Protein AF-A0A2K3NTQ1-F1 (afdb_monomer_lite)

Secondary structure (DSSP, 8-state):
---HHHHTTSTTHHHHHHHHHHHHHHHHHTHHHHHHHHHHHHHHHHHHHHHGGG--SS----HHHHHHHHHHHHHHHHHHHHHH---TTS--TTT-HHHHHHHHHTHHHHHTT-S---PPPP----HHHHHHHHHHHHHHHHHHHH-S--TTS-HHHHHHHHHHHHHHHHHHHHHHTSGGGGG-TT-HHHHHHHHHHHHHHHHHIIIIISTTTTTT-HHHHHHHHHHHS--SHHHHHHHHHHHHHHHHHH-TT-HHHHHHHHHHHHHHHHSHHHHHHHTTSHHHHHHHHH----TTHHHHHHHHHHHHHHHHHHHHHHHHHHHS-SS---TTHHHHHHHHHHHHTT-----------HHHHHHHHHHHHHHHHHHHHHHHHHHHHHHHHHHHHH-GGGT-STTHHHHHHHHHHHHHHHHHT--HHHHHHHHHHHHHHHHHHHHS-GGGTTSHHHHHHHHHHHHHHHHHHHH--SHHHHHHHHHHHTTTTHHHHHHHHHHHTT-HHHHHHHHHHHHHHT--GGG-----TT-THHHHHHHHHHHHHHHHHHHHTTSPP-TTHIIIIIHHHHHHHHHHHHHHTTS---THHHHHTT-THHHHHHHHHHHHHHTS-HHHHHH---

pLDDT: mean 74.74, std 19.62, range [31.08, 98.06]

Foldseek 3Di:
DDQLQVLLPDPCSVVVVVVLLVVLLVLLLVCVVCLVVNLVSLVVLLVLLLNVLVHDDPRDSCNLPRLQVSLVSNLVSQLVPLVVDDDPPDDDVLVPPVSLCSNLLSQLSSVVSDDDDDDDDDDDPDPLSVLQSLLNLLLNLLSNLLDLDRRPDDSLVSLLVNLVSVLVLLVVLVVCCDDPNVVCLVPPSSLSSLLSSLSSLVSNCVRAPAPVRQPPRQSNLVNNCVRPVRNHNLVVLLSLLVSLQSQLQRNLPDLPSLLSSLVSLLRQLLGLVSLVSLVVDPSSVVCLQQVDQPLLVVLVVVLCVVVCVVVVVVVVVVVVVVVDDPDDDDPPPVVVVVVVVVVVVVDDDPDDDDDDDPVVVVVVVVVVVVVVVCVVVVVVVVVVVVSNVVSCSRRVSLVRPSNLLSLLSSLLSSLSSQCSVVDLVSVCSSCVVVVVLLVSLVSDDLVCCPDPSNQSSLLNSLSNLLSNLNNQQALSSLVSSLVVCPPPRLVSLLSQCLNCLQPLSNLVSSLSSLLSNLACHNNNLADDPPDCSLVVSLLSLLSNLLSSLVPLLPDDQDPCNCSRQVSSLVSNVSSVVRSVPNPNDDPVVCVVVVNCSVVSNVVSNVSSVVSDDPVVCVVPVD

Structure (mmCIF, N/CA/C/O backbone):
data_AF-A0A2K3NTQ1-F1
#
_entry.id   AF-A0A2K3NTQ1-F1
#
loop_
_atom_site.group_PDB
_atom_site.id
_atom_site.type_symbol
_atom_site.label_atom_id
_atom_site.label_alt_id
_atom_site.label_comp_id
_atom_site.label_asym_id
_atom_site.label_entity_id
_atom_site.label_seq_id
_atom_site.pdbx_PDB_ins_code
_atom_site.Cartn_x
_atom_site.Cartn_y
_atom_site.Cartn_z
_atom_site.occupancy
_atom_site.B_iso_or_equiv
_atom_site.auth_seq_id
_atom_site.auth_comp_id
_atom_site.auth_asym_id
_atom_site.auth_atom_id
_atom_site.pdbx_PDB_model_num
ATOM 1 N N . MET A 1 1 ? -37.497 8.257 8.245 1.00 42.25 1 MET A N 1
ATOM 2 C CA . MET A 1 1 ? -36.817 8.920 9.376 1.00 42.25 1 MET A CA 1
ATOM 3 C C . MET A 1 1 ? -37.679 8.609 10.589 1.00 42.25 1 MET A C 1
ATOM 5 O O . MET A 1 1 ? -38.808 9.067 10.619 1.00 42.25 1 MET A O 1
ATOM 9 N N . LEU A 1 2 ? -37.254 7.681 11.448 1.00 53.09 2 LEU A N 1
ATOM 10 C CA . LEU A 1 2 ? -38.078 7.166 12.549 1.00 53.09 2 LEU A CA 1
ATOM 11 C C . LEU A 1 2 ? -37.955 8.159 13.710 1.00 53.09 2 LEU A C 1
ATOM 13 O O . LEU A 1 2 ? -36.862 8.320 14.248 1.00 53.09 2 LEU A O 1
ATOM 17 N N . GLN A 1 3 ? -39.019 8.896 14.029 1.00 64.38 3 GLN A N 1
ATOM 18 C CA . GLN A 1 3 ? -39.004 9.817 15.163 1.00 64.38 3 GLN A CA 1
ATOM 19 C C . GLN A 1 3 ? -39.345 9.031 16.427 1.00 64.38 3 GLN A C 1
ATOM 21 O O . GLN A 1 3 ? -40.496 8.673 16.657 1.00 64.38 3 GLN A O 1
ATOM 26 N N . LEU A 1 4 ? -38.336 8.752 17.256 1.00 68.38 4 LEU A N 1
ATOM 27 C CA . LEU A 1 4 ? -38.524 8.075 18.545 1.00 68.38 4 LEU A CA 1
ATOM 28 C C . LEU A 1 4 ? -39.547 8.800 19.431 1.00 68.38 4 LEU A C 1
ATOM 30 O O . LEU A 1 4 ? -40.285 8.154 20.162 1.00 68.38 4 LEU A O 1
ATOM 34 N N . SER A 1 5 ? -39.658 10.125 19.300 1.00 67.50 5 SER A N 1
ATOM 35 C CA . SER A 1 5 ? -40.683 10.934 19.967 1.00 67.50 5 SER A CA 1
ATOM 36 C C . SER A 1 5 ? -42.114 10.561 19.580 1.00 67.50 5 SER A C 1
ATOM 38 O O . SER A 1 5 ? -43.009 10.685 20.404 1.00 67.50 5 SER A O 1
ATOM 40 N N . GLU A 1 6 ? -42.361 10.115 18.348 1.00 72.69 6 GLU A N 1
ATOM 41 C CA . GLU A 1 6 ? -43.686 9.631 17.948 1.00 72.69 6 GLU A CA 1
ATOM 42 C C . GLU A 1 6 ? -43.921 8.227 18.503 1.00 72.69 6 GLU A C 1
ATOM 44 O O . GLU A 1 6 ? -44.990 7.950 19.030 1.00 72.69 6 GLU A O 1
ATOM 49 N N . LEU A 1 7 ? -42.893 7.373 18.457 1.00 76.19 7 LEU A N 1
ATOM 50 C CA . LEU A 1 7 ? -42.967 5.971 18.863 1.00 76.19 7 LEU A CA 1
ATOM 51 C C . LEU A 1 7 ? -43.204 5.791 20.370 1.00 76.19 7 LEU A C 1
ATOM 53 O O . LEU A 1 7 ? -44.025 4.967 20.760 1.00 76.19 7 LEU A O 1
ATOM 57 N N . VAL A 1 8 ? -42.518 6.576 21.208 1.00 78.69 8 VAL A N 1
ATOM 58 C CA . VAL A 1 8 ? -42.642 6.514 22.678 1.00 78.69 8 VAL A CA 1
ATOM 59 C C . VAL A 1 8 ? -44.041 6.939 23.149 1.00 78.69 8 VAL A C 1
ATOM 61 O O . VAL A 1 8 ? -44.493 6.505 24.205 1.00 78.69 8 VAL A O 1
ATOM 64 N N . ASN A 1 9 ? -44.751 7.741 22.350 1.00 76.00 9 ASN A N 1
ATOM 65 C CA . ASN A 1 9 ? -46.106 8.207 22.651 1.00 76.00 9 ASN A CA 1
ATOM 66 C C . ASN A 1 9 ? -47.213 7.251 22.160 1.00 76.00 9 ASN A C 1
ATOM 68 O O . ASN A 1 9 ? -48.390 7.524 22.392 1.00 76.00 9 ASN A O 1
ATOM 72 N N . VAL A 1 10 ? -46.871 6.148 21.481 1.00 82.75 10 VAL A N 1
ATOM 73 C CA . VAL A 1 10 ? -47.846 5.147 21.018 1.00 82.75 10 VAL A CA 1
ATOM 74 C C . VAL A 1 10 ? -48.248 4.219 22.166 1.00 82.75 10 VAL A C 1
ATOM 76 O O . VAL A 1 10 ? -47.397 3.679 22.879 1.00 82.75 10 VAL A O 1
ATOM 79 N N . GLU A 1 11 ? -49.552 3.974 22.314 1.00 78.31 11 GLU A N 1
ATOM 80 C CA . GLU A 1 11 ? -50.070 2.974 23.252 1.00 78.31 11 GLU A CA 1
ATOM 81 C C . GLU A 1 11 ? -49.475 1.586 22.951 1.00 78.31 11 GLU A C 1
ATOM 83 O O . GLU A 1 11 ? -49.563 1.078 21.834 1.00 78.31 11 GLU A O 1
ATOM 88 N N . GLY A 1 12 ? -48.845 0.970 23.957 1.00 81.88 12 GLY A N 1
ATOM 89 C CA . GLY A 1 12 ? -48.177 -0.330 23.828 1.00 81.88 12 GLY A CA 1
ATOM 90 C C . GLY A 1 12 ? -46.672 -0.272 23.533 1.00 81.88 12 GLY A C 1
ATOM 91 O O . GLY A 1 12 ? -46.043 -1.328 23.453 1.00 81.88 12 GLY A O 1
ATOM 92 N N . TYR A 1 13 ? -46.059 0.917 23.435 1.00 84.56 13 TYR A N 1
ATOM 93 C CA . TYR A 1 13 ? -44.604 1.059 23.259 1.00 84.56 13 TYR A CA 1
ATOM 94 C C . TYR A 1 13 ? -43.796 0.304 24.325 1.00 84.56 13 TYR A C 1
ATOM 96 O O . TYR A 1 13 ? -42.846 -0.402 23.989 1.00 84.56 13 TYR A O 1
ATOM 104 N N . SER A 1 14 ? -44.191 0.404 25.598 1.00 82.12 14 SER A N 1
ATOM 105 C CA . SER A 1 14 ? -43.502 -0.253 26.717 1.00 82.12 14 SER A CA 1
ATOM 106 C C . SER A 1 14 ? -43.500 -1.779 26.605 1.00 82.12 14 SER A C 1
ATOM 108 O O . SER A 1 14 ? -42.491 -2.422 26.893 1.00 82.12 14 SER A O 1
ATOM 110 N N . ASP A 1 15 ? -44.611 -2.369 26.160 1.00 85.94 15 ASP A N 1
ATOM 111 C CA . ASP A 1 15 ? -44.710 -3.815 25.962 1.00 85.94 15 ASP A CA 1
ATOM 112 C C . ASP A 1 15 ? -43.944 -4.251 24.714 1.00 85.94 15 ASP A C 1
ATOM 114 O O . ASP A 1 15 ? -43.243 -5.263 24.739 1.00 85.94 15 ASP A O 1
ATOM 118 N N . TRP A 1 16 ? -44.024 -3.459 23.642 1.00 89.75 16 TRP A N 1
ATOM 119 C CA . TRP A 1 16 ? -43.288 -3.705 22.409 1.00 89.75 16 TRP A CA 1
ATOM 120 C C . TRP A 1 16 ? -41.773 -3.681 22.637 1.00 89.75 16 TRP A C 1
ATOM 122 O O . TRP A 1 16 ? -41.099 -4.650 22.288 1.00 89.75 16 TRP A O 1
ATOM 132 N N . ILE A 1 17 ? -41.228 -2.632 23.265 1.00 86.62 17 ILE A N 1
ATOM 133 C CA . ILE A 1 17 ? -39.777 -2.501 23.465 1.00 86.62 17 ILE A CA 1
ATOM 134 C C . ILE A 1 17 ? -39.234 -3.604 24.384 1.00 86.62 17 ILE A C 1
ATOM 136 O O . ILE A 1 17 ? -38.158 -4.139 24.117 1.00 86.62 17 ILE A O 1
ATOM 140 N N . ARG A 1 18 ? -40.007 -4.024 25.398 1.00 88.75 18 ARG A N 1
ATOM 141 C CA . ARG A 1 18 ? -39.676 -5.176 26.250 1.00 88.75 18 ARG A CA 1
ATOM 142 C C . ARG A 1 18 ? -39.626 -6.476 25.446 1.00 88.75 18 ARG A C 1
ATOM 144 O O . ARG A 1 18 ? -38.651 -7.213 25.552 1.00 88.75 18 ARG A O 1
ATOM 151 N N . LEU A 1 19 ? -40.642 -6.755 24.626 1.00 88.62 19 LEU A N 1
ATOM 152 C CA . LEU A 1 19 ? -40.685 -7.969 23.800 1.00 88.62 19 LEU A CA 1
ATOM 153 C C . LEU A 1 19 ? -39.549 -8.000 22.772 1.00 88.62 19 LEU A C 1
ATOM 155 O O . LEU A 1 19 ? -38.936 -9.045 22.559 1.00 88.62 19 LEU A O 1
ATOM 159 N N . VAL A 1 20 ? -39.230 -6.854 22.167 1.00 88.56 20 VAL A N 1
ATOM 160 C CA . VAL A 1 20 ? -38.084 -6.720 21.260 1.00 88.56 20 VAL A CA 1
ATOM 161 C C . VAL A 1 20 ? -36.772 -6.957 22.010 1.00 88.56 20 VAL A C 1
ATOM 163 O O . VAL A 1 20 ? -35.895 -7.644 21.482 1.00 88.56 20 VAL A O 1
ATOM 166 N N . ALA A 1 21 ? -36.627 -6.455 23.241 1.00 86.56 21 ALA A N 1
ATOM 167 C CA . ALA A 1 21 ? -35.448 -6.704 24.071 1.00 86.56 21 ALA A CA 1
ATOM 168 C C . ALA A 1 21 ? -35.302 -8.190 24.418 1.00 86.56 21 ALA A C 1
ATOM 170 O O . ALA A 1 21 ? -34.243 -8.765 24.179 1.00 86.56 21 ALA A O 1
ATOM 171 N N . GLU A 1 22 ? -36.365 -8.843 24.889 1.00 87.75 22 GLU A N 1
ATOM 172 C CA . GLU A 1 22 ? -36.360 -10.281 25.187 1.00 87.75 22 GLU A CA 1
ATOM 173 C C . GLU A 1 22 ? -36.046 -11.134 23.953 1.00 87.75 22 GLU A C 1
ATOM 175 O O . GLU A 1 22 ? -35.241 -12.065 24.027 1.00 87.75 22 GLU A O 1
ATOM 180 N N . PHE A 1 23 ? -36.646 -10.805 22.805 1.00 88.19 23 PHE A N 1
ATOM 181 C CA . PHE A 1 23 ? -36.355 -11.477 21.541 1.00 88.19 23 PHE A CA 1
ATOM 182 C C . PHE A 1 23 ? -34.890 -11.299 21.135 1.00 88.19 23 PHE A C 1
ATOM 184 O O . PHE A 1 23 ? -34.242 -12.259 20.710 1.00 88.19 23 PHE A O 1
ATOM 191 N N . THR A 1 24 ? -34.352 -10.087 21.302 1.00 87.19 24 THR A N 1
ATOM 192 C CA . THR A 1 24 ? -32.947 -9.789 21.005 1.00 87.19 24 THR A CA 1
ATOM 193 C C . THR A 1 24 ? -32.019 -10.605 21.905 1.00 87.19 24 THR A C 1
ATOM 195 O O . THR A 1 24 ? -31.123 -11.268 21.392 1.00 87.19 24 THR A O 1
ATOM 198 N N . LEU A 1 25 ? -32.263 -10.631 23.219 1.00 86.19 25 LEU A N 1
ATOM 199 C CA . LEU A 1 25 ? -31.452 -11.383 24.185 1.00 86.19 25 LEU A CA 1
ATOM 200 C C . LEU A 1 25 ? -31.444 -12.890 23.879 1.00 86.19 25 LEU A C 1
ATOM 202 O O . LEU A 1 25 ? -30.376 -13.488 23.770 1.00 86.19 25 LEU A O 1
ATOM 206 N N . LYS A 1 26 ? -32.611 -13.492 23.619 1.00 85.31 26 LYS A N 1
ATOM 207 C CA . LYS A 1 26 ? -32.706 -14.916 23.241 1.00 85.31 26 LYS A CA 1
ATOM 208 C C . LYS A 1 26 ? -32.017 -15.227 21.910 1.00 85.31 26 LYS A C 1
ATOM 210 O O . LYS A 1 26 ? -31.418 -16.291 21.745 1.00 85.31 26 LYS A O 1
ATOM 215 N N . SER A 1 27 ? -32.090 -14.299 20.955 1.00 84.19 27 SER A N 1
ATOM 216 C CA . SER A 1 27 ? -31.408 -14.435 19.662 1.00 84.19 27 SER A CA 1
ATOM 217 C C . SER A 1 27 ? -29.886 -14.384 19.815 1.00 84.19 27 SER A C 1
ATOM 219 O O . SER A 1 27 ? -29.181 -15.111 19.118 1.00 84.19 27 SER A O 1
ATOM 221 N N . LEU A 1 28 ? -29.376 -13.567 20.743 1.00 80.81 28 LEU A N 1
ATOM 222 C CA . LEU A 1 28 ? -27.948 -13.487 21.066 1.00 80.81 28 LEU A CA 1
ATOM 223 C C . LEU A 1 28 ? -27.438 -14.749 21.770 1.00 80.81 28 LEU A C 1
ATOM 225 O O . LEU A 1 28 ? -26.326 -15.194 21.488 1.00 80.81 28 LEU A O 1
ATOM 229 N N . GLU A 1 29 ? -28.246 -15.362 22.636 1.00 80.19 29 GLU A N 1
ATOM 230 C CA . GLU A 1 29 ? -27.934 -16.661 23.251 1.00 80.19 29 GLU A CA 1
ATOM 231 C C . GLU A 1 29 ? -27.885 -17.791 22.207 1.00 80.19 29 GLU A C 1
ATOM 233 O O . GLU A 1 29 ? -27.032 -18.673 22.279 1.00 80.19 29 GLU A O 1
ATOM 238 N N . SER A 1 30 ? -28.737 -17.718 21.180 1.00 78.44 30 SER A N 1
ATOM 239 C CA . SER A 1 30 ? -28.831 -18.696 20.083 1.00 78.44 30 SER A CA 1
ATOM 240 C C . SER A 1 30 ? -27.942 -18.338 18.880 1.00 78.44 30 SER A C 1
ATOM 242 O O . SER A 1 30 ? -28.336 -18.488 17.719 1.00 78.44 30 SER A O 1
ATOM 244 N N . TRP A 1 31 ? -26.724 -17.856 19.144 1.00 68.81 31 TRP A N 1
ATOM 245 C CA . TRP A 1 31 ? -25.820 -17.268 18.145 1.00 68.81 31 TRP A CA 1
ATOM 246 C C . TRP A 1 31 ? -25.485 -18.176 16.954 1.00 68.81 31 TRP A C 1
ATOM 248 O O . TRP A 1 31 ? -25.273 -17.673 15.852 1.00 68.81 31 TRP A O 1
ATOM 258 N N . GLN A 1 32 ? -25.484 -19.498 17.149 1.00 66.75 32 GLN A N 1
ATOM 259 C CA . GLN A 1 32 ? -25.196 -20.487 16.100 1.00 66.75 32 GLN A CA 1
ATOM 260 C C . GLN A 1 32 ? -26.243 -20.477 14.968 1.00 66.75 32 GLN A C 1
ATOM 262 O O . GLN A 1 32 ? -25.931 -20.848 13.843 1.00 66.75 32 GLN A O 1
ATOM 267 N N . TRP A 1 33 ? -27.474 -20.036 15.252 1.00 68.75 33 TRP A N 1
ATOM 268 C CA . TRP A 1 33 ? -28.625 -20.127 14.339 1.00 68.75 33 TRP A CA 1
ATOM 269 C C . TRP A 1 33 ? -29.082 -18.751 13.842 1.00 68.75 33 TRP A C 1
ATOM 271 O O . TRP A 1 33 ? -29.812 -18.653 12.858 1.00 68.75 33 TRP A O 1
ATOM 281 N N . ALA A 1 34 ? -28.669 -17.679 14.525 1.00 62.53 34 ALA A N 1
ATOM 282 C CA . ALA A 1 34 ? -29.179 -16.325 14.319 1.00 62.53 34 ALA A CA 1
ATOM 283 C C . ALA A 1 34 ? -28.125 -15.319 13.820 1.00 62.53 34 ALA A C 1
ATOM 285 O O . ALA A 1 34 ? -28.417 -14.125 13.769 1.00 62.53 34 ALA A O 1
ATOM 286 N N . SER A 1 35 ? -26.919 -15.754 13.438 1.00 63.53 35 SER A N 1
ATOM 287 C CA . SER A 1 35 ? -25.778 -14.884 13.088 1.00 63.53 35 SER A CA 1
ATOM 288 C C . SER A 1 35 ? -26.109 -13.763 12.084 1.00 63.53 35 SER A C 1
ATOM 290 O O . SER A 1 35 ? -25.713 -12.617 12.303 1.00 63.53 35 SER A O 1
ATOM 292 N N . ASN A 1 36 ? -26.901 -14.056 11.046 1.00 66.69 36 ASN A N 1
ATOM 293 C CA . ASN A 1 36 ? -27.355 -13.073 10.048 1.00 66.69 36 ASN A CA 1
ATOM 294 C C . ASN A 1 36 ? -28.435 -12.116 10.586 1.00 66.69 36 ASN A C 1
ATOM 296 O O . ASN A 1 36 ? -28.508 -10.954 10.190 1.00 66.69 36 ASN A O 1
ATOM 300 N N . SER A 1 37 ? -29.270 -12.584 11.513 1.00 73.25 37 SER A N 1
ATOM 301 C CA . SER A 1 37 ? -30.364 -11.809 12.113 1.00 73.25 37 SER A CA 1
ATOM 302 C C . SER A 1 37 ? -29.871 -10.841 13.191 1.00 73.25 37 SER A C 1
ATOM 304 O O . SER A 1 37 ? -30.460 -9.776 13.380 1.00 73.25 37 SER A O 1
ATOM 306 N N . VAL A 1 38 ? -28.768 -11.179 13.871 1.00 73.56 38 VAL A N 1
ATOM 307 C CA . VAL A 1 38 ? -28.152 -10.346 14.919 1.00 73.56 38 VAL A CA 1
ATOM 308 C C . VAL A 1 38 ? -27.775 -8.963 14.384 1.00 73.56 38 VAL A C 1
ATOM 310 O O . VAL A 1 38 ? -28.004 -7.973 15.074 1.00 73.56 38 VAL A O 1
ATOM 313 N N . TYR A 1 39 ? -27.285 -8.864 13.143 1.00 72.12 39 TYR A N 1
ATOM 314 C CA . TYR A 1 39 ? -26.977 -7.577 12.508 1.00 72.12 39 TYR A CA 1
ATOM 315 C C . TYR A 1 39 ? -28.196 -6.644 12.462 1.00 72.12 39 TYR A C 1
ATOM 317 O O . TYR A 1 39 ? -28.132 -5.502 12.916 1.00 72.12 39 TYR A O 1
ATOM 325 N N . TYR A 1 40 ? -29.337 -7.137 11.972 1.00 78.50 40 TYR A N 1
ATOM 326 C CA . TYR A 1 40 ? -30.555 -6.332 11.857 1.00 78.50 40 TYR A CA 1
ATOM 327 C C . TYR A 1 40 ? -31.114 -5.922 13.221 1.00 78.50 40 TYR A C 1
ATOM 329 O O . TYR A 1 40 ? -31.598 -4.799 13.374 1.00 78.50 40 TYR A O 1
ATOM 337 N N . LEU A 1 41 ? -31.013 -6.810 14.214 1.00 82.00 41 LEU A N 1
ATOM 338 C CA . LEU A 1 41 ? -31.426 -6.523 15.585 1.00 82.00 41 LEU A CA 1
ATOM 339 C C . LEU A 1 41 ? -30.560 -5.422 16.201 1.00 82.00 41 LEU A C 1
ATOM 341 O O . LEU A 1 41 ? -31.093 -4.431 16.693 1.00 82.00 41 LEU A O 1
ATOM 345 N N . LEU A 1 42 ? -29.233 -5.527 16.112 1.00 78.00 42 LEU A N 1
ATOM 346 C CA . LEU A 1 42 ? -28.330 -4.485 16.611 1.00 78.00 42 LEU A CA 1
ATOM 347 C C . LEU A 1 42 ? -28.501 -3.166 15.845 1.00 78.00 42 LEU A C 1
ATOM 349 O O . LEU A 1 42 ? -28.451 -2.097 16.453 1.00 78.00 42 LEU A O 1
ATOM 353 N N . GLY A 1 43 ? -28.778 -3.224 14.540 1.00 76.44 43 GLY A N 1
ATOM 354 C CA . GLY A 1 43 ? -29.082 -2.051 13.719 1.00 76.44 43 GLY A CA 1
ATOM 355 C C . GLY A 1 43 ? -30.356 -1.324 14.146 1.00 76.44 43 GLY A C 1
ATOM 356 O O . GLY A 1 43 ? -30.401 -0.092 14.111 1.00 76.44 43 GLY A O 1
ATOM 357 N N . LEU A 1 44 ? -31.378 -2.055 14.601 1.00 81.12 44 LEU A N 1
ATOM 358 C CA . LEU A 1 44 ? -32.574 -1.463 15.201 1.00 81.12 44 LEU A CA 1
ATOM 359 C C . LEU A 1 44 ? -32.215 -0.697 16.480 1.00 81.12 44 LEU A C 1
ATOM 361 O O . LEU A 1 44 ? -32.527 0.490 16.582 1.00 81.12 44 LEU A O 1
ATOM 365 N N . TRP A 1 45 ? -31.516 -1.343 17.418 1.00 82.38 45 TRP A N 1
ATOM 366 C CA . TRP A 1 45 ? -31.120 -0.725 18.688 1.00 82.38 45 TRP A CA 1
ATOM 367 C C . TRP A 1 45 ? -30.195 0.481 18.491 1.00 82.38 45 TRP A C 1
ATOM 369 O O . TRP A 1 45 ? -30.393 1.516 19.121 1.00 82.38 45 TRP A O 1
ATOM 379 N N . SER A 1 46 ? -29.247 0.400 17.555 1.00 73.81 46 SER A N 1
ATOM 380 C CA . SER A 1 46 ? -28.373 1.516 17.180 1.00 73.81 46 SER A CA 1
ATOM 381 C C . SER A 1 46 ? -29.167 2.735 16.702 1.00 73.81 46 SER A C 1
ATOM 383 O O . SER A 1 46 ? -28.926 3.853 17.166 1.00 73.81 46 SER A O 1
ATOM 385 N N . ARG A 1 47 ? -30.163 2.533 15.827 1.00 75.81 47 ARG A N 1
ATOM 386 C CA . ARG A 1 47 ? -31.029 3.621 15.349 1.00 75.81 47 ARG A CA 1
ATOM 387 C C . ARG A 1 47 ? -31.872 4.211 16.477 1.00 75.81 47 ARG A C 1
ATOM 389 O O . ARG A 1 47 ? -31.957 5.435 16.561 1.00 75.81 47 ARG A O 1
ATOM 396 N N . LEU A 1 48 ? -32.429 3.375 17.359 1.00 76.19 48 LEU A N 1
ATOM 397 C CA . LEU A 1 48 ? -33.182 3.828 18.535 1.00 76.19 48 LEU A CA 1
ATOM 398 C C . LEU A 1 48 ? -32.308 4.707 19.442 1.00 76.19 48 LEU A C 1
ATOM 400 O O . LEU A 1 48 ? -32.685 5.843 19.726 1.00 76.19 48 LEU A O 1
ATOM 404 N N . VAL A 1 49 ? -31.098 4.265 19.795 1.00 73.00 49 VAL A N 1
ATOM 405 C CA . VAL A 1 49 ? -30.176 5.054 20.634 1.00 73.00 49 VAL A CA 1
ATOM 406 C C . VAL A 1 49 ? -29.751 6.354 19.949 1.00 73.00 49 VAL A C 1
ATOM 408 O O . VAL A 1 49 ? -29.789 7.415 20.567 1.00 73.00 49 VAL A O 1
ATOM 411 N N . SER A 1 50 ? -29.434 6.320 18.649 1.00 68.56 50 SER A N 1
ATOM 412 C CA . SER A 1 50 ? -29.046 7.525 17.895 1.00 68.56 50 SER A CA 1
ATOM 413 C C . SER A 1 50 ? -30.131 8.613 17.867 1.00 68.56 50 SER A C 1
ATOM 415 O O . SER A 1 50 ? -29.831 9.791 17.658 1.00 68.56 50 SER A O 1
ATOM 417 N N . SER A 1 51 ? -31.389 8.218 18.094 1.00 71.19 51 SER A N 1
ATOM 418 C CA . SER A 1 51 ? -32.551 9.104 18.085 1.00 71.19 51 SER A CA 1
ATOM 419 C C . SER A 1 51 ? -32.931 9.682 19.459 1.00 71.19 51 SER A C 1
ATOM 421 O O . SER A 1 51 ? -33.675 10.661 19.504 1.00 71.19 51 SER A O 1
ATOM 423 N N . VAL A 1 52 ? -32.372 9.158 20.560 1.00 71.56 52 VAL A N 1
ATOM 424 C CA . VAL A 1 52 ? -32.587 9.644 21.945 1.00 71.56 52 VAL A CA 1
ATOM 425 C C . VAL A 1 52 ? -32.342 11.149 22.123 1.00 71.56 52 VAL A C 1
ATOM 427 O O . VAL A 1 52 ? -33.169 11.811 22.741 1.00 71.56 52 VAL A O 1
ATOM 430 N N . PRO A 1 53 ? -31.290 11.754 21.546 1.00 63.62 53 PRO A N 1
ATOM 431 C CA . PRO A 1 53 ? -30.993 13.181 21.732 1.00 63.62 53 PRO A CA 1
ATOM 432 C C . PRO A 1 53 ? -32.020 14.116 21.082 1.00 63.62 53 PRO A C 1
ATOM 434 O O . PRO A 1 53 ? -32.036 15.314 21.354 1.00 63.62 53 PRO A O 1
ATOM 437 N N . TYR A 1 54 ? -32.863 13.577 20.198 1.00 69.00 54 TYR A N 1
ATOM 438 C CA . TYR A 1 54 ? -33.956 14.297 19.551 1.00 69.00 54 TYR A CA 1
ATOM 439 C C . TYR A 1 54 ? -35.296 14.089 20.266 1.00 69.00 54 TYR A C 1
ATOM 441 O O . TYR A 1 54 ? -36.301 14.671 19.851 1.00 69.00 54 TYR A O 1
ATOM 449 N N . LEU A 1 55 ? -35.326 13.281 21.331 1.00 68.12 55 LEU A N 1
ATOM 450 C CA . LEU A 1 55 ? -36.505 13.081 22.155 1.00 68.12 55 LEU A CA 1
ATOM 451 C C . LEU A 1 55 ? -36.784 14.371 22.940 1.00 68.12 55 LEU A C 1
ATOM 453 O O . LEU A 1 55 ? -36.011 14.775 23.805 1.00 68.12 55 LEU A O 1
ATOM 457 N N . LYS A 1 56 ? -37.883 15.050 22.610 1.00 58.31 56 LYS A N 1
ATOM 458 C CA . LYS A 1 56 ? -38.369 16.219 23.350 1.00 58.31 56 LYS A CA 1
ATOM 459 C C . LYS A 1 56 ? -39.590 15.795 24.167 1.00 58.31 56 LYS A C 1
ATOM 461 O O . LYS A 1 56 ? -40.656 15.609 23.590 1.00 58.31 56 LYS A O 1
ATOM 466 N N . GLY A 1 57 ? -39.429 15.627 25.479 1.00 60.75 57 GLY A N 1
ATOM 467 C CA . GLY A 1 57 ? -40.506 15.271 26.416 1.00 60.75 57 GLY A CA 1
ATOM 468 C C . GLY A 1 57 ? -40.029 14.386 27.575 1.00 60.75 57 GLY A C 1
ATOM 469 O O . GLY A 1 57 ? -38.963 13.790 27.483 1.00 60.75 57 GLY A O 1
ATOM 470 N N . ASP A 1 58 ? -40.835 14.287 28.639 1.00 58.50 58 ASP A N 1
ATOM 471 C CA . ASP A 1 58 ? -40.552 13.497 29.860 1.00 58.50 58 ASP A CA 1
ATOM 472 C C . ASP A 1 58 ? -40.928 12.004 29.744 1.00 58.50 58 ASP A C 1
ATOM 474 O O . ASP A 1 58 ? -40.884 11.259 30.724 1.00 58.50 58 ASP A O 1
ATOM 478 N N . ALA A 1 59 ? -41.340 11.539 28.561 1.00 62.19 59 ALA A N 1
ATOM 479 C CA . ALA A 1 59 ? -41.762 10.154 28.383 1.00 62.19 59 ALA A CA 1
ATOM 480 C C . ALA A 1 59 ? -40.544 9.199 28.429 1.00 62.19 59 ALA A C 1
ATOM 482 O O . ALA A 1 59 ? -39.579 9.408 27.686 1.00 62.19 59 ALA A O 1
ATOM 483 N N . PRO A 1 60 ? -40.557 8.148 29.275 1.00 69.81 60 PRO A N 1
ATOM 484 C CA . PRO A 1 60 ? -39.401 7.281 29.470 1.00 69.81 60 PRO A CA 1
ATOM 485 C C . PRO A 1 60 ? -39.134 6.445 28.215 1.00 69.81 60 PRO A C 1
ATOM 487 O O . PRO A 1 60 ? -39.967 5.646 27.790 1.00 69.81 60 PRO A O 1
ATOM 490 N N . SER A 1 61 ? -37.938 6.586 27.641 1.00 71.31 61 SER A N 1
ATOM 491 C CA . SER A 1 61 ? -37.530 5.811 26.461 1.00 71.31 61 SER A CA 1
ATOM 492 C C . SER A 1 61 ? -37.374 4.312 26.759 1.00 71.31 61 SER A C 1
ATOM 494 O O . SER A 1 61 ? -37.430 3.502 25.834 1.00 71.31 61 SER A O 1
ATOM 496 N N . LEU A 1 62 ? -37.171 3.951 28.038 1.00 78.00 62 LEU A N 1
ATOM 497 C CA . LEU A 1 62 ? -36.826 2.613 28.548 1.00 78.00 62 LEU A CA 1
ATOM 498 C C . LEU A 1 62 ? -35.525 2.030 27.967 1.00 78.00 62 LEU A C 1
ATOM 500 O O . LEU A 1 62 ? -35.126 0.923 28.324 1.00 78.00 62 LEU A O 1
ATOM 504 N N . LEU A 1 63 ? -34.826 2.777 27.109 1.00 77.31 63 LEU A N 1
ATOM 505 C CA . LEU A 1 63 ? -33.580 2.332 26.497 1.00 77.31 63 LEU A CA 1
ATOM 506 C C . LEU A 1 63 ? -32.487 2.167 27.560 1.00 77.31 63 LEU A C 1
ATOM 508 O O . LEU A 1 63 ? -31.735 1.198 27.460 1.00 77.31 63 LEU A O 1
ATOM 512 N N . ASP A 1 64 ? -32.497 3.021 28.602 1.00 69.94 64 ASP A N 1
ATOM 513 C CA . ASP A 1 64 ? -31.592 3.033 29.778 1.00 69.94 64 ASP A CA 1
ATOM 514 C C . ASP A 1 64 ? -31.525 1.675 30.485 1.00 69.94 64 ASP A C 1
ATOM 516 O O . ASP A 1 64 ? -30.505 1.313 31.065 1.00 69.94 64 ASP A O 1
ATOM 520 N N . GLU A 1 65 ? -32.594 0.884 30.387 1.00 78.50 65 GLU A N 1
ATOM 521 C CA . GLU A 1 65 ? -32.676 -0.431 31.010 1.00 78.50 65 GLU A CA 1
ATOM 522 C C . GLU A 1 65 ? -32.194 -1.572 30.096 1.00 78.50 65 GLU A C 1
ATOM 524 O O . GLU A 1 65 ? -31.557 -2.522 30.562 1.00 78.50 65 GLU A O 1
ATOM 529 N N . TYR A 1 66 ? -32.521 -1.519 28.799 1.00 79.19 66 TYR A N 1
ATOM 530 C CA . TYR A 1 66 ? -32.366 -2.663 27.890 1.00 79.19 66 TYR A CA 1
ATOM 531 C C . TYR A 1 66 ? -31.068 -2.646 27.079 1.00 79.19 66 TYR A C 1
ATOM 533 O O . TYR A 1 66 ? -30.451 -3.697 26.900 1.00 79.19 66 TYR A O 1
ATOM 541 N N . VAL A 1 67 ? -30.617 -1.479 26.611 1.00 75.81 67 VAL A N 1
ATOM 542 C CA . VAL A 1 67 ? -29.381 -1.347 25.813 1.00 75.81 67 VAL A CA 1
ATOM 543 C C . VAL A 1 67 ? -28.144 -1.909 26.536 1.00 75.81 67 VAL A C 1
ATOM 545 O O . VAL A 1 67 ? -27.365 -2.622 25.894 1.00 75.81 67 VAL A O 1
ATOM 548 N N . PRO A 1 68 ? -27.961 -1.697 27.854 1.00 68.88 68 PRO A N 1
ATOM 549 C CA . PRO A 1 68 ? -26.826 -2.261 28.584 1.00 68.88 68 PRO A CA 1
ATOM 550 C C . PRO A 1 68 ? -26.864 -3.790 28.638 1.00 68.88 68 PRO A C 1
ATOM 552 O O . PRO A 1 68 ? -25.865 -4.442 28.339 1.00 68.88 68 PRO A O 1
ATOM 555 N N . LYS A 1 69 ? -28.043 -4.363 28.926 1.00 75.81 69 LYS A N 1
ATOM 556 C CA . LYS A 1 69 ? -28.262 -5.819 28.974 1.00 75.81 69 LYS A CA 1
ATOM 557 C C . LYS A 1 69 ? -27.985 -6.466 27.614 1.00 75.81 69 LYS A C 1
ATOM 559 O O . LYS A 1 69 ? -27.370 -7.525 27.540 1.00 75.81 69 LYS A O 1
ATOM 564 N N . ILE A 1 70 ? -28.403 -5.815 26.527 1.00 80.50 70 ILE A N 1
ATOM 565 C CA . ILE A 1 70 ? -28.175 -6.288 25.153 1.00 80.50 70 ILE A CA 1
ATOM 566 C C . ILE A 1 70 ? -26.689 -6.222 24.791 1.00 80.50 70 ILE A C 1
ATOM 568 O O . ILE A 1 70 ? -26.160 -7.162 24.198 1.00 80.50 70 ILE A O 1
ATOM 572 N N . THR A 1 71 ? -26.005 -5.145 25.178 1.00 70.62 71 THR A N 1
ATOM 573 C CA . THR A 1 71 ? -24.563 -4.980 24.945 1.00 70.62 71 THR A CA 1
ATOM 574 C C . THR A 1 71 ? -23.762 -6.061 25.676 1.00 70.62 71 THR A C 1
ATOM 576 O O . THR A 1 71 ? -22.910 -6.713 25.073 1.00 70.62 71 THR A O 1
ATOM 579 N N . GLU A 1 72 ? -24.069 -6.307 26.952 1.00 71.75 72 GLU A N 1
ATOM 580 C CA . GLU A 1 72 ? -23.436 -7.357 27.759 1.00 71.75 72 GLU A CA 1
ATOM 581 C C . GLU A 1 72 ? -23.719 -8.766 27.212 1.00 71.75 72 GLU A C 1
ATOM 583 O O . GLU A 1 72 ? -22.800 -9.579 27.080 1.00 71.75 72 GLU A O 1
ATOM 588 N N . SER A 1 73 ? -24.972 -9.044 26.836 1.00 75.88 73 SER A N 1
ATOM 589 C CA . SER A 1 73 ? -25.379 -10.321 26.238 1.00 75.88 73 SER A CA 1
ATOM 590 C C . SER A 1 73 ? -24.664 -10.583 24.908 1.00 75.88 73 SER A C 1
ATOM 592 O O . SER A 1 73 ? -24.196 -11.696 24.669 1.00 75.88 73 SER A O 1
ATOM 594 N N . PHE A 1 74 ? -24.478 -9.556 24.071 1.00 76.38 74 PHE A N 1
ATOM 595 C CA . PHE A 1 74 ? -23.727 -9.687 22.821 1.00 76.38 74 PHE A CA 1
ATOM 596 C C . PHE A 1 74 ? -22.247 -10.010 23.066 1.00 76.38 74 PHE A C 1
ATOM 598 O O . PHE A 1 74 ? -21.717 -10.934 22.449 1.00 76.38 74 PHE A O 1
ATOM 605 N N . ILE A 1 75 ? -21.581 -9.288 23.977 1.00 70.56 75 ILE A N 1
ATOM 606 C CA . ILE A 1 75 ? -20.165 -9.537 24.308 1.00 70.56 75 ILE A CA 1
ATOM 607 C C . ILE A 1 75 ? -19.995 -10.962 24.846 1.00 70.56 75 ILE A C 1
ATOM 609 O O . ILE A 1 75 ? -19.133 -11.710 24.382 1.00 70.56 75 ILE A O 1
ATOM 613 N N . THR A 1 76 ? -20.867 -11.361 25.772 1.00 76.44 76 THR A N 1
ATOM 614 C CA . THR A 1 76 ? -20.879 -12.706 26.362 1.00 76.44 76 THR A CA 1
ATOM 615 C C . THR A 1 76 ? -21.105 -13.783 25.299 1.00 76.44 76 THR A C 1
ATOM 617 O O . THR A 1 76 ? -20.380 -14.775 25.259 1.00 76.44 76 THR A O 1
ATOM 620 N N . SER A 1 77 ? -22.043 -13.565 24.374 1.00 76.44 77 SER A N 1
ATOM 621 C CA . SER A 1 77 ? -22.306 -14.459 23.240 1.00 76.44 77 SER A CA 1
ATOM 622 C C . SER A 1 77 ? -21.065 -14.669 22.361 1.00 76.44 77 SER A C 1
ATOM 624 O O . SER A 1 77 ? -20.704 -15.807 22.050 1.00 76.44 77 SER A O 1
ATOM 626 N N . ARG A 1 78 ? -20.325 -13.598 22.040 1.00 72.25 78 ARG A N 1
ATOM 627 C CA . ARG A 1 78 ? -19.073 -13.699 21.270 1.00 72.25 78 ARG A CA 1
ATOM 628 C C . ARG A 1 78 ? -17.981 -14.441 22.028 1.00 72.25 78 ARG A C 1
ATOM 630 O O . ARG A 1 78 ? -17.336 -15.307 21.440 1.00 72.25 78 ARG A O 1
ATOM 637 N N . PHE A 1 79 ? -17.804 -14.194 23.322 1.00 71.25 79 PHE A N 1
ATOM 638 C CA . PHE A 1 79 ? -16.808 -14.922 24.116 1.00 71.25 79 PHE A CA 1
ATOM 639 C C . PHE A 1 79 ? -17.134 -16.409 24.237 1.00 71.25 79 PHE A C 1
ATOM 641 O O . PHE A 1 79 ? -16.227 -17.237 24.147 1.00 71.25 79 PHE A O 1
ATOM 648 N N . ASN A 1 80 ? -18.418 -16.743 24.365 1.00 73.06 80 ASN A N 1
ATOM 649 C CA . ASN A 1 80 ? -18.877 -18.126 24.354 1.00 73.06 80 ASN A CA 1
ATOM 650 C C . ASN A 1 80 ? -18.647 -18.781 22.985 1.00 73.06 80 ASN A C 1
ATOM 652 O O . ASN A 1 80 ? -18.269 -19.948 22.939 1.00 73.06 80 ASN A O 1
ATOM 656 N N . SER A 1 81 ? -18.793 -18.040 21.880 1.00 72.19 81 SER A N 1
ATOM 657 C CA . SER A 1 81 ? -18.517 -18.568 20.535 1.00 72.19 81 SER A CA 1
ATOM 658 C C . SER A 1 81 ? -17.043 -18.929 20.319 1.00 72.19 81 SER A C 1
ATOM 660 O O . SER A 1 81 ? -16.749 -19.964 19.729 1.00 72.19 81 SER A O 1
ATOM 662 N N . VAL A 1 82 ? -16.118 -18.131 20.868 1.00 64.75 82 VAL A N 1
ATOM 663 C CA . VAL A 1 82 ? -14.674 -18.422 20.834 1.00 64.75 82 VAL A CA 1
ATOM 664 C C . VAL A 1 82 ? -14.353 -19.669 21.665 1.00 64.75 82 VAL A C 1
ATOM 666 O O . VAL A 1 82 ? -13.546 -20.497 21.258 1.00 64.75 82 VAL A O 1
ATOM 669 N N . GLN A 1 83 ? -15.006 -19.830 22.818 1.00 63.62 83 GLN A N 1
ATOM 670 C CA . GLN A 1 83 ? -14.757 -20.942 23.740 1.00 63.62 83 GLN A CA 1
ATOM 671 C C . GLN A 1 83 ? -15.394 -22.267 23.295 1.00 63.62 83 GLN A C 1
ATOM 673 O O . GLN A 1 83 ? -14.905 -23.330 23.667 1.00 63.62 83 GLN A O 1
ATOM 678 N N . ALA A 1 84 ? -16.465 -22.217 22.500 1.00 59.38 84 ALA A N 1
ATOM 679 C CA . ALA A 1 84 ? -17.148 -23.403 21.991 1.00 59.38 84 ALA A CA 1
ATOM 680 C C . ALA A 1 84 ? -16.400 -24.098 20.837 1.00 59.38 84 ALA A C 1
ATOM 682 O O . ALA A 1 84 ? -16.687 -25.262 20.569 1.00 59.38 84 ALA A O 1
ATOM 683 N N . GLY A 1 85 ? -15.452 -23.409 20.183 1.00 55.16 85 GLY A N 1
ATOM 684 C CA . GLY A 1 85 ? -14.837 -23.856 18.932 1.00 55.16 85 GLY A CA 1
ATOM 685 C C . GLY A 1 85 ? -15.850 -23.801 17.784 1.00 55.16 85 GLY A C 1
ATOM 686 O O . GLY A 1 85 ? -16.910 -24.422 17.842 1.00 55.16 85 GLY A O 1
ATOM 687 N N . LEU A 1 86 ? -15.569 -23.021 16.740 1.00 54.97 86 LEU A N 1
ATOM 688 C CA . LEU A 1 86 ? -16.449 -22.988 15.569 1.00 54.97 86 LEU A CA 1
ATOM 689 C C . LEU A 1 86 ? -16.401 -24.359 14.863 1.00 54.97 86 LEU A C 1
ATOM 691 O O . LEU A 1 86 ? -15.305 -24.886 14.672 1.00 54.97 86 LEU A O 1
ATOM 695 N N . PRO A 1 87 ? -17.549 -24.952 14.484 1.00 51.88 87 PRO A N 1
ATOM 696 C CA . PRO A 1 87 ? -17.572 -26.083 13.555 1.00 51.88 87 PRO A CA 1
ATOM 697 C C . PRO A 1 87 ? -16.851 -25.713 12.248 1.00 51.88 87 PRO A C 1
ATOM 699 O O . PRO A 1 87 ? -16.982 -24.571 11.815 1.00 51.88 87 PRO A O 1
ATOM 702 N N . ASP A 1 88 ? -16.160 -26.661 11.600 1.00 46.44 88 ASP A N 1
ATOM 703 C CA . ASP A 1 88 ? -15.380 -26.440 10.357 1.00 46.44 88 ASP A CA 1
ATOM 704 C C . ASP A 1 88 ? -16.171 -25.742 9.222 1.00 46.44 88 ASP A C 1
ATOM 706 O O . ASP A 1 88 ? -15.574 -25.098 8.362 1.00 46.44 88 ASP A O 1
ATOM 710 N N . ASP A 1 89 ? -17.507 -25.824 9.234 1.00 45.91 89 ASP A N 1
ATOM 711 C CA . ASP A 1 89 ? -18.402 -25.204 8.242 1.00 45.91 89 ASP A CA 1
ATOM 712 C C . ASP A 1 89 ? -18.784 -23.733 8.546 1.00 45.91 89 ASP A C 1
ATOM 714 O O . ASP A 1 89 ? -19.450 -23.087 7.734 1.00 45.91 89 ASP A O 1
ATOM 718 N N . LEU A 1 90 ? -18.405 -23.179 9.705 1.00 49.62 90 LEU A N 1
ATOM 719 C CA . LEU A 1 90 ? -18.707 -21.797 10.103 1.00 49.62 90 LEU A CA 1
ATOM 720 C C . LEU A 1 90 ? -17.447 -20.922 10.026 1.00 49.62 90 LEU A C 1
ATOM 722 O O . LEU A 1 90 ? -16.554 -21.025 10.866 1.00 49.62 90 LEU A O 1
ATOM 726 N N . GLU A 1 91 ? -17.405 -20.009 9.047 1.00 53.22 91 GLU A N 1
ATOM 727 C CA . GLU A 1 91 ? -16.334 -19.011 8.929 1.00 53.22 91 GLU A CA 1
ATOM 728 C C . GLU A 1 91 ? -16.210 -18.172 10.211 1.00 53.22 91 GLU A C 1
ATOM 730 O O . GLU A 1 91 ? -17.200 -17.663 10.749 1.00 53.22 91 GLU A O 1
ATOM 735 N N . ASN A 1 92 ? -14.978 -17.990 10.696 1.00 59.94 92 ASN A N 1
ATOM 736 C CA . ASN A 1 92 ? -14.725 -17.142 11.852 1.00 59.94 92 ASN A CA 1
ATOM 737 C C . ASN A 1 92 ? -14.957 -15.666 11.482 1.00 59.94 92 ASN A C 1
ATOM 739 O O . ASN A 1 92 ? -14.275 -15.152 10.593 1.00 59.94 92 ASN A O 1
ATOM 743 N N . PRO A 1 93 ? -15.852 -14.936 12.179 1.00 59.50 93 PRO A N 1
ATOM 744 C CA . PRO A 1 93 ? -16.111 -13.530 11.873 1.00 59.50 93 PRO A CA 1
ATOM 745 C C . PRO A 1 93 ? -14.871 -12.632 11.998 1.00 59.50 93 PRO A C 1
ATOM 747 O O . PRO A 1 93 ? -14.829 -11.588 11.364 1.00 59.50 93 PRO A O 1
ATOM 750 N N . LEU A 1 94 ? -13.855 -13.024 12.780 1.00 57.09 94 LEU A N 1
ATOM 751 C CA . LEU A 1 94 ? -12.583 -12.291 12.873 1.00 57.09 94 LEU A CA 1
ATOM 752 C C . LEU A 1 94 ? -11.756 -12.353 11.578 1.00 57.09 94 LEU A C 1
ATOM 754 O O . LEU A 1 94 ? -10.936 -11.469 11.335 1.00 57.09 94 LEU A O 1
ATOM 758 N N . ASP A 1 95 ? -11.981 -13.368 10.744 1.00 57.25 95 ASP A N 1
ATOM 759 C CA . ASP A 1 95 ? -11.265 -13.544 9.481 1.00 57.25 95 ASP A CA 1
ATOM 760 C C . ASP A 1 95 ? -11.969 -12.801 8.329 1.00 57.25 95 ASP A C 1
ATOM 762 O O . ASP A 1 95 ? -11.319 -12.386 7.366 1.00 57.25 95 ASP A O 1
ATOM 766 N N . ASN A 1 96 ? -13.277 -12.537 8.461 1.00 64.06 96 ASN A N 1
ATOM 767 C CA . ASN A 1 96 ? -14.090 -11.830 7.472 1.00 64.06 96 ASN A CA 1
ATOM 768 C C . ASN A 1 96 ? -14.338 -10.363 7.876 1.00 64.06 96 ASN A C 1
ATOM 770 O O . ASN A 1 96 ? -15.252 -10.039 8.635 1.00 64.06 96 ASN A O 1
ATOM 774 N N . ALA A 1 97 ? -13.529 -9.460 7.317 1.00 57.00 97 ALA A N 1
ATOM 775 C CA . ALA A 1 97 ? -13.574 -8.032 7.630 1.00 57.00 97 ALA A CA 1
ATOM 776 C C . ALA A 1 97 ? -14.920 -7.357 7.297 1.00 57.00 97 ALA A C 1
ATOM 778 O O . ALA A 1 97 ? -15.306 -6.427 8.000 1.00 57.00 97 ALA A O 1
ATOM 779 N N . GLU A 1 98 ? -15.638 -7.807 6.262 1.00 59.16 98 GLU A N 1
ATOM 780 C CA . GLU A 1 98 ? -16.936 -7.234 5.873 1.00 59.16 98 GLU A CA 1
ATOM 781 C C . GLU A 1 98 ? -18.025 -7.627 6.880 1.00 59.16 98 GLU A C 1
ATOM 783 O O . GLU A 1 98 ? -18.703 -6.757 7.428 1.00 59.16 98 GLU A O 1
ATOM 788 N N . LEU A 1 99 ? -18.107 -8.918 7.226 1.00 61.09 99 LEU A N 1
ATOM 789 C CA . LEU A 1 99 ? -19.045 -9.427 8.233 1.00 61.09 99 LEU A CA 1
ATOM 790 C C . LEU A 1 99 ? -18.789 -8.812 9.619 1.00 61.09 99 LEU A C 1
ATOM 792 O O . LEU A 1 99 ? -19.728 -8.486 10.351 1.00 61.09 99 LEU A O 1
ATOM 796 N N . LEU A 1 100 ? -17.514 -8.646 9.979 1.00 58.78 100 LEU A N 1
ATOM 797 C CA . LEU A 1 100 ? -17.104 -8.001 11.221 1.00 58.78 100 LEU A CA 1
ATOM 798 C C . LEU A 1 100 ? -17.511 -6.525 11.245 1.00 58.78 100 LEU A C 1
ATOM 800 O O . LEU A 1 100 ? -18.045 -6.051 12.249 1.00 58.78 100 LEU A O 1
ATOM 804 N N . GLN A 1 101 ? -17.284 -5.801 10.146 1.00 59.22 101 GLN A N 1
ATOM 805 C CA . GLN A 1 101 ? -17.631 -4.388 10.040 1.00 59.22 101 GLN A CA 1
ATOM 806 C C . GLN A 1 101 ? -19.143 -4.174 10.138 1.00 59.22 101 GLN A C 1
ATOM 808 O O . GLN A 1 101 ? -19.571 -3.288 10.877 1.00 59.22 101 GLN A O 1
ATOM 813 N N . ASP A 1 102 ? -19.937 -5.012 9.473 1.00 63.56 102 ASP A N 1
ATOM 814 C CA . ASP A 1 102 ? -21.396 -4.961 9.542 1.00 63.56 102 ASP A CA 1
ATOM 815 C C . ASP A 1 102 ? -21.877 -5.169 10.986 1.00 63.56 102 ASP A C 1
ATOM 817 O O . ASP A 1 102 ? -22.615 -4.350 11.541 1.00 63.56 102 ASP A O 1
ATOM 821 N N . GLN A 1 103 ? -21.402 -6.215 11.665 1.00 60.97 103 GLN A N 1
ATOM 822 C CA . GLN A 1 103 ? -21.795 -6.490 13.053 1.00 60.97 103 GLN A CA 1
ATOM 823 C C . GLN A 1 103 ? -21.362 -5.387 14.032 1.00 60.97 103 GLN A C 1
ATOM 825 O O . GLN A 1 103 ? -22.075 -5.112 15.002 1.00 60.97 103 GLN A O 1
ATOM 830 N N . LEU A 1 104 ? -20.218 -4.745 13.783 1.00 60.72 104 LEU A N 1
ATOM 831 C CA . LEU A 1 104 ? -19.659 -3.717 14.658 1.00 60.72 104 LEU A CA 1
ATOM 832 C C . LEU A 1 104 ? -20.136 -2.298 14.343 1.00 60.72 104 LEU A C 1
ATOM 834 O O . LEU A 1 104 ? -20.030 -1.447 15.218 1.00 60.72 104 LEU A O 1
ATOM 838 N N . ASP A 1 105 ? -20.702 -2.012 13.170 1.00 60.72 105 ASP A N 1
ATOM 839 C CA . ASP A 1 105 ? -21.160 -0.659 12.812 1.00 60.72 105 ASP A CA 1
ATOM 840 C C . ASP A 1 105 ? -22.298 -0.148 13.715 1.00 60.72 105 ASP A C 1
ATOM 842 O O . ASP A 1 105 ? -22.455 1.058 13.917 1.00 60.72 105 ASP A O 1
ATOM 846 N N . CYS A 1 106 ? -23.055 -1.062 14.323 1.00 54.62 106 CYS A N 1
ATOM 847 C CA . CYS A 1 106 ? -24.159 -0.745 15.231 1.00 54.62 106 CYS A CA 1
ATOM 848 C C . CYS A 1 106 ? -23.695 -0.503 16.681 1.00 54.62 106 CYS A C 1
ATOM 850 O O . CYS A 1 106 ? -24.380 0.151 17.469 1.00 54.62 106 CYS A O 1
ATOM 852 N N . PHE A 1 107 ? -22.525 -1.033 17.038 1.00 62.31 107 PHE A N 1
ATOM 853 C CA . PHE A 1 107 ? -22.040 -1.168 18.410 1.00 62.31 107 PHE A CA 1
ATOM 854 C C . PHE A 1 107 ? -21.597 0.131 19.108 1.00 62.31 107 PHE A C 1
ATOM 856 O O . PHE A 1 107 ? -21.835 0.265 20.310 1.00 62.31 107 PHE A O 1
ATOM 863 N N . PRO A 1 108 ? -21.017 1.130 18.415 1.00 54.97 108 PRO A N 1
ATOM 864 C CA . PRO A 1 108 ? -20.567 2.364 19.054 1.00 54.97 108 PRO A CA 1
ATO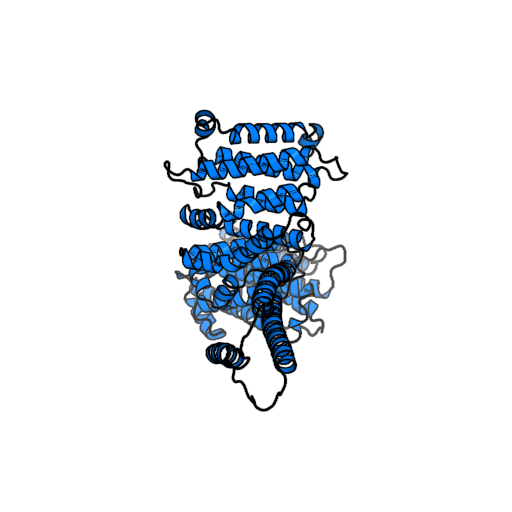M 865 C C . PRO A 1 108 ? -21.701 3.118 19.745 1.00 54.97 108 PRO A C 1
ATOM 867 O O . PRO A 1 108 ? -21.487 3.722 20.789 1.00 54.97 108 PRO A O 1
ATOM 870 N N . TYR A 1 109 ? -22.913 3.048 19.192 1.00 52.84 109 TYR A N 1
ATOM 871 C CA . TYR A 1 109 ? -24.098 3.662 19.781 1.00 52.84 109 TYR A CA 1
ATOM 872 C C . TYR A 1 109 ? -24.578 2.903 21.026 1.00 52.84 109 TYR A C 1
ATOM 874 O O . TYR A 1 109 ? -25.031 3.529 21.975 1.00 52.84 109 TYR A O 1
ATOM 882 N N . LEU A 1 110 ? -24.432 1.574 21.052 1.00 53.25 110 LEU A N 1
ATOM 883 C CA . LEU A 1 110 ? -24.867 0.716 22.161 1.00 53.25 110 LEU A CA 1
ATOM 884 C C . LEU A 1 110 ? -23.909 0.788 23.359 1.00 53.25 110 LEU A C 1
ATOM 886 O O . LEU A 1 110 ? -24.349 0.970 24.489 1.00 53.25 110 LEU A O 1
ATOM 890 N N . CYS A 1 111 ? -22.594 0.733 23.120 1.00 53.66 111 CYS A N 1
ATOM 891 C CA . CYS A 1 111 ? -21.590 0.811 24.187 1.00 53.66 111 CYS A CA 1
ATOM 892 C C . CYS A 1 111 ? -21.508 2.181 24.861 1.00 53.66 111 CYS A C 1
ATOM 894 O O . CYS A 1 111 ? -21.212 2.259 26.047 1.00 53.66 111 CYS A O 1
ATOM 896 N N . ARG A 1 112 ? -21.753 3.267 24.122 1.00 51.22 112 ARG A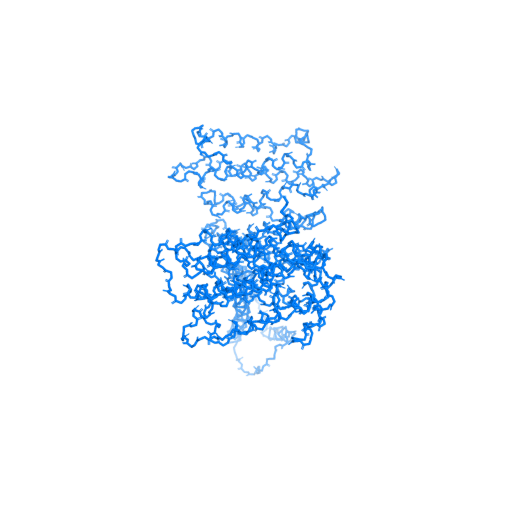 N 1
ATOM 897 C CA . ARG A 1 112 ? -21.651 4.639 24.653 1.00 51.22 112 ARG A CA 1
ATOM 898 C C . ARG A 1 112 ? -22.823 5.046 25.539 1.00 51.22 112 ARG A C 1
ATOM 900 O O . ARG A 1 112 ? -22.797 6.117 26.134 1.00 51.22 112 ARG A O 1
ATOM 907 N N . PHE A 1 113 ? -23.830 4.189 25.624 1.00 40.06 113 PHE A N 1
ATOM 908 C CA . PHE A 1 113 ? -25.023 4.398 26.417 1.00 40.06 113 PHE A CA 1
ATOM 909 C C . PHE A 1 113 ? -24.850 3.968 27.894 1.00 40.06 113 PHE A C 1
ATOM 911 O O . PHE A 1 113 ? -25.698 4.296 28.714 1.00 40.06 113 PHE A O 1
ATOM 918 N N . GLN A 1 114 ? -23.736 3.316 28.287 1.00 45.97 114 GLN A N 1
ATOM 919 C CA . GLN A 1 114 ? -23.417 3.082 29.708 1.00 45.97 114 GLN A CA 1
ATOM 920 C C . GLN A 1 114 ? -21.908 3.051 30.044 1.00 45.97 114 GLN A C 1
ATOM 922 O O . GLN A 1 114 ? -21.086 2.533 29.296 1.00 45.97 114 GLN A O 1
ATOM 927 N N . GLU A 1 115 ? -21.570 3.565 31.237 1.00 39.88 115 GLU A N 1
ATOM 928 C CA . GLU A 1 115 ? -20.221 3.902 31.736 1.00 39.88 115 GLU A CA 1
ATOM 929 C C . GLU A 1 115 ? -19.580 2.872 32.705 1.00 39.88 115 GLU A C 1
ATOM 931 O O . GLU A 1 115 ? -18.648 3.193 33.436 1.00 39.88 115 GLU A O 1
ATOM 936 N N . ARG A 1 116 ? -20.034 1.615 32.802 1.00 31.22 116 ARG A N 1
ATOM 937 C CA . ARG A 1 116 ? -19.419 0.663 33.761 1.00 31.22 116 ARG A CA 1
ATOM 938 C C . ARG A 1 116 ? -19.708 -0.794 33.413 1.00 31.22 116 ARG A C 1
ATOM 940 O O . ARG A 1 116 ? -20.724 -1.334 33.826 1.00 31.22 116 ARG A O 1
ATOM 947 N N . ALA A 1 117 ? -18.770 -1.454 32.739 1.00 31.08 117 ALA A N 1
ATOM 948 C CA . ALA A 1 117 ? -18.716 -2.912 32.680 1.00 31.08 117 ALA A CA 1
ATOM 949 C C . ALA A 1 117 ? -17.320 -3.373 33.119 1.00 31.08 117 ALA A C 1
ATOM 951 O O . ALA A 1 117 ? -16.324 -3.147 32.435 1.00 31.08 117 ALA A O 1
ATOM 952 N N . ARG A 1 118 ? -17.235 -3.980 34.308 1.00 31.92 118 ARG A N 1
ATOM 953 C CA . ARG A 1 118 ? -16.047 -4.715 34.759 1.00 31.92 118 ARG A CA 1
ATOM 954 C C . ARG A 1 118 ? -16.251 -6.172 34.364 1.00 31.92 118 ARG A C 1
ATOM 956 O O . ARG A 1 118 ? -17.081 -6.843 34.965 1.00 31.92 118 ARG A O 1
ATOM 963 N N . LEU A 1 119 ? -15.516 -6.642 33.362 1.00 39.28 119 LEU A N 1
ATOM 964 C CA . LEU A 1 119 ? -15.572 -8.036 32.925 1.00 39.28 119 LEU A CA 1
ATOM 965 C C . LEU A 1 119 ? -14.646 -8.895 33.796 1.00 39.28 119 LEU A C 1
ATOM 967 O O . LEU A 1 119 ? -13.466 -8.577 33.951 1.00 39.28 119 LEU A O 1
ATOM 971 N N . GLN A 1 120 ? -15.188 -9.975 34.362 1.00 32.78 120 GLN A N 1
ATOM 972 C CA . GLN A 1 120 ? -14.392 -11.046 34.960 1.00 32.78 120 GLN A CA 1
ATOM 973 C C . GLN A 1 120 ? -13.956 -12.021 33.865 1.00 32.78 120 GLN A C 1
ATOM 975 O O . GLN A 1 120 ? -14.778 -12.520 33.099 1.00 32.78 120 GLN A O 1
ATOM 980 N N . VAL A 1 121 ? -12.652 -12.276 33.788 1.00 37.75 121 VAL A N 1
ATOM 981 C CA . VAL A 1 121 ? -12.073 -13.286 32.899 1.00 37.75 121 VAL A CA 1
ATOM 982 C C . VAL A 1 121 ? -12.133 -14.623 33.635 1.00 37.75 121 VAL A C 1
ATOM 984 O O . VAL A 1 121 ? -11.565 -14.750 34.715 1.00 37.75 121 VAL A O 1
ATOM 987 N N . SER A 1 122 ? -12.860 -15.594 33.082 1.00 35.00 122 SER A N 1
ATOM 988 C CA . SER A 1 122 ? -12.912 -16.960 33.606 1.00 35.00 122 SER A CA 1
ATOM 989 C C . SER A 1 122 ? -11.609 -17.708 33.321 1.00 35.00 122 SER A C 1
ATOM 991 O O . SER A 1 122 ? -11.092 -17.631 32.203 1.00 35.00 122 SER A O 1
ATOM 993 N N . ASP A 1 123 ? -11.148 -18.486 34.298 1.00 34.84 123 ASP A N 1
ATOM 994 C CA . ASP A 1 123 ? -9.992 -19.380 34.204 1.00 34.84 123 ASP A CA 1
ATOM 995 C C . ASP A 1 123 ? -10.201 -20.471 33.136 1.00 34.84 123 ASP A C 1
ATOM 997 O O . ASP A 1 123 ? -10.888 -21.468 33.355 1.00 34.84 123 ASP A O 1
ATOM 1001 N N . SER A 1 124 ? -9.591 -20.300 31.962 1.00 39.81 124 SER A N 1
ATOM 1002 C CA . SER A 1 124 ? -9.364 -21.379 30.992 1.00 39.81 124 SER A CA 1
ATOM 1003 C C . SER A 1 124 ? -8.028 -21.140 30.286 1.00 39.81 124 SER A C 1
ATOM 1005 O O . SER A 1 124 ? -7.845 -20.117 29.629 1.00 39.81 124 SER A O 1
ATOM 1007 N N . ASN A 1 125 ? -7.100 -22.078 30.460 1.00 49.44 125 ASN A N 1
ATOM 1008 C CA . ASN A 1 125 ? -5.647 -21.943 30.311 1.00 49.44 125 ASN A CA 1
ATOM 1009 C C . ASN A 1 125 ? -5.088 -21.889 28.868 1.00 49.44 125 ASN A C 1
ATOM 1011 O O . ASN A 1 125 ? -3.891 -22.105 28.684 1.00 49.44 125 ASN A O 1
ATOM 1015 N N . ASP A 1 126 ? -5.893 -21.570 27.852 1.00 67.94 126 ASP A N 1
ATOM 1016 C CA . ASP A 1 126 ? -5.424 -21.537 26.461 1.00 67.94 126 ASP A CA 1
ATOM 1017 C C . ASP A 1 126 ? -5.178 -20.097 25.994 1.00 67.94 126 ASP A C 1
ATOM 1019 O O . ASP A 1 126 ? -6.107 -19.317 25.769 1.00 67.94 126 ASP A O 1
ATOM 1023 N N . LEU A 1 127 ? -3.899 -19.735 25.828 1.00 71.25 127 LEU A N 1
ATOM 1024 C CA . LEU A 1 127 ? -3.475 -18.405 25.366 1.00 71.25 127 LEU A CA 1
ATOM 1025 C C . LEU A 1 127 ? -4.154 -17.984 24.048 1.00 71.25 127 LEU A C 1
ATOM 1027 O O . LEU A 1 127 ? -4.419 -16.799 23.870 1.00 71.25 127 LEU A O 1
ATOM 1031 N N . SER A 1 128 ? -4.465 -18.926 23.152 1.00 74.25 128 SER A N 1
ATOM 1032 C CA . SER A 1 128 ? -5.160 -18.658 21.883 1.00 74.25 128 SER A CA 1
ATOM 1033 C C . SER A 1 128 ? -6.586 -18.137 22.089 1.00 74.25 128 SER A C 1
ATOM 1035 O O . SER A 1 128 ? -6.983 -17.165 21.453 1.00 74.25 128 SER A O 1
ATOM 1037 N N . VAL A 1 129 ? -7.336 -18.720 23.029 1.00 73.00 129 VAL A N 1
ATOM 1038 C CA . VAL A 1 129 ? -8.701 -18.286 23.372 1.00 73.00 129 VAL A CA 1
ATOM 1039 C C . VAL A 1 129 ? -8.676 -16.884 23.978 1.00 73.00 129 VAL A C 1
ATOM 1041 O O . VAL A 1 129 ? -9.552 -16.065 23.700 1.00 73.00 129 VAL A O 1
ATOM 1044 N N . ILE A 1 130 ? -7.666 -16.586 24.799 1.00 70.12 130 ILE A N 1
ATOM 1045 C CA . ILE A 1 130 ? -7.483 -15.252 25.383 1.00 70.12 130 ILE A CA 1
ATOM 1046 C C . ILE A 1 130 ? -7.135 -14.232 24.290 1.00 70.12 130 ILE A C 1
ATOM 1048 O O . ILE A 1 130 ? -7.722 -13.153 24.269 1.00 70.12 130 ILE A O 1
ATOM 1052 N N . GLU A 1 131 ? -6.230 -14.572 23.368 1.00 76.19 131 GLU A N 1
ATOM 1053 C CA . GLU A 1 131 ? -5.861 -13.733 22.218 1.00 76.19 131 GLU A CA 1
ATOM 1054 C C . GLU A 1 131 ? -7.086 -13.405 21.341 1.00 76.19 131 GLU A C 1
ATOM 1056 O O . GLU A 1 131 ? -7.307 -12.236 21.023 1.00 76.19 131 GLU A O 1
ATOM 1061 N N . ASP A 1 132 ? -7.940 -14.389 21.041 1.00 73.19 132 ASP A N 1
ATOM 1062 C CA . ASP A 1 132 ? -9.167 -14.185 20.258 1.00 73.19 132 ASP A CA 1
ATOM 1063 C C . ASP A 1 132 ? -10.220 -13.348 21.018 1.00 73.19 132 ASP A C 1
ATOM 1065 O O . ASP A 1 132 ? -10.852 -12.457 20.440 1.00 73.19 132 ASP A O 1
ATOM 1069 N N . LYS A 1 133 ? -10.394 -13.566 22.333 1.00 69.94 133 LYS A N 1
ATOM 1070 C CA . LYS A 1 133 ? -11.266 -12.721 23.179 1.00 69.94 133 LYS A CA 1
ATOM 1071 C C . LYS A 1 133 ? -10.769 -11.270 23.204 1.00 69.94 133 LYS A C 1
ATOM 1073 O O . LYS A 1 133 ? -11.570 -10.340 23.092 1.00 69.94 133 LYS A O 1
ATOM 1078 N N . LEU A 1 134 ? -9.455 -11.065 23.304 1.00 76.38 134 LEU A N 1
ATOM 1079 C CA . LEU A 1 134 ? -8.839 -9.740 23.234 1.00 76.38 134 LEU A CA 1
ATOM 1080 C C . LEU A 1 134 ? -9.013 -9.105 21.850 1.00 76.38 134 LEU A C 1
ATOM 1082 O O . LEU A 1 134 ? -9.301 -7.913 21.783 1.00 76.38 134 LEU A O 1
ATOM 1086 N N . ALA A 1 135 ? -8.912 -9.874 20.761 1.00 77.06 135 ALA A N 1
ATOM 1087 C CA . ALA A 1 135 ? -9.119 -9.367 19.404 1.00 77.06 135 ALA A CA 1
ATOM 1088 C C . ALA A 1 135 ? -10.529 -8.773 19.242 1.00 77.06 135 ALA A C 1
ATOM 1090 O O . ALA A 1 135 ? -10.676 -7.650 18.756 1.00 77.06 135 ALA A O 1
ATOM 1091 N N . TRP A 1 136 ? -11.556 -9.468 19.745 1.00 77.25 136 TRP A N 1
ATOM 1092 C CA . TRP A 1 136 ? -12.928 -8.952 19.789 1.00 77.25 136 TRP A CA 1
ATOM 1093 C C . TRP A 1 136 ? -13.047 -7.651 20.583 1.00 77.25 136 TRP A C 1
ATOM 1095 O O . TRP A 1 136 ? -13.657 -6.695 20.102 1.00 77.25 136 TRP A O 1
ATOM 1105 N N . ILE A 1 137 ? -12.445 -7.585 21.775 1.00 76.44 137 ILE A N 1
ATOM 1106 C CA . ILE A 1 137 ? -12.457 -6.368 22.600 1.00 76.44 137 ILE A CA 1
ATOM 1107 C C . ILE A 1 137 ? -11.802 -5.205 21.847 1.00 76.44 137 ILE A C 1
ATOM 1109 O O . ILE A 1 137 ? -12.361 -4.111 21.800 1.00 76.44 137 ILE A O 1
ATOM 1113 N N . VAL A 1 138 ? -10.640 -5.426 21.232 1.00 80.50 138 VAL A N 1
ATOM 1114 C CA . VAL A 1 138 ? -9.918 -4.377 20.502 1.00 80.50 138 VAL A CA 1
ATOM 1115 C C . VAL A 1 138 ? -10.718 -3.904 19.285 1.00 80.50 138 VAL A C 1
ATOM 1117 O O . VAL A 1 138 ? -10.803 -2.698 19.057 1.00 80.50 138 VAL A O 1
ATOM 1120 N N . HIS A 1 139 ? -11.372 -4.805 18.549 1.00 78.62 139 HIS A N 1
ATOM 1121 C CA . HIS A 1 139 ? -12.258 -4.433 17.442 1.00 78.62 139 HIS A CA 1
ATOM 1122 C C . HIS A 1 139 ? -13.487 -3.636 17.898 1.00 78.62 139 HIS A C 1
ATOM 1124 O O . HIS A 1 139 ? -13.858 -2.657 17.249 1.00 78.62 139 HIS A O 1
ATOM 1130 N N . ILE A 1 140 ? -14.080 -3.997 19.037 1.00 73.81 140 ILE A N 1
ATOM 1131 C CA . ILE A 1 140 ? -15.163 -3.230 19.664 1.00 73.81 140 ILE A CA 1
ATOM 1132 C C . ILE A 1 140 ? -14.681 -1.816 20.012 1.00 73.81 140 ILE A C 1
ATOM 1134 O O . ILE A 1 140 ? -15.335 -0.840 19.648 1.00 73.81 140 ILE A O 1
ATOM 1138 N N . VAL A 1 141 ? -13.515 -1.683 20.655 1.00 77.19 141 VAL A N 1
ATOM 1139 C CA . VAL A 1 141 ? -12.927 -0.373 20.981 1.00 77.19 141 VAL A CA 1
ATOM 1140 C C . VAL A 1 141 ? -12.642 0.432 19.709 1.00 77.19 141 VAL A C 1
ATOM 1142 O O . VAL A 1 141 ? -12.968 1.616 19.642 1.00 77.19 141 VAL A O 1
ATOM 1145 N N . ALA A 1 142 ? -12.096 -0.202 18.669 1.00 80.69 142 ALA A N 1
ATOM 1146 C CA . ALA A 1 142 ? -11.848 0.434 17.378 1.00 80.69 142 ALA A CA 1
ATOM 1147 C C . ALA A 1 142 ? -13.142 0.982 16.754 1.00 80.69 142 ALA A C 1
ATOM 1149 O O . ALA A 1 142 ? -13.173 2.127 16.295 1.00 80.69 142 ALA A O 1
ATOM 1150 N N . ALA A 1 143 ? -14.220 0.193 16.773 1.00 76.88 143 ALA A N 1
ATOM 1151 C CA . ALA A 1 143 ? -15.527 0.616 16.287 1.00 76.88 143 ALA A CA 1
ATOM 1152 C C . ALA A 1 143 ? -16.060 1.803 17.099 1.00 76.88 143 ALA A C 1
ATOM 1154 O O . ALA A 1 143 ? -16.521 2.781 16.509 1.00 76.88 143 ALA A O 1
ATOM 1155 N N . ILE A 1 144 ? -15.945 1.768 18.434 1.00 75.00 144 ILE A N 1
ATOM 1156 C CA . ILE A 1 144 ? -16.340 2.888 19.302 1.00 75.00 144 ILE A CA 1
ATOM 1157 C C . ILE A 1 144 ? -15.618 4.167 18.863 1.00 75.00 144 ILE A C 1
ATOM 1159 O O . ILE A 1 144 ? -16.273 5.184 18.659 1.00 75.00 144 ILE A O 1
ATOM 1163 N N . LEU A 1 145 ? -14.305 4.120 18.624 1.00 77.50 145 LEU A N 1
ATOM 1164 C CA . LEU A 1 145 ? -13.513 5.292 18.219 1.00 77.50 145 LEU A CA 1
ATOM 1165 C C . LEU A 1 145 ? -13.801 5.797 16.800 1.00 77.50 145 LEU A C 1
ATOM 1167 O O . LEU A 1 145 ? -13.513 6.957 16.492 1.00 77.50 145 LEU A O 1
ATOM 1171 N N . LYS A 1 146 ? -14.369 4.958 15.924 1.00 76.25 146 LYS A N 1
ATOM 1172 C CA . LYS A 1 146 ? -14.773 5.347 14.562 1.00 76.25 146 LYS A CA 1
ATOM 1173 C C . LYS A 1 146 ? -15.815 6.473 14.584 1.00 76.25 146 LYS A C 1
ATOM 1175 O O . LYS A 1 146 ? -15.867 7.272 13.646 1.00 76.25 146 LYS A O 1
ATOM 1180 N N . ILE A 1 147 ? -16.633 6.562 15.637 1.00 66.69 147 ILE A N 1
ATOM 1181 C CA . ILE A 1 147 ? -17.696 7.566 15.758 1.00 66.69 147 ILE A CA 1
ATOM 1182 C C . ILE A 1 147 ? -17.177 8.790 16.510 1.00 66.69 147 ILE A C 1
ATOM 1184 O O . ILE A 1 147 ? -17.022 8.786 17.727 1.00 66.69 147 ILE A O 1
ATOM 1188 N N . LYS A 1 148 ? -16.926 9.880 15.780 1.00 56.69 148 LYS A N 1
ATOM 1189 C CA . LYS A 1 148 ? -16.337 11.095 16.362 1.00 56.69 148 LYS A CA 1
ATOM 1190 C C . LYS A 1 148 ? -17.271 11.819 17.337 1.00 56.69 148 LYS A C 1
ATOM 1192 O O . LYS A 1 148 ? -16.789 12.435 18.278 1.00 56.69 148 LYS A O 1
ATOM 1197 N N . GLN A 1 149 ? -18.585 11.742 17.132 1.00 57.12 149 GLN A N 1
ATOM 1198 C CA . GLN A 1 149 ? -19.584 12.400 17.976 1.00 57.12 149 GLN A CA 1
ATOM 1199 C C . GLN A 1 149 ? -20.821 11.514 18.103 1.00 57.12 149 GLN A C 1
ATOM 1201 O O . GLN A 1 149 ? -21.434 11.156 17.097 1.00 57.12 149 GLN A O 1
ATOM 1206 N N . CYS A 1 150 ? -21.190 11.173 19.335 1.00 50.00 150 CYS A N 1
ATOM 1207 C CA . CYS A 1 150 ? -22.552 10.741 19.630 1.00 50.00 150 CYS A CA 1
ATOM 1208 C C . CYS A 1 150 ? -23.395 11.968 19.963 1.00 50.00 150 CYS A C 1
ATOM 1210 O O . CYS A 1 150 ? -22.987 12.832 20.739 1.00 50.00 150 CYS A O 1
ATOM 1212 N N . THR A 1 151 ? -24.573 12.056 19.360 1.00 48.09 151 THR A N 1
ATOM 1213 C CA . THR A 1 151 ? -25.562 13.072 19.700 1.00 48.09 151 THR A CA 1
ATOM 1214 C C . THR A 1 151 ? -25.917 12.921 21.191 1.00 48.09 151 THR A C 1
ATOM 1216 O O . THR A 1 151 ? -26.128 11.810 21.667 1.00 48.09 151 THR A O 1
ATOM 1219 N N . GLY A 1 152 ? -25.914 14.019 21.955 1.00 50.31 152 GLY A N 1
ATOM 1220 C CA . GLY A 1 152 ? -26.310 14.035 23.375 1.00 50.31 152 GLY A CA 1
ATOM 1221 C C . GLY A 1 152 ? -25.193 14.031 24.436 1.00 50.31 152 GLY A C 1
ATOM 1222 O O . GLY A 1 152 ? -25.508 14.282 25.594 1.00 50.31 152 GLY A O 1
ATOM 1223 N N . CYS A 1 153 ? -23.912 13.826 24.089 1.00 55.19 153 CYS A N 1
ATOM 1224 C CA . CYS A 1 153 ? -22.783 13.926 25.037 1.00 55.19 153 CYS A CA 1
ATOM 1225 C C . CYS A 1 153 ? -21.868 15.122 24.708 1.00 55.19 153 CYS A C 1
ATOM 1227 O O . CYS A 1 153 ? -21.742 15.507 23.542 1.00 55.19 153 CYS A O 1
ATOM 1229 N N . SER A 1 154 ? -21.229 15.725 25.719 1.00 64.00 154 SER A N 1
ATOM 1230 C CA . SER A 1 154 ? -20.241 16.787 25.481 1.00 64.00 154 SER A CA 1
ATOM 1231 C C . SER A 1 154 ? -18.998 16.205 24.793 1.00 64.00 154 SER A C 1
ATOM 1233 O O . SER A 1 154 ? -18.559 15.100 25.120 1.00 64.00 154 SER A O 1
ATOM 1235 N N . ALA A 1 155 ? -18.415 16.941 23.841 1.00 67.50 155 ALA A N 1
ATOM 1236 C CA . ALA A 1 155 ? -17.225 16.484 23.118 1.00 67.50 155 ALA A CA 1
ATOM 1237 C C . ALA A 1 155 ? -16.039 16.203 24.064 1.00 67.50 155 ALA A C 1
ATOM 1239 O O . ALA A 1 155 ? -15.283 15.262 23.845 1.00 67.50 155 ALA A O 1
ATOM 1240 N N . GLU A 1 156 ? -15.923 16.974 25.148 1.00 71.81 156 GLU A N 1
ATOM 1241 C CA . GLU A 1 156 ? -14.862 16.834 26.150 1.00 71.81 156 GLU A CA 1
ATOM 1242 C C . GLU A 1 156 ? -15.009 15.557 26.986 1.00 71.81 156 GLU A C 1
ATOM 1244 O O . GLU A 1 156 ? -14.036 14.833 27.178 1.00 71.81 156 GLU A O 1
ATOM 1249 N N . SER A 1 157 ? -16.225 15.231 27.437 1.00 74.25 157 SER A N 1
ATOM 1250 C CA . SER A 1 157 ? -16.491 13.988 28.177 1.00 74.25 157 SER A CA 1
ATOM 1251 C C . SER A 1 157 ? -16.223 12.752 27.316 1.00 74.25 157 SER A C 1
ATOM 1253 O O . SER A 1 157 ? -15.705 11.750 27.804 1.00 74.25 157 SER A O 1
ATOM 1255 N N . GLN A 1 158 ? -16.532 12.835 26.020 1.00 76.00 158 GLN A N 1
ATOM 1256 C CA . GLN A 1 158 ? -16.282 11.745 25.084 1.00 76.00 158 GLN A CA 1
ATOM 1257 C C . GLN A 1 158 ? -14.780 11.500 24.878 1.00 76.00 158 GLN A C 1
ATOM 1259 O O . GLN A 1 158 ? -14.338 10.356 24.908 1.00 76.00 158 GLN A O 1
ATOM 1264 N N . GLU A 1 159 ? -13.985 12.564 24.741 1.00 83.06 159 GLU A N 1
ATOM 1265 C CA . GLU A 1 159 ? -12.527 12.466 24.617 1.00 83.06 159 GLU A CA 1
ATOM 1266 C C . GLU A 1 159 ? -11.864 11.786 25.821 1.00 83.06 159 GLU A C 1
ATOM 1268 O O . GLU A 1 159 ? -10.920 11.016 25.648 1.00 83.06 159 GLU A O 1
ATOM 1273 N N . VAL A 1 160 ? -12.361 12.040 27.035 1.00 83.81 160 VAL A N 1
ATOM 1274 C CA . VAL A 1 160 ? -11.843 11.403 28.255 1.00 83.81 160 VAL A CA 1
ATOM 1275 C C . VAL A 1 160 ? -12.138 9.901 28.253 1.00 83.81 160 VAL A C 1
ATOM 1277 O O . VAL A 1 160 ? -11.238 9.106 28.521 1.00 83.81 160 VAL A O 1
ATOM 1280 N N . LEU A 1 161 ? -13.359 9.494 27.893 1.00 79.31 161 LEU A N 1
ATOM 1281 C CA . LEU A 1 161 ? -13.725 8.076 27.792 1.00 79.31 161 LEU A CA 1
ATOM 1282 C C . LEU A 1 161 ? -12.928 7.358 26.699 1.00 79.31 161 LEU A C 1
ATOM 1284 O O . LEU A 1 161 ? -12.384 6.276 26.933 1.00 79.31 161 LEU A O 1
ATOM 1288 N N . ASP A 1 162 ? -12.809 7.984 25.527 1.00 84.00 162 ASP A N 1
ATOM 1289 C CA . ASP A 1 162 ? -12.033 7.464 24.403 1.00 84.00 162 ASP A CA 1
ATOM 1290 C C . ASP A 1 162 ? -10.555 7.287 24.792 1.00 84.00 162 ASP A C 1
ATOM 1292 O O . ASP A 1 162 ? -9.931 6.291 24.416 1.00 84.00 162 ASP A O 1
ATOM 1296 N N . ALA A 1 163 ? -10.000 8.192 25.605 1.00 85.19 163 ALA A N 1
ATOM 1297 C CA . ALA A 1 163 ? -8.655 8.063 26.156 1.00 85.19 163 ALA A CA 1
ATOM 1298 C C . ALA A 1 163 ? -8.516 6.876 27.125 1.00 85.19 163 ALA A C 1
ATOM 1300 O O . ALA A 1 163 ? -7.529 6.145 27.044 1.00 85.19 163 ALA A O 1
ATOM 1301 N N . GLU A 1 164 ? -9.488 6.640 28.011 1.00 78.81 164 GLU A N 1
ATOM 1302 C CA . GLU A 1 164 ? -9.435 5.538 28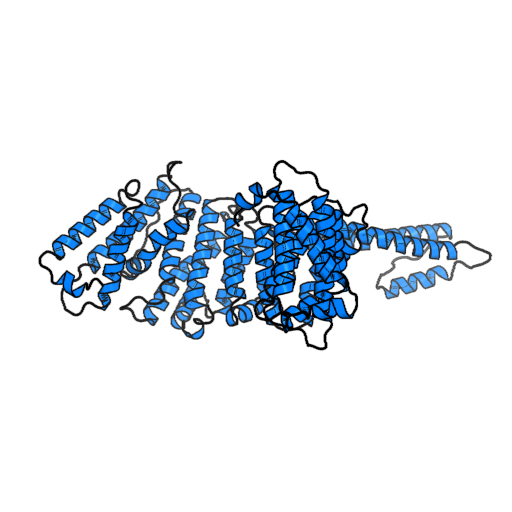.981 1.00 78.81 164 GLU A CA 1
ATOM 1303 C C . GLU A 1 164 ? -9.470 4.161 28.317 1.00 78.81 164 GLU A C 1
ATOM 1305 O O . GLU A 1 164 ? -8.646 3.297 28.636 1.00 78.81 164 GLU A O 1
ATOM 1310 N N . ILE A 1 165 ? -10.383 3.957 27.363 1.00 79.69 165 ILE A N 1
ATOM 1311 C CA . ILE A 1 165 ? -10.472 2.688 26.627 1.00 79.69 165 ILE A CA 1
ATOM 1312 C C . ILE A 1 165 ? -9.250 2.488 25.723 1.00 79.69 165 ILE A C 1
ATOM 1314 O O . ILE A 1 165 ? -8.696 1.388 25.664 1.00 79.69 165 ILE A O 1
ATOM 1318 N N . SER A 1 166 ? -8.758 3.559 25.094 1.00 86.50 166 SER A N 1
ATOM 1319 C CA . SER A 1 166 ? -7.552 3.513 24.262 1.00 86.50 166 SER A CA 1
ATOM 1320 C C . SER A 1 166 ? -6.309 3.192 25.082 1.00 86.50 166 SER A C 1
ATOM 1322 O O . SER A 1 166 ? -5.459 2.428 24.628 1.00 86.50 166 SER A O 1
ATOM 1324 N N . ALA A 1 167 ? -6.211 3.702 26.314 1.00 79.50 167 ALA A N 1
ATOM 1325 C CA . ALA A 1 167 ? -5.080 3.422 27.188 1.00 79.50 167 ALA A CA 1
ATOM 1326 C C . ALA A 1 167 ? -4.934 1.922 27.491 1.00 79.50 167 ALA A C 1
ATOM 1328 O O . ALA A 1 167 ? -3.815 1.418 27.569 1.00 79.50 167 ALA A O 1
ATOM 1329 N N . ARG A 1 168 ? -6.047 1.184 27.598 1.00 80.44 168 ARG A N 1
ATOM 1330 C CA . ARG A 1 168 ? -6.026 -0.275 27.799 1.00 80.44 168 ARG A CA 1
ATOM 1331 C C . ARG A 1 168 ? -5.491 -1.020 26.581 1.00 80.44 168 ARG A C 1
ATOM 1333 O O . ARG A 1 168 ? -4.677 -1.924 26.744 1.00 80.44 168 ARG A O 1
ATOM 1340 N N . VAL A 1 169 ? -5.887 -0.609 25.375 1.00 83.06 169 VAL A N 1
ATOM 1341 C CA . VAL A 1 169 ? -5.360 -1.186 24.126 1.00 83.06 169 VAL A CA 1
ATOM 1342 C C . VAL A 1 169 ? -3.866 -0.879 23.970 1.00 83.06 169 VAL A C 1
ATOM 1344 O O . VAL A 1 169 ? -3.085 -1.759 23.622 1.00 83.06 169 VAL A O 1
ATOM 1347 N N . LEU A 1 170 ? -3.435 0.340 24.307 1.00 82.50 170 LEU A N 1
ATOM 1348 C CA . LEU A 1 170 ? -2.019 0.728 24.274 1.00 82.50 170 LEU A CA 1
ATOM 1349 C C . LEU A 1 170 ? -1.170 -0.047 25.296 1.00 82.50 170 LEU A C 1
ATOM 1351 O O . LEU A 1 170 ? -0.051 -0.447 24.983 1.00 82.50 170 LEU A O 1
ATOM 1355 N N . GLN A 1 171 ? -1.696 -0.311 26.496 1.00 79.31 171 GLN A N 1
ATOM 1356 C CA . GLN A 1 171 ? -1.037 -1.178 27.481 1.00 79.31 171 GLN A CA 1
ATOM 1357 C C . GLN A 1 171 ? -0.931 -2.622 26.988 1.00 79.31 171 GLN A C 1
ATOM 1359 O O . GLN A 1 171 ? 0.103 -3.259 27.187 1.00 79.31 171 GLN A O 1
ATOM 1364 N N . LEU A 1 172 ? -1.979 -3.122 26.327 1.00 78.38 172 LEU A N 1
ATOM 1365 C CA . LEU A 1 172 ? -2.012 -4.475 25.786 1.00 78.38 172 LEU A CA 1
ATOM 1366 C C . LEU A 1 172 ? -0.891 -4.711 24.766 1.00 78.38 172 LEU A C 1
ATOM 1368 O O . LEU A 1 172 ? -0.270 -5.767 24.811 1.00 78.38 172 LEU A O 1
ATOM 1372 N N . ILE A 1 173 ? -0.569 -3.727 23.922 1.00 80.50 173 ILE A N 1
ATOM 1373 C CA . ILE A 1 173 ? 0.511 -3.837 22.923 1.00 80.50 173 ILE A CA 1
ATOM 1374 C C . ILE A 1 173 ? 1.843 -4.247 23.569 1.00 80.50 173 ILE A C 1
ATOM 1376 O O . ILE A 1 173 ? 2.503 -5.181 23.109 1.00 80.50 173 ILE A O 1
ATOM 1380 N N . ASN A 1 174 ? 2.199 -3.617 24.692 1.00 73.31 174 ASN A N 1
ATOM 1381 C CA . ASN A 1 174 ? 3.434 -3.930 25.416 1.00 73.31 174 ASN A CA 1
ATOM 1382 C C . ASN A 1 174 ? 3.449 -5.373 25.944 1.00 73.31 174 ASN A C 1
ATOM 1384 O O . ASN A 1 174 ? 4.506 -5.997 26.019 1.00 73.31 174 ASN A O 1
ATOM 1388 N N . VAL A 1 175 ? 2.285 -5.918 26.302 1.00 73.00 175 VAL A N 1
ATOM 1389 C CA . VAL A 1 175 ? 2.147 -7.309 26.756 1.00 73.00 175 VAL A CA 1
ATOM 1390 C C . VAL A 1 175 ? 2.215 -8.271 25.570 1.00 73.00 175 VAL A C 1
ATOM 1392 O O . VAL A 1 175 ? 2.903 -9.285 25.646 1.00 73.00 175 VAL A O 1
ATOM 1395 N N . THR A 1 176 ? 1.564 -7.939 24.450 1.00 73.69 176 THR A N 1
ATOM 1396 C CA . THR A 1 176 ? 1.502 -8.821 23.275 1.00 73.69 176 THR A CA 1
ATOM 1397 C C . THR A 1 176 ? 2.856 -9.055 22.619 1.00 73.69 176 THR A C 1
ATOM 1399 O O . THR A 1 176 ? 3.041 -10.098 21.995 1.00 73.69 176 THR A O 1
ATOM 1402 N N . ASP A 1 177 ? 3.795 -8.122 22.767 1.00 70.19 177 ASP A N 1
ATOM 1403 C CA . ASP A 1 177 ? 5.115 -8.195 22.136 1.00 70.19 177 ASP A CA 1
ATOM 1404 C C . ASP A 1 177 ? 6.240 -8.543 23.133 1.00 70.19 177 ASP A C 1
ATOM 1406 O O . ASP A 1 177 ? 7.411 -8.583 22.754 1.00 70.19 177 ASP A O 1
ATOM 1410 N N . SER A 1 178 ? 5.908 -8.844 24.398 1.00 70.00 178 SER A N 1
ATOM 1411 C CA . SER A 1 178 ? 6.880 -9.190 25.445 1.00 70.00 178 SER A CA 1
ATOM 1412 C C . SER A 1 178 ? 6.742 -10.627 25.963 1.00 70.00 178 SER A C 1
ATOM 1414 O O . SER A 1 178 ? 5.739 -11.317 25.768 1.00 70.00 178 SER A O 1
ATOM 1416 N N . GLY A 1 179 ? 7.804 -11.112 26.616 1.00 69.12 179 GLY A N 1
ATOM 1417 C CA . GLY A 1 179 ? 7.829 -12.426 27.259 1.00 69.12 179 GLY A CA 1
ATOM 1418 C C . GLY A 1 179 ? 7.536 -13.579 26.295 1.00 69.12 179 GLY A C 1
ATOM 1419 O O . GLY A 1 179 ? 8.066 -13.632 25.184 1.00 69.12 179 GLY A O 1
ATOM 1420 N N . VAL A 1 180 ? 6.678 -14.505 26.727 1.00 63.19 180 VAL A N 1
ATOM 1421 C CA . VAL A 1 180 ? 6.314 -15.729 25.987 1.00 63.19 180 VAL A CA 1
ATOM 1422 C C . VAL A 1 180 ? 5.550 -15.421 24.687 1.00 63.19 180 VAL A C 1
ATOM 1424 O O . VAL A 1 180 ? 5.634 -16.183 23.725 1.00 63.19 180 VAL A O 1
ATOM 1427 N N . HIS A 1 181 ? 4.863 -14.276 24.597 1.00 68.75 181 HIS A N 1
ATOM 1428 C CA . HIS A 1 181 ? 4.094 -13.896 23.405 1.00 68.75 181 HIS A CA 1
ATOM 1429 C C . HIS A 1 181 ? 4.981 -13.536 22.203 1.00 68.75 181 HIS A C 1
ATOM 1431 O O . HIS A 1 181 ? 4.555 -13.688 21.057 1.00 68.75 181 HIS A O 1
ATOM 1437 N N . SER A 1 182 ? 6.242 -13.157 22.446 1.00 69.81 182 SER A N 1
ATOM 1438 C CA . SER A 1 182 ? 7.233 -12.874 21.395 1.00 69.81 182 SER A CA 1
ATOM 1439 C C . SER A 1 182 ? 7.623 -14.101 20.555 1.00 69.81 182 SER A C 1
ATOM 1441 O O . SER A 1 182 ? 8.242 -13.963 19.505 1.00 69.81 182 SER A O 1
ATOM 1443 N N . GLN A 1 183 ? 7.253 -15.310 20.980 1.00 72.00 183 GLN A N 1
ATOM 1444 C CA . GLN A 1 183 ? 7.521 -16.547 20.238 1.00 72.00 183 GLN A CA 1
ATOM 1445 C C . GLN A 1 183 ? 6.305 -17.028 19.431 1.00 72.00 183 GLN A C 1
ATOM 1447 O O . GLN A 1 183 ? 6.409 -17.987 18.673 1.00 72.00 183 GLN A O 1
ATOM 1452 N N . ARG A 1 184 ? 5.153 -16.356 19.562 1.00 77.50 184 ARG A N 1
ATOM 1453 C CA . ARG A 1 184 ? 3.860 -16.797 19.014 1.00 77.50 184 ARG A CA 1
ATOM 1454 C C . ARG A 1 184 ? 3.452 -16.072 17.728 1.00 77.50 184 ARG A C 1
ATOM 1456 O O . ARG A 1 184 ? 2.303 -16.162 17.323 1.00 77.50 184 ARG A O 1
ATOM 1463 N N . TYR A 1 185 ? 4.360 -15.357 17.060 1.00 80.88 185 TYR A N 1
ATOM 1464 C CA . TYR A 1 185 ? 4.048 -14.614 15.823 1.00 80.88 185 TYR A CA 1
ATOM 1465 C C . TYR A 1 185 ? 3.530 -15.505 14.673 1.00 80.88 185 TYR A C 1
ATOM 1467 O O . TYR A 1 185 ? 2.843 -15.025 13.773 1.00 80.88 185 TYR A O 1
ATOM 1475 N N . GLY A 1 186 ? 3.822 -16.810 14.709 1.00 78.12 186 GLY A N 1
ATOM 1476 C CA . GLY A 1 186 ? 3.275 -17.787 13.764 1.00 78.12 186 GLY A CA 1
ATOM 1477 C C . GLY A 1 186 ? 1.822 -18.200 14.035 1.00 78.12 186 GLY A C 1
ATOM 1478 O O . GLY A 1 186 ? 1.188 -18.749 13.141 1.00 78.12 186 GLY A O 1
ATOM 1479 N N . GLU A 1 187 ? 1.284 -17.925 15.226 1.00 81.69 187 GLU A N 1
ATOM 1480 C CA . GLU A 1 187 ? -0.056 -18.355 15.634 1.00 81.69 187 GLU A CA 1
ATOM 1481 C C . GLU A 1 187 ? -1.148 -17.456 15.042 1.00 81.69 187 GLU A C 1
ATOM 1483 O O . GLU A 1 187 ? -1.068 -16.226 15.103 1.00 81.69 187 GLU A O 1
ATOM 1488 N N . ILE A 1 188 ? -2.211 -18.072 14.517 1.00 84.38 188 ILE A N 1
ATOM 1489 C CA . ILE A 1 188 ? -3.332 -17.361 13.879 1.00 84.38 188 ILE A CA 1
ATOM 1490 C C . ILE A 1 188 ? -4.070 -16.469 14.890 1.00 84.38 188 ILE A C 1
ATOM 1492 O O . ILE A 1 188 ? -4.412 -15.332 14.569 1.00 84.38 188 ILE A O 1
ATOM 1496 N N . SER A 1 189 ? -4.263 -16.934 16.128 1.00 79.69 189 SER A N 1
ATOM 1497 C CA . SER A 1 189 ? -4.927 -16.164 17.194 1.00 79.69 189 SER A CA 1
ATOM 1498 C C . SER A 1 189 ? -4.191 -14.857 17.510 1.00 79.69 189 SER A C 1
ATOM 1500 O O . SER A 1 189 ? -4.806 -13.796 17.632 1.00 79.69 189 SER A O 1
ATOM 1502 N N . LYS A 1 190 ? -2.852 -14.891 17.549 1.00 84.81 190 LYS A N 1
ATOM 1503 C CA . LYS A 1 190 ? -2.038 -13.683 17.733 1.00 84.81 190 LYS A CA 1
ATOM 1504 C C . LYS A 1 190 ? -2.098 -12.771 16.502 1.00 84.81 190 LYS A C 1
ATOM 1506 O O . LYS A 1 190 ? -2.214 -11.559 16.665 1.00 84.81 190 LYS A O 1
ATOM 1511 N N . GLN A 1 191 ? -2.085 -13.326 15.286 1.00 88.94 191 GLN A N 1
ATOM 1512 C CA . GLN A 1 191 ? -2.243 -12.540 14.053 1.00 88.94 191 GLN A CA 1
ATOM 1513 C C . GLN A 1 191 ? -3.589 -11.798 14.006 1.00 88.94 191 GLN A C 1
ATOM 1515 O O . GLN A 1 191 ? -3.617 -10.621 13.646 1.00 88.94 191 GLN A O 1
ATOM 1520 N N . ARG A 1 192 ? -4.690 -12.435 14.432 1.00 85.00 192 ARG A N 1
ATOM 1521 C CA . ARG A 1 192 ? -6.013 -11.792 14.562 1.00 85.00 192 ARG A CA 1
ATOM 1522 C C . ARG A 1 192 ? -5.994 -10.639 15.561 1.00 85.00 192 ARG A C 1
ATOM 1524 O O . ARG A 1 192 ? -6.476 -9.551 15.248 1.00 85.00 192 ARG A O 1
ATOM 1531 N N . LEU A 1 193 ? -5.391 -10.842 16.735 1.00 85.31 193 LEU A N 1
ATOM 1532 C CA . LEU A 1 193 ? -5.233 -9.783 17.734 1.00 85.31 193 LEU A CA 1
ATOM 1533 C C . LEU A 1 193 ? -4.434 -8.594 17.182 1.00 85.31 193 LEU A C 1
ATOM 1535 O O . LEU A 1 193 ? -4.814 -7.440 17.373 1.00 85.31 193 LEU A O 1
ATOM 1539 N N . ASP A 1 194 ? -3.359 -8.864 16.448 1.00 90.88 194 ASP A N 1
ATOM 1540 C CA . ASP A 1 194 ? -2.548 -7.825 15.821 1.00 90.88 194 ASP A CA 1
ATOM 1541 C C . ASP A 1 194 ? -3.303 -7.062 14.718 1.00 90.88 194 ASP A C 1
ATOM 1543 O O . ASP A 1 194 ? -3.234 -5.832 14.664 1.00 90.88 194 ASP A O 1
ATOM 1547 N N . ARG A 1 195 ? -4.112 -7.745 13.897 1.00 91.44 195 ARG A N 1
ATOM 1548 C CA . ARG A 1 195 ? -5.026 -7.096 12.934 1.00 91.44 195 ARG A CA 1
ATOM 1549 C C . ARG A 1 195 ? -6.061 -6.207 13.634 1.00 91.44 195 ARG A C 1
ATOM 1551 O O . ARG A 1 195 ? -6.350 -5.102 13.156 1.00 91.44 195 ARG A O 1
ATOM 1558 N N . ALA A 1 196 ? -6.569 -6.628 14.792 1.00 85.50 196 ALA A N 1
ATOM 1559 C CA . ALA A 1 196 ? -7.463 -5.810 15.607 1.00 85.50 196 ALA A CA 1
ATOM 1560 C C . ALA A 1 196 ? -6.767 -4.531 16.099 1.00 85.50 196 ALA A C 1
ATOM 1562 O O . ALA A 1 196 ? -7.315 -3.436 15.958 1.00 85.50 196 ALA A O 1
ATOM 1563 N N . ILE A 1 197 ? -5.531 -4.645 16.598 1.00 90.75 197 ILE A N 1
ATOM 1564 C CA . ILE A 1 197 ? -4.712 -3.503 17.041 1.00 90.75 197 ILE A CA 1
ATOM 1565 C C . ILE A 1 197 ? -4.446 -2.526 15.884 1.00 90.75 197 ILE A C 1
ATOM 1567 O O . ILE A 1 197 ? -4.546 -1.309 16.061 1.00 90.75 197 ILE A O 1
ATOM 1571 N N . LEU A 1 198 ? -4.154 -3.029 14.682 1.00 93.62 198 LEU A N 1
ATOM 1572 C CA . LEU A 1 198 ? -3.966 -2.188 13.494 1.00 93.62 198 LEU A CA 1
ATOM 1573 C C . LEU A 1 198 ? -5.253 -1.443 13.110 1.00 93.62 198 LEU A C 1
ATOM 1575 O O . LEU A 1 198 ? -5.208 -0.245 12.820 1.00 93.62 198 LEU A O 1
ATOM 1579 N N . THR A 1 199 ? -6.402 -2.118 13.178 1.00 90.88 199 THR A N 1
ATOM 1580 C CA . THR A 1 199 ? -7.725 -1.511 12.940 1.00 90.88 199 THR A CA 1
ATOM 1581 C C . THR A 1 199 ? -8.030 -0.418 13.968 1.00 90.88 199 THR A C 1
ATOM 1583 O O . THR A 1 199 ? -8.475 0.677 13.613 1.00 90.88 199 THR A O 1
ATOM 1586 N N . PHE A 1 200 ? -7.722 -0.677 15.243 1.00 92.25 200 PHE A N 1
ATOM 1587 C CA . PHE A 1 200 ? -7.790 0.319 16.310 1.00 92.25 200 PHE A CA 1
ATOM 1588 C C . PHE A 1 200 ? -6.961 1.557 15.966 1.00 92.25 200 PHE A C 1
ATOM 1590 O O . PHE A 1 200 ? -7.488 2.669 16.015 1.00 92.25 200 PHE A O 1
ATOM 1597 N N . PHE A 1 201 ? -5.705 1.391 15.543 1.00 92.62 201 PHE A N 1
ATOM 1598 C CA . PHE A 1 201 ? -4.864 2.529 15.182 1.00 92.62 201 PHE A CA 1
ATOM 1599 C C . PHE A 1 201 ? -5.384 3.313 13.978 1.00 92.62 201 PHE A C 1
ATOM 1601 O O . PHE A 1 201 ? -5.305 4.542 13.995 1.00 92.62 201 PHE A O 1
ATOM 1608 N N . GLN A 1 202 ? -5.953 2.658 12.962 1.00 90.56 202 GLN A N 1
ATOM 1609 C CA . GLN A 1 202 ? -6.555 3.352 11.817 1.00 90.56 202 GLN A CA 1
ATOM 1610 C C . GLN A 1 202 ? -7.714 4.260 12.251 1.00 90.56 202 GLN A C 1
ATOM 1612 O O . GLN A 1 202 ? -7.775 5.434 11.867 1.00 90.56 202 GLN A O 1
ATOM 1617 N N . HIS A 1 203 ? -8.622 3.748 13.087 1.00 87.81 203 HIS A N 1
ATOM 1618 C CA . HIS A 1 203 ? -9.755 4.525 13.592 1.00 87.81 203 HIS A CA 1
ATOM 1619 C C . HIS A 1 203 ? -9.324 5.606 14.582 1.00 87.81 203 HIS A C 1
ATOM 1621 O O . HIS A 1 203 ? -9.714 6.764 14.420 1.00 87.81 203 HIS A O 1
ATOM 1627 N N . PHE A 1 204 ? -8.443 5.276 15.529 1.00 88.38 204 PHE A N 1
ATOM 1628 C CA . PHE A 1 204 ? -7.875 6.242 16.465 1.00 88.38 204 PHE A CA 1
ATOM 1629 C C . PHE A 1 204 ? -7.194 7.393 15.716 1.00 88.38 204 PHE A C 1
ATOM 1631 O O . PHE A 1 204 ? -7.436 8.567 15.999 1.00 88.38 204 PHE A O 1
ATOM 1638 N N . ARG A 1 205 ? -6.387 7.077 14.695 1.00 86.25 205 ARG A N 1
ATOM 1639 C CA . ARG A 1 205 ? -5.713 8.080 13.870 1.00 86.25 205 ARG A CA 1
ATOM 1640 C C . ARG A 1 205 ? -6.706 8.978 13.148 1.00 86.25 205 ARG A C 1
ATOM 1642 O O . ARG A 1 205 ? -6.535 10.195 13.173 1.00 86.25 205 ARG A O 1
ATOM 1649 N N . LYS A 1 206 ? -7.737 8.414 12.514 1.00 84.19 206 LYS A N 1
ATOM 1650 C CA . LYS A 1 206 ? -8.767 9.194 11.811 1.00 84.19 206 LYS A CA 1
ATOM 1651 C C . LYS A 1 206 ? -9.491 10.167 12.751 1.00 84.19 206 LYS A C 1
ATOM 1653 O O . LYS A 1 206 ? -9.823 11.278 12.333 1.00 84.19 206 LYS A O 1
ATOM 1658 N N . SER A 1 207 ? -9.696 9.769 14.005 1.00 82.19 207 SER A N 1
ATOM 1659 C CA . SER A 1 207 ? -10.426 10.560 14.994 1.00 82.19 207 SER A CA 1
ATOM 1660 C C . SER A 1 207 ? -9.559 11.603 15.712 1.00 82.19 207 SER A C 1
ATOM 1662 O O . SER A 1 207 ? -10.004 12.744 15.831 1.00 82.19 207 SER A O 1
ATOM 1664 N N . TYR A 1 208 ? -8.324 11.278 16.112 1.00 82.00 208 TYR A N 1
ATOM 1665 C CA . TYR A 1 208 ? -7.539 12.124 17.033 1.00 82.00 208 TYR A CA 1
ATOM 1666 C C . TYR A 1 208 ? -6.177 12.599 16.502 1.00 82.00 208 TYR A C 1
ATOM 1668 O O . TYR A 1 208 ? -5.661 13.598 16.993 1.00 82.00 208 TYR A O 1
ATOM 1676 N N . VAL A 1 209 ? -5.596 11.945 15.486 1.00 79.75 209 VAL A N 1
ATOM 1677 C CA . VAL A 1 209 ? -4.202 12.215 15.047 1.00 79.75 209 VAL A CA 1
ATOM 1678 C C . VAL A 1 209 ? -4.103 12.786 13.628 1.00 79.75 209 VAL A C 1
ATOM 1680 O O . VAL A 1 209 ? -3.132 13.458 13.300 1.00 79.75 209 VAL A O 1
ATOM 1683 N N . GLY A 1 210 ? -5.069 12.509 12.748 1.00 69.88 210 GLY A N 1
ATOM 1684 C CA . GLY A 1 210 ? -5.029 12.940 11.346 1.00 69.88 210 GLY A CA 1
ATOM 1685 C C . GLY A 1 210 ? -4.956 14.462 11.185 1.00 69.88 210 GLY A C 1
ATOM 1686 O O . GLY A 1 210 ? -5.294 15.199 12.106 1.00 69.88 210 GLY A O 1
ATOM 1687 N N . ASP A 1 211 ? -4.574 14.941 9.996 1.00 67.25 211 ASP A N 1
ATOM 1688 C CA . ASP A 1 211 ? -4.308 16.368 9.722 1.00 67.25 211 ASP A CA 1
ATOM 1689 C C . ASP A 1 211 ? -5.442 17.324 10.167 1.00 67.25 211 ASP A C 1
ATOM 1691 O O . ASP A 1 211 ? -5.183 18.464 10.535 1.00 67.25 211 ASP A O 1
ATOM 1695 N N . GLN A 1 212 ? -6.694 16.853 10.192 1.00 65.12 212 GLN A N 1
ATOM 1696 C CA . GLN A 1 212 ? -7.876 17.612 10.635 1.00 65.12 212 GLN A CA 1
ATOM 1697 C C . GLN A 1 212 ? -8.153 17.538 12.153 1.00 65.12 212 GLN A C 1
ATOM 1699 O O . GLN A 1 212 ? -8.967 18.298 12.668 1.00 65.12 212 GLN A O 1
ATOM 1704 N N . ALA A 1 213 ? -7.535 16.599 12.873 1.00 65.06 213 ALA A N 1
ATOM 1705 C CA . ALA A 1 213 ? -7.814 16.275 14.275 1.00 65.06 213 ALA A CA 1
ATOM 1706 C C . ALA A 1 213 ? -6.749 16.783 15.266 1.00 65.06 213 ALA A C 1
ATOM 1708 O O . ALA A 1 213 ? -7.050 16.946 16.448 1.00 65.06 213 ALA A O 1
ATOM 1709 N N . ILE A 1 214 ? -5.537 17.107 14.794 1.00 62.00 214 ILE A N 1
ATOM 1710 C CA . ILE A 1 214 ? -4.404 17.548 15.635 1.00 62.00 214 ILE A CA 1
ATOM 1711 C C . ILE A 1 214 ? -4.763 18.746 16.533 1.00 62.00 214 ILE A C 1
ATOM 1713 O O . ILE A 1 214 ? -4.255 18.865 17.649 1.00 62.00 214 ILE A O 1
ATOM 1717 N N . HIS A 1 215 ? -5.662 19.619 16.072 1.00 60.12 215 HIS A N 1
ATOM 1718 C CA . HIS A 1 215 ? -6.064 20.830 16.791 1.00 60.12 215 HIS A CA 1
ATOM 1719 C C . HIS A 1 215 ? -7.253 20.645 17.748 1.00 60.12 215 HIS A C 1
ATOM 1721 O O . HIS A 1 215 ? -7.543 21.564 18.513 1.00 60.12 215 HIS A O 1
ATOM 1727 N N . SER A 1 216 ? -7.929 19.490 17.730 1.00 65.69 216 SER A N 1
ATOM 1728 C CA . SER A 1 216 ? -9.221 19.306 18.405 1.00 65.69 216 SER A CA 1
ATOM 1729 C C . SER A 1 216 ? -9.199 18.434 19.664 1.00 65.69 216 SER A C 1
ATOM 1731 O O . SER A 1 216 ? -10.191 18.452 20.366 1.00 65.69 216 SER A O 1
ATOM 1733 N N . SER A 1 217 ? -8.111 17.722 19.985 1.00 74.88 217 SER A N 1
ATOM 1734 C CA . SER A 1 217 ? -8.143 16.582 20.932 1.00 74.88 217 SER A CA 1
ATOM 1735 C C . SER A 1 217 ? -7.477 16.833 22.292 1.00 74.88 217 SER A C 1
ATOM 1737 O O . SER A 1 217 ? -6.701 16.011 22.778 1.00 74.88 217 SER A O 1
ATOM 1739 N N . LYS A 1 218 ? -7.699 18.003 22.898 1.00 81.12 218 LYS A N 1
ATOM 1740 C CA . LYS A 1 218 ? -6.952 18.425 24.100 1.00 81.12 218 LYS A CA 1
ATOM 1741 C C . LYS A 1 218 ? -7.243 17.568 25.333 1.00 81.12 218 LYS A C 1
ATOM 1743 O O . LYS A 1 218 ? -6.305 17.245 26.060 1.00 81.12 218 LYS A O 1
ATOM 1748 N N . GLN A 1 219 ? -8.505 17.210 25.573 1.00 84.75 219 GLN A N 1
ATOM 1749 C CA . GLN A 1 219 ? -8.887 16.474 26.784 1.00 84.75 219 GLN A CA 1
ATOM 1750 C C . GLN A 1 219 ? -8.434 15.017 26.708 1.00 84.75 219 GLN A C 1
ATOM 1752 O O . GLN A 1 219 ? -7.993 14.443 27.704 1.00 84.75 219 GLN A O 1
ATOM 1757 N N . LEU A 1 220 ? -8.430 14.454 25.498 1.00 87.06 220 LEU A N 1
ATOM 1758 C CA . LEU A 1 220 ? -7.888 13.126 25.236 1.00 87.06 220 LEU A CA 1
ATOM 1759 C C . LEU A 1 220 ? -6.405 13.031 25.641 1.00 87.06 220 LEU A C 1
ATOM 1761 O O . LEU A 1 220 ? -6.032 12.126 26.387 1.00 87.06 220 LEU A O 1
ATOM 1765 N N . TYR A 1 221 ? -5.555 13.969 25.203 1.00 88.12 221 TYR A N 1
ATOM 1766 C CA . TYR A 1 221 ? -4.129 13.953 25.568 1.00 88.12 221 TYR A CA 1
ATOM 1767 C C . TYR A 1 221 ? -3.880 14.268 27.042 1.00 88.12 221 TYR A C 1
ATOM 1769 O O . TYR A 1 221 ? -2.961 13.696 27.625 1.00 88.12 221 TYR A O 1
ATOM 1777 N N . ALA A 1 222 ? -4.703 15.113 27.672 1.00 89.19 222 ALA A N 1
ATOM 1778 C CA . ALA A 1 222 ? -4.621 15.332 29.114 1.00 89.19 222 ALA A CA 1
ATOM 1779 C C . ALA A 1 222 ? -4.821 14.011 29.876 1.00 89.19 222 ALA A C 1
ATOM 1781 O O . ALA A 1 222 ? -3.987 13.632 30.699 1.00 89.19 222 ALA A O 1
ATOM 1782 N N . ARG A 1 223 ? -5.861 13.245 29.520 1.00 89.00 223 ARG A N 1
ATOM 1783 C CA . ARG A 1 223 ? -6.142 11.959 30.164 1.00 89.00 223 ARG A CA 1
ATOM 1784 C C . ARG A 1 223 ? -5.114 10.876 29.822 1.00 89.00 223 ARG A C 1
ATOM 1786 O O . ARG A 1 223 ? -4.690 10.134 30.705 1.00 89.00 223 ARG A O 1
ATOM 1793 N N . LEU A 1 224 ? -4.660 10.788 28.569 1.00 89.06 224 LEU A N 1
ATOM 1794 C CA . LEU A 1 224 ? -3.599 9.849 28.171 1.00 89.06 224 LEU A CA 1
ATOM 1795 C C . LEU A 1 224 ? -2.255 10.160 28.844 1.00 89.06 224 LEU A C 1
ATOM 1797 O O . LEU A 1 224 ? -1.501 9.235 29.160 1.00 89.06 224 LEU A O 1
ATOM 1801 N N . SER A 1 225 ? -1.969 11.435 29.111 1.00 90.69 225 SER A N 1
ATOM 1802 C CA . SER A 1 225 ? -0.791 11.847 29.871 1.00 90.69 225 SER A CA 1
ATOM 1803 C C . SER A 1 225 ? -0.829 11.311 31.301 1.00 90.69 225 SER A C 1
ATOM 1805 O O . SER A 1 225 ? 0.184 10.822 31.789 1.00 90.69 225 SER A O 1
ATOM 1807 N N . GLU A 1 226 ? -1.983 11.360 31.967 1.00 91.00 226 GLU A N 1
ATOM 1808 C CA . GLU A 1 226 ? -2.140 10.826 33.326 1.00 91.00 226 GLU A CA 1
ATOM 1809 C C . GLU A 1 226 ? -2.002 9.299 33.375 1.00 91.00 226 GLU A C 1
ATOM 1811 O O . GLU A 1 226 ? -1.415 8.759 34.311 1.00 91.00 226 GLU A O 1
ATOM 1816 N N . LEU A 1 227 ? -2.539 8.597 32.373 1.00 84.94 227 LEU A N 1
ATOM 1817 C CA . LEU A 1 227 ? -2.590 7.132 32.369 1.00 84.94 227 LEU A CA 1
ATOM 1818 C C . LEU A 1 227 ? -1.297 6.475 31.873 1.00 84.94 227 LEU A C 1
ATOM 1820 O O . LEU A 1 227 ? -0.916 5.423 32.385 1.00 84.94 227 LEU A O 1
ATOM 1824 N N . LEU A 1 228 ? -0.660 7.051 30.849 1.00 84.44 228 LEU A N 1
ATOM 1825 C CA . LEU A 1 228 ? 0.460 6.442 30.116 1.00 84.44 228 LEU A CA 1
ATOM 1826 C C . LEU A 1 228 ? 1.656 7.382 29.914 1.00 84.44 228 LEU A C 1
ATOM 1828 O O . LEU A 1 228 ? 2.647 6.972 29.313 1.00 84.44 228 LEU A O 1
ATOM 1832 N N . GLY A 1 229 ? 1.576 8.641 30.353 1.00 86.44 229 GLY A N 1
ATOM 1833 C CA . GLY A 1 229 ? 2.604 9.653 30.080 1.00 86.44 229 GLY A CA 1
ATOM 1834 C C . GLY A 1 229 ? 2.603 10.185 28.640 1.00 86.44 229 GLY A C 1
ATOM 1835 O O . GLY A 1 229 ? 3.508 10.930 28.258 1.00 86.44 229 GLY A O 1
ATOM 1836 N N . LEU A 1 230 ? 1.597 9.828 27.831 1.00 87.69 230 LEU A N 1
ATOM 1837 C CA . LEU A 1 230 ? 1.461 10.265 26.440 1.00 87.69 230 LEU A CA 1
ATOM 1838 C C . LEU A 1 230 ? 0.791 11.641 26.375 1.00 87.69 230 LEU A C 1
ATOM 1840 O O . LEU A 1 230 ? -0.428 11.750 26.275 1.00 87.69 230 LEU A O 1
ATOM 1844 N N . HIS A 1 231 ? 1.604 12.691 26.438 1.00 86.19 231 HIS A N 1
ATOM 1845 C CA . HIS A 1 231 ? 1.131 14.076 26.492 1.00 86.19 231 HIS A CA 1
ATOM 1846 C C . HIS A 1 231 ? 1.012 14.756 25.125 1.00 86.19 231 HIS A C 1
ATOM 1848 O O . HIS A 1 231 ? 0.405 15.822 25.028 1.00 86.19 231 HIS A O 1
ATOM 1854 N N . ASP A 1 232 ? 1.575 14.168 24.067 1.00 84.81 232 ASP A N 1
ATOM 1855 C CA . ASP A 1 232 ? 1.518 14.745 22.731 1.00 84.81 232 ASP A CA 1
ATOM 1856 C C . ASP A 1 232 ? 1.337 13.706 21.612 1.00 84.81 232 ASP A C 1
ATOM 1858 O O . ASP A 1 232 ? 1.436 12.486 21.786 1.00 84.81 232 ASP A O 1
ATOM 1862 N N . HIS A 1 233 ? 1.060 14.235 20.420 1.00 86.44 233 HIS A N 1
ATOM 1863 C CA . HIS A 1 233 ? 0.907 13.462 19.190 1.00 86.44 233 HIS A CA 1
ATOM 1864 C C . HIS A 1 233 ? 2.185 12.715 18.793 1.00 86.44 233 HIS A C 1
ATOM 1866 O O . HIS A 1 233 ? 2.101 11.651 18.184 1.00 86.44 233 HIS A O 1
ATOM 1872 N N . LEU A 1 234 ? 3.366 13.258 19.103 1.00 87.31 234 LEU A N 1
ATOM 1873 C CA . LEU A 1 234 ? 4.644 12.692 18.672 1.00 87.31 234 LEU A CA 1
ATOM 1874 C C . LEU A 1 234 ? 4.948 11.392 19.421 1.00 87.31 234 LEU A C 1
ATOM 1876 O O . LEU A 1 234 ? 5.340 10.407 18.798 1.00 87.31 234 LEU A O 1
ATOM 1880 N N . LEU A 1 235 ? 4.715 11.368 20.732 1.00 87.44 235 LEU A N 1
ATOM 1881 C CA . LEU A 1 235 ? 4.859 10.179 21.565 1.00 87.44 235 LEU A CA 1
ATOM 1882 C C . LEU A 1 235 ? 3.888 9.078 21.148 1.00 87.44 235 LEU A C 1
ATOM 1884 O O . LEU A 1 235 ? 4.275 7.914 21.068 1.00 87.44 235 LEU A O 1
ATOM 1888 N N . LEU A 1 236 ? 2.649 9.438 20.812 1.00 89.19 236 LEU A N 1
ATOM 1889 C CA . LEU A 1 236 ? 1.693 8.466 20.296 1.00 89.19 236 LEU A CA 1
ATOM 1890 C C . LEU A 1 236 ? 2.130 7.906 18.933 1.00 89.19 236 LEU A C 1
ATOM 1892 O O . LEU A 1 236 ? 2.086 6.694 18.726 1.00 89.19 236 LEU A O 1
ATOM 1896 N N . LEU A 1 237 ? 2.589 8.762 18.013 1.00 89.38 237 LEU A N 1
ATOM 1897 C CA . LEU A 1 237 ? 3.150 8.310 16.738 1.00 89.38 237 LEU A CA 1
ATOM 1898 C C . LEU A 1 237 ? 4.355 7.386 16.954 1.00 89.38 237 LEU A C 1
ATOM 1900 O O . LEU A 1 237 ? 4.499 6.418 16.215 1.00 89.38 237 LEU A O 1
ATOM 1904 N N . ASN A 1 238 ? 5.175 7.625 17.981 1.00 88.06 238 ASN A N 1
ATOM 1905 C CA . ASN A 1 238 ? 6.280 6.739 18.338 1.00 88.06 238 ASN A CA 1
ATOM 1906 C C . ASN A 1 238 ? 5.795 5.336 18.742 1.00 88.06 238 ASN A C 1
ATOM 1908 O O . ASN A 1 238 ? 6.376 4.347 18.305 1.00 88.06 238 ASN A O 1
ATOM 1912 N N . VAL A 1 239 ? 4.700 5.234 19.506 1.00 88.31 239 VAL A N 1
ATOM 1913 C CA . VAL A 1 239 ? 4.082 3.938 19.847 1.00 88.31 239 VAL A CA 1
ATOM 1914 C C . VAL A 1 239 ? 3.570 3.227 18.590 1.00 88.31 239 VAL A C 1
ATOM 1916 O O . VAL A 1 239 ? 3.866 2.049 18.386 1.00 88.31 239 VAL A O 1
ATOM 1919 N N . ILE A 1 240 ? 2.860 3.943 17.710 1.00 90.50 240 ILE A N 1
ATOM 1920 C CA . ILE A 1 240 ? 2.323 3.373 16.462 1.00 90.50 240 ILE A CA 1
ATOM 1921 C C . ILE A 1 240 ? 3.457 2.883 15.554 1.00 90.50 240 ILE A C 1
ATOM 1923 O O . ILE A 1 240 ? 3.412 1.764 15.046 1.00 90.50 240 ILE A O 1
ATOM 1927 N N . VAL A 1 241 ? 4.498 3.697 15.366 1.00 88.81 241 VAL A N 1
ATOM 1928 C CA . VAL A 1 241 ? 5.659 3.341 14.540 1.00 88.81 241 VAL A CA 1
ATOM 1929 C C . VAL A 1 241 ? 6.459 2.198 15.162 1.00 88.81 241 VAL A C 1
ATOM 1931 O O . VAL A 1 241 ? 6.907 1.320 14.430 1.00 88.81 241 VAL A O 1
ATOM 1934 N N . GLY A 1 242 ? 6.603 2.157 16.489 1.00 86.06 242 GLY A N 1
ATOM 1935 C CA . GLY A 1 242 ? 7.220 1.030 17.191 1.00 86.06 242 GLY A CA 1
ATOM 1936 C C . GLY A 1 242 ? 6.481 -0.282 16.925 1.00 86.06 242 GLY A C 1
ATOM 1937 O O . GLY A 1 242 ? 7.109 -1.305 16.635 1.00 86.06 242 GLY A O 1
ATOM 1938 N N . LYS A 1 243 ? 5.143 -0.240 16.912 1.00 87.19 243 LYS A N 1
ATOM 1939 C CA . LYS A 1 243 ? 4.322 -1.400 16.558 1.00 87.19 243 LYS A CA 1
ATOM 1940 C C . LYS A 1 243 ? 4.447 -1.780 15.081 1.00 87.19 243 LYS A C 1
ATOM 1942 O O . LYS A 1 243 ? 4.636 -2.954 14.777 1.00 87.19 243 LYS A O 1
ATOM 1947 N N . ILE A 1 244 ? 4.437 -0.805 14.167 1.00 88.75 244 ILE A N 1
ATOM 1948 C CA . ILE A 1 244 ? 4.689 -1.033 12.732 1.00 88.75 244 ILE A CA 1
ATOM 1949 C C . ILE A 1 244 ? 6.042 -1.727 12.528 1.00 88.75 244 ILE A C 1
ATOM 1951 O O . ILE A 1 244 ? 6.114 -2.734 11.831 1.00 88.75 244 ILE A O 1
ATOM 1955 N N . ALA A 1 245 ? 7.105 -1.227 13.162 1.00 84.69 245 ALA A N 1
ATOM 1956 C CA . ALA A 1 245 ? 8.442 -1.803 13.051 1.00 84.69 245 ALA A CA 1
ATOM 1957 C C . ALA A 1 245 ? 8.490 -3.247 13.577 1.00 84.69 245 ALA A C 1
ATOM 1959 O O . ALA A 1 245 ? 9.046 -4.121 12.914 1.00 84.69 245 ALA A O 1
ATOM 1960 N N . THR A 1 246 ? 7.857 -3.510 14.723 1.00 84.56 246 THR A N 1
ATOM 1961 C CA . THR A 1 246 ? 7.754 -4.861 15.298 1.00 84.56 246 THR A CA 1
ATOM 1962 C C . THR A 1 246 ? 7.014 -5.804 14.353 1.00 84.56 246 THR A C 1
ATOM 1964 O O . THR A 1 246 ? 7.501 -6.895 14.066 1.00 84.56 246 THR A O 1
ATOM 1967 N N . ASN A 1 247 ? 5.891 -5.366 13.780 1.00 88.81 247 ASN A N 1
ATOM 1968 C CA . ASN A 1 247 ? 5.104 -6.203 12.882 1.00 88.81 247 ASN A CA 1
ATOM 1969 C C . ASN A 1 247 ? 5.851 -6.522 11.578 1.00 88.81 247 ASN A C 1
ATOM 1971 O O . ASN A 1 247 ? 5.883 -7.681 11.165 1.00 88.81 247 ASN A O 1
ATOM 1975 N N . LEU A 1 248 ? 6.512 -5.529 10.969 1.00 84.12 248 LEU A N 1
ATOM 1976 C CA . LEU A 1 248 ? 7.343 -5.733 9.773 1.00 84.12 248 LEU A CA 1
ATOM 1977 C C . LEU A 1 248 ? 8.538 -6.665 10.035 1.00 84.12 248 LEU A C 1
ATOM 1979 O O . LEU A 1 248 ? 8.979 -7.370 9.125 1.00 84.12 248 LEU A O 1
ATOM 1983 N N . LYS A 1 249 ? 9.053 -6.680 11.269 1.00 82.75 249 LYS A N 1
ATOM 1984 C CA . LYS A 1 249 ? 10.151 -7.555 11.686 1.00 82.75 249 LYS A CA 1
ATOM 1985 C C . LYS A 1 249 ? 9.694 -8.989 11.970 1.00 82.75 249 LYS A C 1
ATOM 1987 O O . LYS A 1 249 ? 10.402 -9.924 11.611 1.00 82.75 249 LYS A O 1
ATOM 1992 N N . CYS A 1 250 ? 8.542 -9.170 12.613 1.00 82.69 250 CYS A N 1
ATOM 1993 C CA . CYS A 1 250 ? 8.155 -10.454 13.201 1.00 82.69 250 CYS A CA 1
ATOM 1994 C C . CYS A 1 250 ? 7.127 -11.263 12.386 1.00 82.69 250 CYS A C 1
ATOM 1996 O O . CYS A 1 250 ? 7.138 -12.488 12.470 1.00 82.69 250 CYS A O 1
ATOM 1998 N N . TYR A 1 251 ? 6.272 -10.629 11.573 1.00 84.31 251 TYR A N 1
ATOM 1999 C CA . TYR A 1 251 ? 5.188 -11.304 10.831 1.00 84.31 251 TYR A CA 1
ATOM 2000 C C . TYR A 1 251 ? 5.544 -11.649 9.377 1.00 84.31 251 TYR A C 1
ATOM 2002 O O . TYR A 1 251 ? 4.721 -11.544 8.472 1.00 84.31 251 TYR A O 1
ATOM 2010 N N . THR A 1 252 ? 6.777 -12.085 9.123 1.00 78.62 252 THR A N 1
ATOM 2011 C CA . THR A 1 252 ? 7.313 -12.285 7.760 1.00 78.62 252 THR A CA 1
ATOM 2012 C C . THR A 1 252 ? 6.539 -13.285 6.909 1.00 78.62 252 THR A C 1
ATOM 2014 O O . THR A 1 252 ? 6.574 -13.198 5.684 1.00 78.62 252 THR A O 1
ATOM 2017 N N . GLU A 1 253 ? 5.860 -14.234 7.551 1.00 78.56 253 GLU A N 1
ATOM 2018 C CA . GLU A 1 253 ? 5.084 -15.289 6.896 1.00 78.56 253 GLU A CA 1
ATOM 2019 C C . GLU A 1 253 ? 3.603 -14.932 6.687 1.00 78.56 253 GLU A C 1
ATOM 2021 O O . GLU A 1 253 ? 2.928 -15.632 5.930 1.00 78.56 253 GLU A O 1
ATOM 2026 N N . SER A 1 254 ? 3.101 -13.862 7.320 1.00 84.88 254 SER A N 1
ATOM 2027 C CA . SER A 1 254 ? 1.690 -13.451 7.264 1.00 84.88 254 SER A CA 1
ATOM 2028 C C . SER A 1 254 ? 1.507 -12.236 6.350 1.00 84.88 254 SER A C 1
ATOM 2030 O O . SER A 1 254 ? 1.720 -11.093 6.760 1.00 84.88 254 SER A O 1
ATOM 2032 N N . GLU A 1 255 ? 1.104 -12.478 5.096 1.00 86.19 255 GLU A N 1
ATOM 2033 C CA . GLU A 1 255 ? 0.854 -11.413 4.104 1.00 86.19 255 GLU A CA 1
ATOM 2034 C C . GLU A 1 255 ? -0.228 -10.439 4.595 1.00 86.19 255 GLU A C 1
ATOM 2036 O O . GLU A 1 255 ? -0.072 -9.230 4.452 1.00 86.19 255 GLU A O 1
ATOM 2041 N N . GLU A 1 256 ? -1.270 -10.943 5.260 1.00 87.38 256 GLU A N 1
ATOM 2042 C CA . GLU A 1 256 ? -2.387 -10.130 5.750 1.00 87.38 256 GLU A CA 1
ATOM 2043 C C . GLU A 1 256 ? -1.959 -9.099 6.802 1.00 87.38 256 GLU A C 1
ATOM 2045 O O . GLU A 1 256 ? -2.309 -7.921 6.698 1.00 87.38 256 GLU A O 1
ATOM 2050 N N . VAL A 1 257 ? -1.175 -9.516 7.805 1.00 90.88 257 VAL A N 1
ATOM 2051 C CA . VAL A 1 257 ? -0.701 -8.607 8.862 1.00 90.88 257 VAL A CA 1
ATOM 2052 C C . VAL A 1 257 ? 0.261 -7.572 8.284 1.00 90.88 257 VAL A C 1
ATOM 2054 O O . VAL A 1 257 ? 0.192 -6.396 8.652 1.00 90.88 257 VAL A O 1
ATOM 2057 N N . ILE A 1 258 ? 1.140 -7.979 7.363 1.00 90.75 258 ILE A N 1
ATOM 2058 C CA . ILE A 1 258 ? 2.083 -7.073 6.700 1.00 90.75 258 ILE A CA 1
ATOM 2059 C C . ILE A 1 258 ? 1.339 -6.053 5.830 1.00 90.75 258 ILE A C 1
ATOM 2061 O O . ILE A 1 258 ? 1.619 -4.859 5.931 1.00 90.75 258 ILE A O 1
ATOM 2065 N N . ASP A 1 259 ? 0.369 -6.479 5.022 1.00 90.88 259 ASP A N 1
ATOM 2066 C CA . ASP A 1 259 ? -0.405 -5.580 4.164 1.00 90.88 259 ASP A CA 1
ATOM 2067 C C . ASP A 1 259 ? -1.225 -4.575 4.986 1.00 90.88 259 ASP A C 1
ATOM 2069 O O . ASP A 1 259 ? -1.208 -3.377 4.686 1.00 90.88 259 ASP A O 1
ATOM 2073 N N . HIS A 1 260 ? -1.862 -5.014 6.077 1.00 93.31 260 HIS A N 1
ATOM 2074 C CA . HIS A 1 260 ? -2.583 -4.121 6.995 1.00 93.31 260 HIS A CA 1
ATOM 2075 C C . HIS A 1 260 ? -1.623 -3.144 7.695 1.00 93.31 260 HIS A C 1
ATOM 2077 O O . HIS A 1 260 ? -1.888 -1.940 7.761 1.00 93.31 260 HIS A O 1
ATOM 2083 N N . THR A 1 261 ? -0.456 -3.625 8.139 1.00 94.19 261 THR A N 1
ATOM 2084 C CA . THR A 1 261 ? 0.595 -2.797 8.759 1.00 94.19 261 THR A CA 1
ATOM 2085 C C . THR A 1 261 ? 1.086 -1.713 7.797 1.00 94.19 261 THR A C 1
ATOM 2087 O O . THR A 1 261 ? 1.208 -0.543 8.169 1.00 94.19 261 THR A O 1
ATOM 2090 N N . LEU A 1 262 ? 1.339 -2.075 6.538 1.00 93.31 262 LEU A N 1
ATOM 2091 C CA . LEU A 1 262 ? 1.784 -1.138 5.511 1.00 93.31 262 LEU A CA 1
ATOM 2092 C C . LEU A 1 262 ? 0.685 -0.167 5.082 1.00 93.31 262 LEU A C 1
ATOM 2094 O O . LEU A 1 262 ? 1.008 0.984 4.791 1.00 93.31 262 LEU A O 1
ATOM 2098 N N . SER A 1 263 ? -0.585 -0.587 5.080 1.00 94.00 263 SER A N 1
ATOM 2099 C CA . SER A 1 263 ? -1.721 0.316 4.855 1.00 94.00 263 SER A CA 1
ATOM 2100 C C . SER A 1 263 ? -1.755 1.415 5.913 1.00 94.00 263 SER A C 1
ATOM 2102 O O . SER A 1 263 ? -1.766 2.595 5.564 1.00 94.00 263 SER A O 1
ATOM 2104 N N . LEU A 1 264 ? -1.664 1.051 7.199 1.00 93.62 264 LEU A N 1
ATOM 2105 C CA . LEU A 1 264 ? -1.597 2.021 8.296 1.00 93.62 264 LEU A CA 1
ATOM 2106 C C . LEU A 1 264 ? -0.380 2.948 8.155 1.00 93.62 264 LEU A C 1
ATOM 2108 O O . LEU A 1 264 ? -0.496 4.163 8.324 1.00 93.62 264 LEU A O 1
ATOM 2112 N N . PHE A 1 265 ? 0.790 2.402 7.815 1.00 94.56 265 PHE A N 1
ATOM 2113 C CA . PHE A 1 265 ? 1.993 3.217 7.663 1.00 94.56 265 PHE A CA 1
ATOM 2114 C C . PHE A 1 265 ? 1.882 4.205 6.488 1.00 94.56 265 PHE A C 1
ATOM 2116 O O . PHE A 1 265 ? 2.223 5.381 6.631 1.00 94.56 265 PHE A O 1
ATOM 2123 N N . LEU A 1 266 ? 1.348 3.758 5.348 1.00 93.94 266 LEU A N 1
ATOM 2124 C CA . LEU A 1 266 ? 1.087 4.595 4.175 1.00 93.94 266 LEU A CA 1
ATOM 2125 C C . LEU A 1 266 ? 0.095 5.717 4.488 1.00 93.94 266 LEU A C 1
ATOM 2127 O O . LEU A 1 266 ? 0.296 6.873 4.111 1.00 93.94 266 LEU A O 1
ATOM 2131 N N . GLU A 1 267 ? -0.978 5.380 5.193 1.00 91.31 267 GLU A N 1
ATOM 2132 C CA . GLU A 1 267 ? -1.984 6.326 5.653 1.00 91.31 267 GLU A CA 1
ATOM 2133 C C . GLU A 1 267 ? -1.369 7.434 6.523 1.00 91.31 267 GLU A C 1
ATOM 2135 O O . GLU A 1 267 ? -1.716 8.607 6.353 1.00 91.31 267 GLU A O 1
ATOM 2140 N N . LEU A 1 268 ? -0.445 7.093 7.428 1.00 91.25 268 LEU A N 1
ATOM 2141 C CA . LEU A 1 268 ? 0.262 8.061 8.273 1.00 91.25 268 LEU A CA 1
ATOM 2142 C C . LEU A 1 268 ? 1.231 8.940 7.467 1.00 91.25 268 LEU A C 1
ATOM 2144 O O . LEU A 1 268 ? 1.234 10.161 7.645 1.00 91.25 268 LEU A O 1
ATOM 2148 N N . ALA A 1 269 ? 2.024 8.329 6.581 1.00 91.69 269 ALA A N 1
ATOM 2149 C CA . ALA A 1 269 ? 3.053 9.006 5.788 1.00 91.69 269 ALA A CA 1
ATOM 2150 C C . ALA A 1 269 ? 2.489 9.939 4.708 1.00 91.69 269 ALA A C 1
ATOM 2152 O O . ALA A 1 269 ? 3.114 10.944 4.383 1.00 91.69 269 ALA A O 1
ATOM 2153 N N . SER A 1 270 ? 1.314 9.621 4.159 1.00 90.25 270 SER A N 1
ATOM 2154 C CA . SER A 1 270 ? 0.648 10.445 3.140 1.00 90.25 270 SER A CA 1
ATOM 2155 C C . SER A 1 270 ? -0.018 11.711 3.697 1.00 90.25 270 SER A C 1
ATOM 2157 O O . SER A 1 270 ? -0.302 12.630 2.929 1.00 90.25 270 SER A O 1
ATOM 2159 N N . GLY A 1 271 ? -0.257 11.792 5.013 1.00 87.31 271 GLY A N 1
ATOM 2160 C CA . GLY A 1 271 ? -0.723 13.020 5.670 1.00 87.31 271 GLY A CA 1
ATOM 2161 C C . GLY A 1 271 ? 0.415 14.029 5.835 1.00 87.31 271 GLY A C 1
ATOM 2162 O O . GLY A 1 271 ? 1.518 13.656 6.229 1.00 87.31 271 GLY A O 1
ATOM 2163 N N . TYR A 1 272 ? 0.170 15.309 5.554 1.00 85.06 272 TYR A N 1
ATOM 2164 C CA . TYR A 1 272 ? 1.240 16.314 5.524 1.00 85.06 272 TYR A CA 1
ATOM 2165 C C . TYR A 1 272 ? 1.785 16.625 6.923 1.00 85.06 272 TYR A C 1
ATOM 2167 O O . TYR A 1 272 ? 3.001 16.705 7.113 1.00 85.06 272 TYR A O 1
ATOM 2175 N N . MET A 1 273 ? 0.907 16.788 7.920 1.00 85.06 273 MET A N 1
ATOM 2176 C CA . MET A 1 273 ? 1.340 17.089 9.288 1.00 85.06 273 MET A CA 1
ATOM 2177 C C . MET A 1 273 ? 1.832 15.830 9.994 1.00 85.06 273 MET A C 1
ATOM 2179 O O . MET A 1 273 ? 2.899 15.867 10.613 1.00 85.06 273 MET A O 1
ATOM 2183 N N . THR A 1 274 ? 1.113 14.708 9.862 1.00 87.31 274 THR A N 1
ATOM 2184 C CA . THR A 1 274 ? 1.574 13.421 10.407 1.00 87.31 274 THR A CA 1
ATOM 2185 C C . THR A 1 274 ? 2.907 13.001 9.806 1.00 87.31 274 THR A C 1
ATOM 2187 O O . THR A 1 274 ? 3.810 12.652 10.561 1.00 87.31 274 THR A O 1
ATOM 2190 N N . GLY A 1 275 ? 3.090 13.124 8.490 1.00 88.25 275 GLY A N 1
ATOM 2191 C CA . GLY A 1 275 ? 4.358 12.848 7.822 1.00 88.25 275 GLY A CA 1
ATOM 2192 C C . GLY A 1 275 ? 5.507 13.648 8.435 1.00 88.25 275 GLY A C 1
ATOM 2193 O O . GLY A 1 275 ? 6.523 13.073 8.827 1.00 88.25 275 GLY A O 1
ATOM 2194 N N . LYS A 1 276 ? 5.341 14.969 8.607 1.00 88.56 276 LYS A N 1
ATOM 2195 C CA . LYS A 1 276 ? 6.375 15.839 9.204 1.00 88.56 276 LYS A CA 1
ATOM 2196 C C . LYS A 1 276 ? 6.761 15.427 10.616 1.00 88.56 276 LYS A C 1
ATOM 2198 O O . LYS A 1 276 ? 7.927 15.547 10.985 1.00 88.56 276 LYS A O 1
ATOM 2203 N N . LEU A 1 277 ? 5.796 14.966 11.407 1.00 89.62 277 LEU A N 1
ATOM 2204 C CA . LEU A 1 277 ? 6.063 14.437 12.741 1.00 89.62 277 LEU A CA 1
ATOM 2205 C C . LEU A 1 277 ? 6.765 13.078 12.677 1.00 89.62 277 LEU A C 1
ATOM 2207 O O . LEU A 1 277 ? 7.711 12.874 13.433 1.00 89.62 277 LEU A O 1
ATOM 2211 N N . LEU A 1 278 ? 6.384 12.196 11.745 1.00 90.50 278 LEU A N 1
ATOM 2212 C CA . LEU A 1 278 ? 7.051 10.907 11.544 1.00 90.50 278 LEU A CA 1
ATOM 2213 C C . LEU A 1 278 ? 8.550 11.081 11.302 1.00 90.50 278 LEU A C 1
ATOM 2215 O O . LEU A 1 278 ? 9.342 10.382 11.920 1.00 90.50 278 LEU A O 1
ATOM 2219 N N . LEU A 1 279 ? 8.966 12.052 10.486 1.00 90.19 279 LEU A N 1
ATOM 2220 C CA . LEU A 1 279 ? 10.392 12.298 10.233 1.00 90.19 279 LEU A CA 1
ATOM 2221 C C . LEU A 1 279 ? 11.189 12.776 11.454 1.00 90.19 279 LEU A C 1
ATOM 2223 O O . LEU A 1 279 ? 12.420 12.751 11.427 1.00 90.19 279 LEU A O 1
ATOM 2227 N N . LYS A 1 280 ? 10.528 13.201 12.536 1.00 89.94 280 LYS A N 1
ATOM 2228 C CA . LYS A 1 280 ? 11.216 13.514 13.796 1.00 89.94 280 LYS A CA 1
ATOM 2229 C C . LYS A 1 280 ? 11.599 12.252 14.565 1.00 89.94 280 LYS A C 1
ATOM 2231 O O . LYS A 1 280 ? 12.570 12.307 15.317 1.00 89.94 280 LYS A O 1
ATOM 2236 N N . LEU A 1 281 ? 10.885 11.145 14.351 1.00 85.31 281 LEU A N 1
ATOM 2237 C CA . LEU A 1 281 ? 11.084 9.877 15.047 1.00 85.31 281 LEU A CA 1
ATOM 2238 C C . LEU A 1 281 ? 12.326 9.151 14.531 1.00 85.31 281 LEU A C 1
ATOM 2240 O O . LEU A 1 281 ? 12.497 8.956 13.325 1.00 85.31 281 LEU A O 1
ATOM 2244 N N . ASP A 1 282 ? 13.167 8.688 15.450 1.00 82.00 282 ASP A N 1
ATOM 2245 C CA . ASP A 1 282 ? 14.412 8.005 15.094 1.00 82.00 282 ASP A CA 1
ATOM 2246 C C . ASP A 1 282 ? 14.159 6.659 14.415 1.00 82.00 282 ASP A C 1
ATOM 2248 O O . ASP A 1 282 ? 14.866 6.314 13.471 1.00 82.00 282 ASP A O 1
ATOM 2252 N N . THR A 1 283 ? 13.084 5.954 14.782 1.00 79.94 283 THR A N 1
ATOM 2253 C CA . THR A 1 283 ? 12.659 4.724 14.098 1.00 79.94 283 THR A CA 1
ATOM 2254 C C . THR A 1 283 ? 12.344 4.971 12.622 1.00 79.94 283 THR A C 1
ATOM 2256 O O . THR A 1 283 ? 12.729 4.174 11.773 1.00 79.94 283 THR A O 1
ATOM 2259 N N . VAL A 1 284 ? 11.700 6.092 12.278 1.00 85.19 284 VAL A N 1
ATOM 2260 C CA . VAL A 1 284 ? 11.381 6.426 10.878 1.00 85.19 284 VAL A CA 1
ATOM 2261 C C . VAL A 1 284 ? 12.637 6.826 10.115 1.00 85.19 284 VAL A C 1
ATOM 2263 O O . VAL A 1 284 ? 12.840 6.349 9.001 1.00 85.19 284 VAL A O 1
ATOM 2266 N N . LYS A 1 285 ? 13.513 7.645 10.713 1.00 84.06 285 LYS A N 1
ATOM 2267 C CA . LYS A 1 285 ? 14.817 7.979 10.113 1.00 84.06 285 LYS A CA 1
ATOM 2268 C C . LYS A 1 285 ? 15.636 6.716 9.853 1.00 84.06 285 LYS A C 1
ATOM 2270 O O . LYS A 1 285 ? 16.233 6.581 8.790 1.00 84.06 285 LYS A O 1
ATOM 2275 N N . PHE A 1 286 ? 15.616 5.776 10.797 1.00 81.31 286 PHE A N 1
ATOM 2276 C CA . PHE A 1 286 ? 16.270 4.483 10.663 1.00 81.31 286 PHE A CA 1
ATOM 2277 C C . PHE A 1 286 ? 15.680 3.654 9.516 1.00 81.31 286 PHE A C 1
ATOM 2279 O O . PHE A 1 286 ? 16.447 3.148 8.697 1.00 81.31 286 PHE A O 1
ATOM 2286 N N . ILE A 1 287 ? 14.344 3.558 9.416 1.00 82.50 287 ILE A N 1
ATOM 2287 C CA . ILE A 1 287 ? 13.658 2.885 8.301 1.00 82.50 287 ILE A CA 1
ATOM 2288 C C . ILE A 1 287 ? 14.096 3.514 6.972 1.00 82.50 287 ILE A C 1
ATOM 2290 O O . ILE A 1 287 ? 14.570 2.804 6.094 1.00 82.50 287 ILE A O 1
ATOM 2294 N N . VAL A 1 288 ? 14.018 4.842 6.831 1.00 83.06 288 VAL A N 1
ATOM 2295 C CA . VAL A 1 288 ? 14.389 5.553 5.592 1.00 83.06 288 VAL A CA 1
ATOM 2296 C C . VAL A 1 288 ? 15.877 5.405 5.259 1.00 83.06 288 VAL A C 1
ATOM 2298 O O . VAL A 1 288 ? 16.220 5.353 4.085 1.00 83.06 288 VAL A O 1
ATOM 2301 N N . ALA A 1 289 ? 16.768 5.264 6.239 1.00 78.56 289 ALA A N 1
ATOM 2302 C CA . ALA A 1 289 ? 18.192 5.052 5.978 1.00 78.56 289 ALA A CA 1
ATOM 2303 C C . ALA A 1 289 ? 18.549 3.598 5.597 1.00 78.56 289 ALA A C 1
ATOM 2305 O O . ALA A 1 289 ? 19.510 3.386 4.864 1.00 78.56 289 ALA A O 1
ATOM 2306 N N . ASN A 1 290 ? 17.787 2.596 6.060 1.00 74.25 290 ASN A N 1
ATOM 2307 C CA . ASN A 1 290 ? 18.169 1.172 5.988 1.00 74.25 290 ASN A CA 1
ATOM 2308 C C . ASN A 1 290 ? 17.141 0.278 5.263 1.00 74.25 290 ASN A C 1
ATOM 2310 O O . ASN A 1 290 ? 17.084 -0.929 5.486 1.00 74.25 290 ASN A O 1
ATOM 2314 N N . HIS A 1 291 ? 16.308 0.847 4.393 1.00 75.69 291 HIS A N 1
ATOM 2315 C CA . HIS A 1 291 ? 15.137 0.177 3.810 1.00 75.69 291 HIS A CA 1
ATOM 2316 C C . HIS A 1 291 ? 15.416 -0.857 2.707 1.00 75.69 291 HIS A C 1
ATOM 2318 O O . HIS A 1 291 ? 14.469 -1.429 2.172 1.00 75.69 291 HIS A O 1
ATOM 2324 N N . THR A 1 292 ? 16.671 -1.100 2.325 1.00 66.25 292 THR A N 1
ATOM 2325 C CA . THR A 1 292 ? 16.990 -1.996 1.202 1.00 66.25 292 THR A CA 1
ATOM 2326 C C . THR A 1 292 ? 17.530 -3.329 1.701 1.00 66.25 292 THR A C 1
ATOM 2328 O O . THR A 1 292 ? 18.659 -3.388 2.176 1.00 66.25 292 THR A O 1
ATOM 2331 N N . SER A 1 293 ? 16.750 -4.409 1.546 1.00 54.12 293 SER A N 1
ATOM 2332 C CA . SER A 1 293 ? 17.238 -5.786 1.723 1.00 54.12 293 SER A CA 1
ATOM 2333 C C . SER A 1 293 ? 18.282 -6.085 0.646 1.00 54.12 293 SER A C 1
ATOM 2335 O O . SER A 1 293 ? 17.990 -6.110 -0.555 1.00 54.12 293 SER A O 1
ATOM 2337 N N . ILE A 1 294 ? 19.527 -6.280 1.077 1.00 48.97 294 ILE A N 1
ATOM 2338 C CA . ILE A 1 294 ? 20.672 -6.498 0.195 1.00 48.97 294 ILE A CA 1
ATOM 2339 C C . ILE A 1 294 ? 20.724 -7.974 -0.228 1.00 48.97 294 ILE A C 1
ATOM 2341 O O . ILE A 1 294 ? 21.687 -8.693 0.017 1.00 48.97 294 ILE A O 1
ATOM 2345 N N . THR A 1 295 ? 19.702 -8.425 -0.954 1.00 40.38 295 THR A N 1
ATOM 2346 C CA . THR A 1 295 ? 19.726 -9.707 -1.691 1.00 40.38 295 THR A CA 1
ATOM 2347 C C . THR A 1 295 ? 20.759 -9.710 -2.832 1.00 40.38 295 THR A C 1
ATOM 2349 O O . THR A 1 295 ? 21.018 -10.740 -3.442 1.00 40.38 295 THR A O 1
ATOM 2352 N N . CYS A 1 296 ? 21.406 -8.572 -3.109 1.00 39.91 296 CYS A N 1
ATOM 2353 C CA . CYS A 1 296 ? 22.405 -8.417 -4.170 1.00 39.91 296 CYS A CA 1
ATOM 2354 C C . CYS A 1 296 ? 23.853 -8.704 -3.746 1.00 39.91 296 CYS A C 1
ATOM 2356 O O . CYS A 1 296 ? 24.756 -8.541 -4.571 1.00 39.91 296 CYS A O 1
ATOM 2358 N N . LEU A 1 297 ? 24.122 -9.101 -2.497 1.00 42.75 297 LEU A N 1
ATOM 2359 C CA . LEU A 1 297 ? 25.506 -9.272 -2.041 1.00 42.75 297 LEU A CA 1
ATOM 2360 C C . LEU A 1 297 ? 26.197 -10.551 -2.508 1.00 42.75 297 LEU A C 1
ATOM 2362 O O . LEU A 1 297 ? 27.423 -10.550 -2.566 1.00 42.75 297 LEU A O 1
ATOM 2366 N N . GLU A 1 298 ? 25.473 -11.568 -2.984 1.00 41.00 298 GLU A N 1
ATOM 2367 C CA . GLU A 1 298 ? 26.121 -12.612 -3.792 1.00 41.00 298 GLU A CA 1
ATOM 2368 C C . GLU A 1 298 ? 26.776 -11.991 -5.040 1.00 41.00 298 GLU A C 1
ATOM 2370 O O . GLU A 1 298 ? 27.897 -12.336 -5.396 1.00 41.00 298 GLU A O 1
ATOM 2375 N N . ILE A 1 299 ? 26.150 -10.985 -5.657 1.00 39.12 299 ILE A N 1
ATOM 2376 C CA . ILE A 1 299 ? 26.684 -10.314 -6.850 1.00 39.12 299 ILE A CA 1
ATOM 2377 C C . ILE A 1 299 ? 27.793 -9.311 -6.478 1.00 39.12 299 ILE A C 1
ATOM 2379 O O . ILE A 1 299 ? 28.835 -9.290 -7.133 1.00 39.12 299 ILE A O 1
ATOM 2383 N N . LEU A 1 300 ? 27.624 -8.528 -5.402 1.00 38.62 300 LEU A N 1
ATOM 2384 C CA . LEU A 1 300 ? 28.630 -7.556 -4.930 1.00 38.62 300 LEU A CA 1
ATOM 2385 C C . LEU A 1 300 ? 29.890 -8.220 -4.344 1.00 38.62 300 LEU A C 1
ATOM 2387 O O . LEU A 1 300 ? 30.985 -7.671 -4.492 1.00 38.62 300 LEU A O 1
ATOM 2391 N N . ALA A 1 301 ? 29.774 -9.399 -3.720 1.00 41.84 301 ALA A N 1
ATOM 2392 C CA . ALA A 1 301 ? 30.930 -10.181 -3.283 1.00 41.84 301 ALA A CA 1
ATOM 2393 C C . ALA A 1 301 ? 31.758 -10.656 -4.490 1.00 41.84 301 ALA A C 1
ATOM 2395 O O . ALA A 1 301 ? 32.984 -10.569 -4.471 1.00 41.84 301 ALA A O 1
ATOM 2396 N N . PHE A 1 302 ? 31.107 -11.080 -5.580 1.00 37.00 302 PHE A N 1
ATOM 2397 C CA . PHE A 1 302 ? 31.791 -11.553 -6.789 1.00 37.00 302 PHE A CA 1
ATOM 2398 C C . PHE A 1 302 ? 32.341 -10.429 -7.685 1.00 37.00 302 PHE A C 1
ATOM 2400 O O . PHE A 1 302 ? 33.411 -10.597 -8.283 1.00 37.00 302 PHE A O 1
ATOM 2407 N N . SER A 1 303 ? 31.656 -9.287 -7.800 1.00 37.12 303 SER A N 1
ATOM 2408 C CA . SER A 1 303 ? 32.102 -8.161 -8.637 1.00 37.12 303 SER A CA 1
ATOM 2409 C C . SER A 1 303 ? 33.294 -7.423 -8.021 1.00 37.12 303 SER A C 1
ATOM 2411 O O . SER A 1 303 ? 34.273 -7.164 -8.730 1.00 37.12 303 SER A O 1
ATOM 2413 N N . ASN A 1 304 ? 33.289 -7.202 -6.700 1.00 36.94 304 ASN A N 1
ATOM 2414 C CA . ASN A 1 304 ? 34.445 -6.664 -5.980 1.00 36.94 304 ASN A CA 1
ATOM 2415 C C . ASN A 1 304 ? 35.622 -7.644 -5.987 1.00 36.94 304 ASN A C 1
ATOM 2417 O O . ASN A 1 304 ? 36.746 -7.217 -6.229 1.00 36.94 304 ASN A O 1
ATOM 2421 N N . LEU A 1 305 ? 35.391 -8.957 -5.857 1.00 39.00 305 LEU A N 1
ATOM 2422 C CA . LEU A 1 305 ? 36.457 -9.955 -5.990 1.00 39.00 305 LEU A CA 1
ATOM 2423 C C . LEU A 1 305 ? 37.095 -9.930 -7.392 1.00 39.00 305 LEU A C 1
ATOM 2425 O O . LEU A 1 305 ? 38.312 -10.013 -7.515 1.00 39.00 305 LEU A O 1
ATOM 2429 N N . ARG A 1 306 ? 36.313 -9.757 -8.468 1.00 37.50 306 ARG A N 1
ATOM 2430 C CA . ARG A 1 306 ? 36.842 -9.690 -9.847 1.00 37.50 306 ARG A CA 1
ATOM 2431 C C . ARG A 1 306 ? 37.574 -8.389 -10.164 1.00 37.50 306 ARG A C 1
ATOM 2433 O O . ARG A 1 306 ? 38.630 -8.449 -10.794 1.00 37.50 306 ARG A O 1
ATOM 2440 N N . LEU A 1 307 ? 37.046 -7.236 -9.749 1.00 37.84 307 LEU A N 1
ATOM 2441 C CA . LEU A 1 307 ? 37.734 -5.946 -9.883 1.00 37.84 307 LEU A CA 1
ATOM 2442 C C . LEU A 1 307 ? 39.031 -5.952 -9.066 1.00 37.84 307 LEU A C 1
ATOM 2444 O O . LEU A 1 307 ? 40.075 -5.564 -9.581 1.00 37.84 307 LEU A O 1
ATOM 2448 N N . TRP A 1 308 ? 39.011 -6.503 -7.854 1.00 39.03 308 TRP A N 1
ATOM 2449 C CA . TRP A 1 308 ? 40.187 -6.567 -6.991 1.00 39.03 308 TRP A CA 1
ATOM 2450 C C . TRP A 1 308 ? 41.211 -7.626 -7.441 1.00 39.03 308 TRP A C 1
ATOM 2452 O O . TRP A 1 308 ? 42.403 -7.359 -7.388 1.00 39.03 308 TRP A O 1
ATOM 2462 N N . ILE A 1 309 ? 40.801 -8.762 -8.025 1.00 40.31 309 ILE A N 1
ATOM 2463 C CA . ILE A 1 309 ? 41.716 -9.687 -8.733 1.00 40.31 309 ILE A CA 1
ATOM 2464 C C . ILE A 1 309 ? 42.340 -9.004 -9.960 1.00 40.31 309 ILE A C 1
ATOM 2466 O O . ILE A 1 309 ? 43.515 -9.220 -10.255 1.00 40.31 309 ILE A O 1
ATOM 2470 N N . LYS A 1 310 ? 41.580 -8.174 -10.687 1.00 36.22 310 LYS A N 1
ATOM 2471 C CA . LYS A 1 310 ? 42.066 -7.450 -11.871 1.00 36.22 310 LYS A CA 1
ATOM 2472 C C . LYS A 1 310 ? 43.083 -6.365 -11.495 1.00 36.22 310 LYS A C 1
ATOM 2474 O O . LYS A 1 310 ? 44.139 -6.316 -12.119 1.00 36.22 310 LYS A O 1
ATOM 2479 N N . TYR A 1 311 ? 42.813 -5.571 -10.453 1.00 38.09 311 TYR A N 1
ATOM 2480 C CA . TYR A 1 311 ? 43.719 -4.521 -9.967 1.00 38.09 311 TYR A CA 1
ATOM 2481 C C . TYR A 1 311 ? 44.882 -5.063 -9.117 1.00 38.09 311 TYR A C 1
ATOM 2483 O O . TYR A 1 311 ? 46.011 -4.583 -9.237 1.00 38.09 311 TYR A O 1
ATOM 2491 N N . GLY A 1 312 ? 44.646 -6.124 -8.343 1.00 38.81 312 GLY A N 1
ATOM 2492 C CA . GLY A 1 312 ? 45.656 -6.866 -7.590 1.00 38.81 312 GLY A CA 1
ATOM 2493 C C . GLY A 1 312 ? 46.673 -7.553 -8.500 1.00 38.81 312 GLY A C 1
ATOM 2494 O O . GLY A 1 312 ? 47.865 -7.494 -8.216 1.00 38.81 312 GLY A O 1
ATOM 2495 N N . LYS A 1 313 ? 46.249 -8.094 -9.656 1.00 36.09 313 LYS A N 1
ATOM 2496 C CA . LYS A 1 313 ? 47.161 -8.601 -10.700 1.00 36.09 313 LYS A CA 1
ATOM 2497 C C . LYS A 1 313 ? 48.011 -7.502 -11.342 1.00 36.09 313 LYS A C 1
ATOM 2499 O O . LYS A 1 313 ? 49.167 -7.767 -11.646 1.00 36.09 313 LYS A O 1
ATOM 2504 N N . THR A 1 314 ? 47.497 -6.284 -11.530 1.00 39.03 314 THR A N 1
ATOM 2505 C CA . THR A 1 314 ? 48.307 -5.143 -12.011 1.00 39.03 314 THR A CA 1
ATOM 2506 C C . THR A 1 314 ? 49.290 -4.622 -10.964 1.00 39.03 314 THR A C 1
ATOM 2508 O O . THR A 1 314 ? 50.408 -4.283 -11.338 1.00 39.03 314 THR A O 1
ATOM 2511 N N . CYS A 1 315 ? 48.939 -4.623 -9.671 1.00 36.50 315 CYS A N 1
ATOM 2512 C CA . CYS A 1 315 ? 49.898 -4.350 -8.592 1.00 36.50 315 CYS A CA 1
ATOM 2513 C C . CYS A 1 315 ? 50.981 -5.437 -8.515 1.00 36.50 315 CYS A C 1
ATOM 2515 O O . CYS A 1 315 ? 52.163 -5.111 -8.495 1.00 36.50 315 CYS A O 1
ATOM 2517 N N . TYR A 1 316 ? 50.601 -6.719 -8.580 1.00 36.34 316 TYR A N 1
ATOM 2518 C CA . TYR A 1 316 ? 51.546 -7.842 -8.645 1.00 36.34 316 TYR A CA 1
ATOM 2519 C C . TYR A 1 316 ? 52.451 -7.766 -9.883 1.00 36.34 316 TYR A C 1
ATOM 2521 O O . TYR A 1 316 ? 53.646 -8.006 -9.776 1.00 36.34 316 TYR A O 1
ATOM 2529 N N . ALA A 1 317 ? 51.916 -7.388 -11.049 1.00 35.97 317 ALA A N 1
ATOM 2530 C CA . ALA A 1 317 ? 52.689 -7.224 -12.282 1.00 35.97 317 ALA A CA 1
ATOM 2531 C C . ALA A 1 317 ? 53.603 -5.984 -12.262 1.00 35.97 317 ALA A C 1
ATOM 2533 O O . ALA A 1 317 ? 54.681 -6.019 -12.852 1.00 35.97 317 ALA A O 1
ATOM 2534 N N . GLY A 1 318 ? 53.198 -4.906 -11.581 1.00 37.97 318 GLY A N 1
ATOM 2535 C CA . GLY A 1 318 ? 54.028 -3.720 -11.346 1.00 37.97 318 GLY A CA 1
ATOM 2536 C C . GLY A 1 318 ? 55.197 -4.010 -10.404 1.00 37.97 318 GLY A C 1
ATOM 2537 O O . GLY A 1 318 ? 56.323 -3.617 -10.693 1.00 37.97 318 GLY A O 1
ATOM 2538 N N . ILE A 1 319 ? 54.946 -4.784 -9.343 1.00 40.56 319 ILE A N 1
ATOM 2539 C CA . ILE A 1 319 ? 55.963 -5.246 -8.389 1.00 40.56 319 ILE A CA 1
ATOM 2540 C C . ILE A 1 319 ? 56.898 -6.280 -9.042 1.00 40.56 319 ILE A C 1
ATOM 2542 O O . ILE A 1 319 ? 58.110 -6.161 -8.903 1.00 40.56 319 ILE A O 1
ATOM 2546 N N . LEU A 1 320 ? 56.386 -7.227 -9.843 1.00 37.03 320 LEU A N 1
ATOM 2547 C CA . LEU A 1 320 ? 57.228 -8.184 -10.583 1.00 37.03 320 LEU A CA 1
ATOM 2548 C C . LEU A 1 320 ? 58.107 -7.512 -11.649 1.00 37.03 320 LEU A C 1
ATOM 2550 O O . LEU A 1 320 ? 59.225 -7.962 -11.879 1.00 37.03 320 LEU A O 1
ATOM 2554 N N . ARG A 1 321 ? 57.628 -6.442 -12.304 1.00 39.91 321 ARG A N 1
ATOM 2555 C CA . ARG A 1 321 ? 58.446 -5.655 -13.248 1.00 39.91 321 ARG A CA 1
ATOM 2556 C C . ARG A 1 321 ? 59.534 -4.840 -12.552 1.00 39.91 321 ARG A C 1
ATOM 2558 O O . ARG A 1 321 ? 60.563 -4.603 -13.168 1.00 39.91 321 ARG A O 1
ATOM 2565 N N . PHE A 1 322 ? 59.318 -4.445 -11.298 1.00 38.59 322 PHE A N 1
ATOM 2566 C CA . PHE A 1 322 ? 60.337 -3.811 -10.457 1.00 38.59 322 PHE A CA 1
ATOM 2567 C C . PHE A 1 322 ? 61.321 -4.822 -9.839 1.00 38.59 322 PHE A C 1
ATOM 2569 O O . PHE A 1 322 ? 62.437 -4.447 -9.500 1.00 38.59 322 PHE A O 1
ATOM 2576 N N . ALA A 1 323 ? 60.926 -6.094 -9.712 1.00 37.50 323 ALA A N 1
ATOM 2577 C CA . ALA A 1 323 ? 61.704 -7.149 -9.055 1.00 37.50 323 ALA A CA 1
ATOM 2578 C C . ALA A 1 323 ? 62.534 -8.041 -10.004 1.00 37.50 323 ALA A C 1
ATOM 2580 O O . ALA A 1 323 ? 63.307 -8.869 -9.525 1.00 37.50 323 ALA A O 1
ATOM 2581 N N . LEU A 1 324 ? 62.399 -7.907 -11.330 1.00 36.38 324 LEU A N 1
ATOM 2582 C CA . LEU A 1 324 ? 63.249 -8.613 -12.296 1.00 36.38 324 LEU A CA 1
ATOM 2583 C C . LEU A 1 324 ? 64.445 -7.727 -12.688 1.00 36.38 324 LEU A C 1
ATOM 2585 O O . LEU A 1 324 ? 64.254 -6.712 -13.359 1.00 36.38 324 LEU A O 1
ATOM 2589 N N . PRO A 1 325 ? 65.679 -8.081 -12.289 1.00 38.56 325 PRO A N 1
ATOM 2590 C CA . PRO A 1 325 ? 66.836 -7.230 -12.491 1.00 38.56 325 PRO A CA 1
ATOM 2591 C C . PRO A 1 325 ? 67.338 -7.332 -13.933 1.00 38.56 325 PRO A C 1
ATOM 2593 O O . PRO A 1 325 ? 67.844 -8.369 -14.358 1.00 38.56 325 PRO A O 1
ATOM 2596 N N . SER A 1 326 ? 67.332 -6.217 -14.653 1.00 38.06 326 SER A N 1
ATOM 2597 C CA . SER A 1 326 ? 68.452 -5.904 -15.539 1.00 38.06 326 SER A CA 1
ATOM 2598 C C . SER A 1 326 ? 69.386 -4.959 -14.789 1.00 38.06 326 SER A C 1
ATOM 2600 O O . SER A 1 326 ? 69.297 -3.748 -14.938 1.00 38.06 326 SER A O 1
ATOM 2602 N N . GLY A 1 327 ? 70.253 -5.562 -13.968 1.00 41.72 327 GLY A N 1
ATOM 2603 C CA . GLY A 1 327 ? 71.483 -4.959 -13.451 1.00 41.72 327 GLY A CA 1
ATOM 2604 C C . GLY A 1 327 ? 71.344 -4.000 -12.264 1.00 41.72 327 GLY A C 1
ATOM 2605 O O . GLY A 1 327 ? 70.854 -2.893 -12.417 1.00 41.72 327 GLY A O 1
ATOM 2606 N N . ALA A 1 328 ? 71.911 -4.425 -11.129 1.00 43.66 328 ALA A N 1
ATOM 2607 C CA . ALA A 1 328 ? 72.351 -3.618 -9.984 1.00 43.66 328 ALA A CA 1
ATOM 2608 C C . ALA A 1 328 ? 71.283 -2.781 -9.253 1.00 43.66 328 ALA A C 1
ATOM 2610 O O . ALA A 1 328 ? 71.023 -1.641 -9.617 1.00 43.66 328 ALA A O 1
ATOM 2611 N N . PHE A 1 329 ? 70.760 -3.302 -8.138 1.00 35.84 329 PHE A N 1
ATOM 2612 C CA . PHE A 1 329 ? 70.157 -2.456 -7.106 1.00 35.84 329 PHE A CA 1
ATOM 2613 C C . PHE A 1 329 ? 70.396 -3.041 -5.708 1.00 35.84 329 PHE A C 1
ATOM 2615 O O . PHE A 1 329 ? 70.219 -4.240 -5.490 1.00 35.84 329 PHE A O 1
ATOM 2622 N N . ASP A 1 330 ? 70.859 -2.187 -4.797 1.00 37.84 330 ASP A N 1
ATOM 2623 C CA . ASP A 1 330 ? 71.201 -2.497 -3.409 1.00 37.84 330 ASP A CA 1
ATOM 2624 C C . ASP A 1 330 ? 69.917 -2.627 -2.564 1.00 37.84 330 ASP A C 1
ATOM 2626 O O . ASP A 1 330 ? 69.035 -1.769 -2.601 1.00 37.84 330 ASP A O 1
ATOM 2630 N N . GLY A 1 331 ? 69.779 -3.733 -1.829 1.00 39.81 331 GLY A N 1
ATOM 2631 C CA . GLY A 1 331 ? 68.542 -4.144 -1.147 1.00 39.81 331 GLY A CA 1
ATOM 2632 C C . GLY A 1 331 ? 68.170 -3.319 0.092 1.00 39.81 331 GLY A C 1
ATOM 2633 O O . GLY A 1 331 ? 67.176 -3.625 0.751 1.00 39.81 331 GLY A O 1
ATOM 2634 N N . SER A 1 332 ? 68.941 -2.284 0.427 1.00 39.59 332 SER A N 1
ATOM 2635 C CA . SER A 1 332 ? 68.742 -1.470 1.631 1.00 39.59 332 SER A CA 1
ATOM 2636 C C . SER A 1 332 ? 67.691 -0.352 1.473 1.00 39.59 332 SER A C 1
ATOM 2638 O O . SER A 1 332 ? 67.095 0.057 2.470 1.00 39.59 332 SER A O 1
ATOM 2640 N N . GLU A 1 333 ? 67.363 0.088 0.249 1.00 37.81 333 GLU A N 1
ATOM 2641 C CA . GLU A 1 333 ? 66.407 1.193 0.004 1.00 37.81 333 GLU A CA 1
ATOM 2642 C C . GLU A 1 333 ? 64.918 0.773 -0.021 1.00 37.81 333 GLU A C 1
ATOM 2644 O O . GLU A 1 333 ? 64.038 1.569 0.327 1.00 37.81 333 GLU A O 1
ATOM 2649 N N . MET A 1 334 ? 64.602 -0.483 -0.377 1.00 35.09 334 MET A N 1
ATOM 2650 C CA . MET A 1 334 ? 63.209 -0.975 -0.454 1.00 35.09 334 MET A CA 1
ATOM 2651 C C . MET A 1 334 ? 62.541 -1.131 0.920 1.00 35.09 334 MET A C 1
ATOM 2653 O O . MET A 1 334 ? 61.329 -0.949 1.055 1.00 35.09 334 MET A O 1
ATOM 2657 N N . VAL A 1 335 ? 63.319 -1.471 1.950 1.00 41.16 335 VAL A N 1
ATOM 2658 C CA . VAL A 1 335 ? 62.789 -1.714 3.300 1.00 41.16 335 VAL A CA 1
ATOM 2659 C C . VAL A 1 335 ? 62.362 -0.397 3.966 1.00 41.16 335 VAL A C 1
ATOM 2661 O O . VAL A 1 335 ? 61.358 -0.365 4.679 1.00 41.16 335 VAL A O 1
ATOM 2664 N N . GLY A 1 336 ? 63.056 0.709 3.671 1.00 39.97 336 GLY A N 1
ATOM 2665 C CA . GLY A 1 336 ? 62.717 2.041 4.183 1.00 39.97 336 GLY A CA 1
ATOM 2666 C C . GLY A 1 336 ? 61.428 2.611 3.582 1.00 39.97 336 GLY A C 1
ATOM 2667 O O . GLY A 1 336 ? 60.531 3.035 4.308 1.00 39.97 336 GLY A O 1
ATOM 2668 N N . THR A 1 337 ? 61.274 2.546 2.257 1.00 39.59 337 THR A N 1
ATOM 2669 C CA . THR A 1 337 ? 60.115 3.134 1.556 1.00 39.59 337 THR A CA 1
ATOM 2670 C C . THR A 1 337 ? 58.798 2.404 1.837 1.00 39.59 337 THR A C 1
ATOM 2672 O O . THR A 1 337 ? 57.751 3.049 1.944 1.00 39.59 337 THR A O 1
ATOM 2675 N N . CYS A 1 338 ? 58.831 1.079 2.014 1.00 39.88 338 CYS A N 1
ATOM 2676 C CA . CYS A 1 338 ? 57.647 0.300 2.388 1.00 39.88 338 CYS A CA 1
ATOM 2677 C C . CYS A 1 338 ? 57.265 0.516 3.868 1.00 39.88 338 CYS A C 1
ATOM 2679 O O . CYS A 1 338 ? 56.089 0.707 4.186 1.00 39.88 338 CYS A O 1
ATOM 2681 N N . GLY A 1 339 ? 58.258 0.589 4.765 1.00 41.06 339 GLY A N 1
ATOM 2682 C CA . GLY A 1 339 ? 58.053 0.878 6.190 1.00 41.06 339 GLY A CA 1
ATOM 2683 C C . GLY A 1 339 ? 57.481 2.275 6.461 1.00 41.06 339 GLY A C 1
ATOM 2684 O O . GLY A 1 339 ? 56.626 2.435 7.333 1.00 41.06 339 GLY A O 1
ATOM 2685 N N . ASP A 1 340 ? 57.878 3.281 5.679 1.00 41.81 340 ASP A N 1
ATOM 2686 C CA . ASP A 1 340 ? 57.370 4.652 5.818 1.00 41.81 340 ASP A CA 1
ATOM 2687 C C . ASP A 1 340 ? 55.938 4.823 5.288 1.00 41.81 340 ASP A C 1
ATOM 2689 O O . ASP A 1 340 ? 55.165 5.615 5.834 1.00 41.81 340 ASP A O 1
ATOM 2693 N N . HIS A 1 341 ? 55.538 4.049 4.272 1.00 40.66 341 HIS A N 1
ATOM 2694 C CA . HIS A 1 341 ? 54.148 4.018 3.803 1.00 40.66 341 HIS A CA 1
ATOM 2695 C C . HIS A 1 341 ? 53.216 3.336 4.818 1.00 40.66 341 HIS A C 1
ATOM 2697 O O . HIS A 1 341 ? 52.121 3.832 5.081 1.00 40.66 341 HIS A O 1
ATOM 2703 N N . LEU A 1 342 ? 53.674 2.248 5.446 1.00 38.78 342 LEU A N 1
ATOM 2704 C CA . LEU A 1 342 ? 52.929 1.527 6.485 1.00 38.78 342 LEU A CA 1
ATOM 2705 C C . LEU A 1 342 ? 52.796 2.345 7.784 1.00 38.78 342 LEU A C 1
ATOM 2707 O O . LEU A 1 342 ? 51.725 2.353 8.394 1.00 38.78 342 LEU A O 1
ATOM 2711 N N . ARG A 1 343 ? 53.823 3.125 8.159 1.00 42.22 343 ARG A N 1
ATOM 2712 C CA . ARG A 1 343 ? 53.744 4.085 9.278 1.00 42.22 343 ARG A CA 1
ATOM 2713 C C . ARG A 1 343 ? 52.768 5.234 9.014 1.00 42.22 343 ARG A C 1
ATOM 2715 O O . ARG A 1 343 ? 52.044 5.625 9.925 1.00 42.22 343 ARG A O 1
ATOM 2722 N N . LYS A 1 344 ? 52.682 5.741 7.776 1.00 39.94 344 LYS A N 1
ATOM 2723 C CA . LYS A 1 344 ? 51.670 6.744 7.377 1.00 39.94 344 LYS A CA 1
ATOM 2724 C C . LYS A 1 344 ? 50.233 6.207 7.418 1.00 39.94 344 LYS A C 1
ATOM 2726 O O . LYS A 1 344 ? 49.308 6.999 7.556 1.00 39.94 344 LYS A O 1
ATOM 2731 N N . MET A 1 345 ? 50.051 4.888 7.344 1.00 34.97 345 MET A N 1
ATOM 2732 C CA . MET A 1 345 ? 48.762 4.206 7.522 1.00 34.97 345 MET A CA 1
ATOM 2733 C C . MET A 1 345 ? 48.452 3.837 8.988 1.00 34.97 345 MET A C 1
ATOM 2735 O O . MET A 1 345 ? 47.433 3.205 9.248 1.00 34.97 345 MET A O 1
ATOM 2739 N N . GLY A 1 346 ? 49.288 4.244 9.954 1.00 33.53 346 GLY A N 1
ATOM 2740 C CA . GLY A 1 346 ? 49.026 4.068 11.390 1.00 33.53 346 GLY A CA 1
ATOM 2741 C C . GLY A 1 346 ? 49.294 2.662 11.940 1.00 33.53 346 GLY A C 1
ATOM 2742 O O . GLY A 1 346 ? 48.860 2.353 13.047 1.00 33.53 346 GLY A O 1
ATOM 2743 N N . ILE A 1 347 ? 50.005 1.808 11.198 1.00 40.09 347 ILE A N 1
ATOM 2744 C CA . ILE A 1 347 ? 50.288 0.423 11.597 1.00 40.09 347 ILE A CA 1
ATOM 2745 C C . ILE A 1 347 ? 51.623 0.372 12.356 1.00 40.09 347 ILE A C 1
ATOM 2747 O O . ILE A 1 347 ? 52.672 0.730 11.817 1.00 40.09 347 ILE A O 1
ATOM 2751 N N . ALA A 1 348 ? 51.593 -0.073 13.615 1.00 37.62 348 ALA A N 1
ATOM 2752 C CA . ALA A 1 348 ? 52.789 -0.255 14.435 1.00 37.62 348 ALA A CA 1
ATOM 2753 C C . ALA A 1 348 ? 53.525 -1.546 14.033 1.00 37.62 348 ALA A C 1
ATOM 2755 O O . ALA A 1 348 ? 52.991 -2.644 14.171 1.00 37.62 348 ALA A O 1
ATOM 2756 N N . ILE A 1 349 ? 54.758 -1.414 13.539 1.00 44.31 349 ILE A N 1
ATOM 2757 C CA . ILE A 1 349 ? 55.633 -2.546 13.209 1.00 44.31 349 ILE A CA 1
ATOM 2758 C C . ILE A 1 349 ? 56.495 -2.833 14.445 1.00 44.31 349 ILE A C 1
ATOM 2760 O O . ILE A 1 349 ? 57.389 -2.050 14.761 1.00 44.31 349 ILE A O 1
ATOM 2764 N N . GLN A 1 350 ? 56.208 -3.922 15.162 1.00 41.22 350 GLN A N 1
ATOM 2765 C CA . GLN A 1 350 ? 57.091 -4.453 16.206 1.00 41.22 350 GLN A CA 1
ATOM 2766 C C . GLN A 1 350 ? 58.054 -5.484 15.595 1.00 41.22 350 GLN A C 1
ATOM 2768 O O . GLN A 1 350 ? 57.626 -6.391 14.887 1.00 41.22 350 GLN A O 1
ATOM 2773 N N . ASP A 1 351 ? 59.339 -5.298 15.903 1.00 41.28 351 ASP A N 1
ATOM 2774 C CA . ASP A 1 351 ? 60.515 -6.123 15.599 1.00 41.28 351 ASP A CA 1
ATOM 2775 C C . ASP A 1 351 ? 60.976 -6.225 14.137 1.00 41.28 351 ASP A C 1
ATOM 2777 O O . ASP A 1 351 ? 60.455 -6.974 13.312 1.00 41.28 351 ASP A O 1
ATOM 2781 N N . GLN A 1 352 ? 62.058 -5.492 13.848 1.00 47.66 352 GLN A N 1
ATOM 2782 C CA . GLN A 1 352 ? 62.744 -5.455 12.555 1.00 47.66 352 GLN A CA 1
ATOM 2783 C C . GLN A 1 352 ? 64.143 -6.101 12.579 1.00 47.66 352 GLN A C 1
ATOM 2785 O O . GLN A 1 352 ? 64.896 -5.961 11.619 1.00 47.66 352 GLN A O 1
ATOM 2790 N N . GLU A 1 353 ? 64.534 -6.824 13.629 1.00 43.66 353 GLU A N 1
ATOM 2791 C CA . GLU A 1 353 ? 65.913 -7.315 13.732 1.00 43.66 353 GLU A CA 1
ATOM 2792 C C . GLU A 1 353 ? 66.058 -8.814 13.428 1.00 43.66 353 GLU A C 1
ATOM 2794 O O . GLU A 1 353 ? 65.468 -9.669 14.082 1.00 43.66 353 GLU A O 1
ATOM 2799 N N . LYS A 1 354 ? 66.934 -9.089 12.445 1.00 44.31 354 LYS A N 1
ATOM 2800 C CA . LYS A 1 354 ? 67.482 -10.381 11.979 1.00 44.31 354 LYS A CA 1
ATOM 2801 C C . LYS A 1 354 ? 66.635 -11.201 10.998 1.00 44.31 354 LYS A C 1
ATOM 2803 O O . LYS A 1 354 ? 66.025 -12.204 11.361 1.00 44.31 354 LYS A O 1
ATOM 2808 N N . ARG A 1 355 ? 66.725 -10.865 9.704 1.00 47.41 355 ARG A N 1
ATOM 2809 C CA . ARG A 1 355 ? 66.548 -11.831 8.598 1.00 47.41 355 ARG A CA 1
ATOM 2810 C C . ARG A 1 355 ? 67.621 -11.582 7.537 1.00 47.41 355 ARG A C 1
ATOM 2812 O O . ARG A 1 355 ? 67.655 -10.507 6.948 1.00 47.41 355 ARG A O 1
ATOM 2819 N N . GLU A 1 356 ? 68.514 -12.554 7.354 1.00 44.81 356 GLU A N 1
ATOM 2820 C CA . GLU A 1 356 ? 69.816 -12.390 6.679 1.00 44.81 356 GLU A CA 1
ATOM 2821 C C . GLU A 1 356 ? 69.816 -12.703 5.167 1.00 44.81 356 GLU A C 1
ATOM 2823 O O . GLU A 1 356 ? 70.871 -12.649 4.541 1.00 44.81 356 GLU A O 1
ATOM 2828 N N . SER A 1 357 ? 68.670 -12.977 4.529 1.00 49.69 357 SER A N 1
ATOM 2829 C CA . SER A 1 357 ? 68.614 -13.148 3.067 1.00 49.69 357 SER A CA 1
ATOM 2830 C C . SER A 1 357 ? 67.504 -12.323 2.406 1.00 49.69 357 SER A C 1
ATOM 2832 O O . SER A 1 357 ? 66.386 -12.220 2.918 1.00 49.69 357 SER A O 1
ATOM 2834 N N . VAL A 1 358 ? 67.798 -11.764 1.223 1.00 47.12 358 VAL A N 1
ATOM 2835 C CA . VAL A 1 358 ? 66.831 -11.023 0.383 1.00 47.12 358 VAL A CA 1
ATOM 2836 C C . VAL A 1 358 ? 65.611 -11.896 0.043 1.00 47.12 358 VAL A C 1
ATOM 2838 O O . VAL A 1 358 ? 64.487 -11.403 -0.019 1.00 47.12 358 VAL A O 1
ATOM 2841 N N . GLY A 1 359 ? 65.804 -13.215 -0.097 1.00 44.94 359 GLY A N 1
ATOM 2842 C CA . GLY A 1 359 ? 64.717 -14.174 -0.320 1.00 44.94 359 GLY A CA 1
ATOM 2843 C C . GLY A 1 359 ? 63.765 -14.319 0.873 1.00 44.94 359 GLY A C 1
ATOM 2844 O O . GLY A 1 359 ? 62.559 -14.480 0.679 1.00 44.94 359 GLY A O 1
ATOM 2845 N N . ASP A 1 360 ? 64.271 -14.205 2.103 1.00 45.53 360 ASP A N 1
ATOM 2846 C CA . ASP A 1 360 ? 63.450 -14.279 3.319 1.00 45.53 360 ASP A CA 1
ATOM 2847 C C . ASP A 1 360 ? 62.698 -12.976 3.596 1.00 45.53 360 ASP A C 1
ATOM 2849 O O . ASP A 1 360 ? 61.587 -13.007 4.131 1.00 45.53 360 ASP A O 1
ATOM 2853 N N . GLN A 1 361 ? 63.262 -11.835 3.189 1.00 44.38 361 GLN A N 1
ATOM 2854 C CA . GLN A 1 361 ? 62.570 -10.546 3.214 1.00 44.38 361 GLN A CA 1
ATOM 2855 C C . GLN A 1 361 ? 61.421 -10.507 2.198 1.00 44.38 361 GLN A C 1
ATOM 2857 O O . GLN A 1 361 ? 60.328 -10.056 2.537 1.00 44.38 361 GLN A O 1
ATOM 2862 N N . LEU A 1 362 ? 61.620 -11.055 0.991 1.00 44.94 362 LEU A N 1
ATOM 2863 C CA . LEU A 1 362 ? 60.569 -11.138 -0.029 1.00 44.94 362 LEU A CA 1
ATOM 2864 C C . LEU A 1 362 ? 59.404 -12.029 0.430 1.00 44.94 362 LEU A C 1
ATOM 2866 O O . LEU A 1 362 ? 58.251 -11.607 0.376 1.00 44.94 362 LEU A O 1
ATOM 2870 N N . LYS A 1 363 ? 59.704 -13.217 0.976 1.00 45.50 363 LYS A N 1
ATOM 2871 C CA . LYS A 1 363 ? 58.693 -14.118 1.559 1.00 45.50 363 LYS A CA 1
ATOM 2872 C C . LYS A 1 363 ? 57.964 -13.492 2.746 1.00 45.50 363 LYS A C 1
ATOM 2874 O O . LYS A 1 363 ? 56.775 -13.737 2.937 1.00 45.50 363 LYS A O 1
ATOM 2879 N N . TRP A 1 364 ? 58.658 -12.693 3.558 1.00 46.50 364 TRP A N 1
ATOM 2880 C CA . TRP A 1 364 ? 58.035 -11.975 4.667 1.00 46.50 364 TRP A CA 1
ATOM 2881 C C . TRP A 1 364 ? 57.093 -10.873 4.174 1.00 46.50 364 TRP A C 1
ATOM 2883 O O . TRP A 1 364 ? 55.970 -10.799 4.661 1.00 46.50 364 TRP A O 1
ATOM 2893 N N . CYS A 1 365 ? 57.488 -10.090 3.166 1.00 43.19 365 CYS A N 1
ATOM 2894 C CA . CYS A 1 365 ? 56.615 -9.104 2.525 1.00 43.19 365 CYS A CA 1
ATOM 2895 C C . CYS A 1 365 ? 55.399 -9.759 1.856 1.00 43.19 365 CYS A C 1
ATOM 2897 O O . CYS A 1 365 ? 54.287 -9.273 2.037 1.00 43.19 365 CYS A O 1
ATOM 2899 N N . GLU A 1 366 ? 55.572 -10.881 1.147 1.00 45.09 366 GLU A N 1
ATOM 2900 C CA . GLU A 1 366 ? 54.455 -11.656 0.587 1.00 45.09 366 GLU A CA 1
ATOM 2901 C C . GLU A 1 366 ? 53.516 -12.157 1.686 1.00 45.09 366 GLU A C 1
ATOM 2903 O O . GLU A 1 366 ? 52.302 -12.007 1.577 1.00 45.09 366 GLU A O 1
ATOM 2908 N N . SER A 1 367 ? 54.062 -12.694 2.779 1.00 42.41 367 SER A N 1
ATOM 2909 C CA . SER A 1 367 ? 53.263 -13.192 3.896 1.00 42.41 367 SER A CA 1
ATOM 2910 C C . SER A 1 367 ? 52.570 -12.070 4.672 1.00 42.41 367 SER A C 1
ATOM 2912 O O . SER A 1 367 ? 51.455 -12.282 5.139 1.00 42.41 367 SER A O 1
ATOM 2914 N N . LEU A 1 368 ? 53.188 -10.893 4.816 1.00 43.44 368 LEU A N 1
ATOM 2915 C CA . LEU A 1 368 ? 52.607 -9.727 5.486 1.00 43.44 368 LEU A CA 1
ATOM 2916 C C . LEU A 1 368 ? 51.529 -9.074 4.617 1.00 43.44 368 LEU A C 1
ATOM 2918 O O . LEU A 1 368 ? 50.459 -8.762 5.125 1.00 43.44 368 LEU A O 1
ATOM 2922 N N . LEU A 1 369 ? 51.764 -8.935 3.309 1.00 45.50 369 LEU A N 1
ATOM 2923 C CA . LEU A 1 369 ? 50.756 -8.474 2.352 1.00 45.50 369 LEU A CA 1
ATOM 2924 C C . LEU A 1 369 ? 49.596 -9.460 2.253 1.00 45.50 369 LEU A C 1
ATOM 2926 O O . LEU A 1 369 ? 48.453 -9.025 2.196 1.00 45.50 369 LEU A O 1
ATOM 2930 N N . PHE A 1 370 ? 49.862 -10.769 2.298 1.00 45.62 370 PHE A N 1
ATOM 2931 C CA . PHE A 1 370 ? 48.823 -11.794 2.369 1.00 45.62 370 PHE A CA 1
ATOM 2932 C C . PHE A 1 370 ? 48.047 -11.721 3.687 1.00 45.62 370 PHE A C 1
ATOM 2934 O O . PHE A 1 370 ? 46.830 -11.857 3.688 1.00 45.62 370 PHE A O 1
ATOM 2941 N N . LYS A 1 371 ? 48.717 -11.449 4.811 1.00 41.97 371 LYS A N 1
ATOM 2942 C CA . LYS A 1 371 ? 48.065 -11.308 6.118 1.00 41.97 371 LYS A CA 1
ATOM 2943 C C . LYS A 1 371 ? 47.220 -10.033 6.206 1.00 41.97 371 LYS A C 1
ATOM 2945 O O . LYS A 1 371 ? 46.071 -10.114 6.614 1.00 41.97 371 LYS A O 1
ATOM 2950 N N . LEU A 1 372 ? 47.724 -8.899 5.715 1.00 43.28 372 LEU A N 1
ATOM 2951 C CA . LEU A 1 372 ? 46.974 -7.642 5.579 1.00 43.28 372 LEU A CA 1
ATOM 2952 C C . LEU A 1 372 ? 45.824 -7.765 4.563 1.00 43.28 372 LEU A C 1
ATOM 2954 O O . LEU A 1 372 ? 44.750 -7.206 4.782 1.00 43.28 372 LEU A O 1
ATOM 2958 N N . PHE A 1 373 ? 46.020 -8.531 3.482 1.00 45.47 373 PHE A N 1
ATOM 2959 C CA . PHE A 1 373 ? 44.982 -8.916 2.520 1.00 45.47 373 PHE A CA 1
ATOM 2960 C C . PHE A 1 373 ? 43.877 -9.713 3.206 1.00 45.47 373 PHE A C 1
ATOM 2962 O O . PHE A 1 373 ? 42.713 -9.350 3.088 1.00 45.47 373 PHE A O 1
ATOM 2969 N N . VAL A 1 374 ? 44.238 -10.750 3.962 1.00 42.88 374 VAL A N 1
ATOM 2970 C CA . VAL A 1 374 ? 43.305 -11.598 4.706 1.00 42.88 374 VAL A CA 1
ATOM 2971 C C . VAL A 1 374 ? 42.577 -10.785 5.776 1.00 42.88 374 VAL A C 1
ATOM 2973 O O . VAL A 1 374 ? 41.362 -10.881 5.846 1.00 42.88 374 VAL A O 1
ATOM 2976 N N . GLU A 1 375 ? 43.254 -9.923 6.536 1.00 40.94 375 GLU A N 1
ATOM 2977 C CA . GLU A 1 375 ? 42.646 -9.103 7.596 1.00 40.94 375 GLU A CA 1
ATOM 2978 C C . GLU A 1 375 ? 41.737 -7.983 7.055 1.00 40.94 375 GLU A C 1
ATOM 2980 O O . GLU A 1 375 ? 40.636 -7.801 7.573 1.00 40.94 375 GLU A O 1
ATOM 2985 N N . SER A 1 376 ? 42.108 -7.282 5.974 1.00 42.66 376 SER A N 1
ATOM 2986 C CA . SER A 1 376 ? 41.214 -6.302 5.324 1.00 42.66 376 SER A CA 1
ATOM 2987 C C . SER A 1 376 ? 40.050 -6.966 4.585 1.00 42.66 376 SER A C 1
ATOM 2989 O O . SER A 1 376 ? 38.942 -6.431 4.584 1.00 42.66 376 SER A O 1
ATOM 2991 N N . PHE A 1 377 ? 40.266 -8.134 3.970 1.00 42.56 377 PHE A N 1
ATOM 2992 C CA . PHE A 1 377 ? 39.224 -8.895 3.275 1.00 42.56 377 PHE A CA 1
ATOM 2993 C C . PHE A 1 377 ? 38.250 -9.553 4.261 1.00 42.56 377 PHE A C 1
ATOM 2995 O O . PHE A 1 377 ? 37.043 -9.468 4.055 1.00 42.56 377 PHE A O 1
ATOM 3002 N N . LEU A 1 378 ? 38.743 -10.126 5.366 1.00 40.56 378 LEU A N 1
ATOM 3003 C CA . LEU A 1 378 ? 37.921 -10.574 6.495 1.00 40.56 378 LEU A CA 1
ATOM 3004 C C . LEU A 1 378 ? 37.215 -9.400 7.158 1.00 40.56 378 LEU A C 1
ATOM 3006 O O . LEU A 1 378 ? 36.063 -9.559 7.525 1.00 40.56 378 LEU A O 1
ATOM 3010 N N . GLY A 1 379 ? 37.849 -8.230 7.263 1.00 41.59 379 GLY A N 1
ATOM 3011 C CA . GLY A 1 379 ? 37.229 -7.007 7.773 1.00 41.59 379 GLY A CA 1
ATOM 3012 C C . GLY A 1 379 ? 36.065 -6.534 6.900 1.00 41.59 379 GLY A C 1
ATOM 3013 O O . GLY A 1 379 ? 34.968 -6.326 7.411 1.00 41.59 379 GLY A O 1
ATOM 3014 N N . LEU A 1 380 ? 36.254 -6.440 5.578 1.00 41.94 380 LEU A N 1
ATOM 3015 C CA . LEU A 1 380 ? 35.174 -6.108 4.642 1.00 41.94 380 LEU A CA 1
ATOM 3016 C C . LEU A 1 380 ? 34.097 -7.194 4.603 1.00 41.94 380 LEU A C 1
ATOM 3018 O O . LEU A 1 380 ? 32.921 -6.853 4.615 1.00 41.94 380 LEU A O 1
ATOM 3022 N N . MET A 1 381 ? 34.466 -8.479 4.589 1.00 40.75 381 MET A N 1
ATOM 3023 C CA . MET A 1 381 ? 33.500 -9.578 4.650 1.00 40.75 381 MET A CA 1
ATOM 3024 C C . MET A 1 381 ? 32.737 -9.585 5.969 1.00 40.75 381 MET A C 1
ATOM 3026 O O . MET A 1 381 ? 31.535 -9.796 5.926 1.00 40.75 381 MET A O 1
ATOM 3030 N N . HIS A 1 382 ? 33.378 -9.313 7.109 1.00 38.06 382 HIS A N 1
ATOM 3031 C CA . HIS A 1 382 ? 32.710 -9.185 8.402 1.00 38.06 382 HIS A CA 1
ATOM 3032 C C . HIS A 1 382 ? 31.779 -7.988 8.410 1.00 38.06 382 HIS A C 1
ATOM 3034 O O . HIS A 1 382 ? 30.644 -8.166 8.802 1.00 38.06 382 HIS A O 1
ATOM 3040 N N . VAL A 1 383 ? 32.192 -6.805 7.947 1.00 38.47 383 VAL A N 1
ATOM 3041 C CA . VAL A 1 383 ? 31.323 -5.616 7.883 1.00 38.47 383 VAL A CA 1
ATOM 3042 C C . VAL A 1 383 ? 30.144 -5.853 6.939 1.00 38.47 383 VAL A C 1
ATOM 3044 O O . VAL A 1 383 ? 29.014 -5.521 7.270 1.00 38.47 383 VAL A O 1
ATOM 3047 N N . VAL A 1 384 ? 30.374 -6.500 5.799 1.00 38.38 384 VAL A N 1
ATOM 3048 C CA . VAL A 1 384 ? 29.334 -6.895 4.847 1.00 38.38 384 VAL A CA 1
ATOM 3049 C C . VAL A 1 384 ? 28.391 -7.946 5.438 1.00 38.38 384 VAL A C 1
ATOM 3051 O O . VAL A 1 384 ? 27.179 -7.788 5.327 1.00 38.38 384 VAL A O 1
ATOM 3054 N N . LEU A 1 385 ? 28.906 -8.989 6.096 1.00 37.41 385 LEU A N 1
ATOM 3055 C CA . LEU A 1 385 ? 28.107 -9.988 6.814 1.00 37.41 385 LEU A CA 1
ATOM 3056 C C . LEU A 1 385 ? 27.352 -9.357 7.982 1.00 37.41 385 LEU A C 1
ATOM 3058 O O . LEU A 1 385 ? 26.201 -9.710 8.185 1.00 37.41 385 LEU A O 1
ATOM 3062 N N . LEU A 1 386 ? 27.951 -8.405 8.700 1.00 34.09 386 LEU A N 1
ATOM 3063 C CA . LEU A 1 386 ? 27.341 -7.692 9.820 1.00 34.09 386 LEU A CA 1
ATOM 3064 C C . LEU A 1 386 ? 26.221 -6.781 9.325 1.00 34.09 386 LEU A C 1
ATOM 3066 O O . LEU A 1 386 ? 25.154 -6.794 9.909 1.00 34.09 386 LEU A O 1
ATOM 3070 N N . ILE A 1 387 ? 26.420 -6.045 8.226 1.00 35.69 387 ILE A N 1
ATOM 3071 C CA . ILE A 1 387 ? 25.390 -5.202 7.597 1.00 35.69 387 ILE A CA 1
ATOM 3072 C C . ILE A 1 387 ? 24.279 -6.070 6.992 1.00 35.69 387 ILE A C 1
ATOM 3074 O O . ILE A 1 387 ? 23.106 -5.736 7.117 1.00 35.69 387 ILE A O 1
ATOM 3078 N N . THR A 1 388 ? 24.620 -7.209 6.382 1.00 35.09 388 THR A N 1
ATOM 3079 C CA . THR A 1 388 ? 23.637 -8.160 5.832 1.00 35.09 388 THR A CA 1
ATOM 3080 C C . THR A 1 388 ? 22.828 -8.816 6.949 1.00 35.09 388 THR A C 1
ATOM 3082 O O . THR A 1 388 ? 21.609 -8.900 6.848 1.00 35.09 388 THR A O 1
ATOM 3085 N N . PHE A 1 389 ? 23.481 -9.227 8.038 1.00 37.75 389 PHE A N 1
ATOM 3086 C CA . PHE A 1 389 ? 22.835 -9.737 9.246 1.00 37.75 389 PHE A CA 1
ATOM 3087 C C . PHE A 1 389 ? 21.955 -8.655 9.882 1.00 37.75 389 PHE A C 1
ATOM 3089 O O . PHE A 1 389 ? 20.789 -8.905 10.157 1.00 37.75 389 PHE A O 1
ATOM 3096 N N . PHE A 1 390 ? 22.458 -7.424 9.986 1.00 37.12 390 PHE A N 1
ATOM 3097 C CA . PHE A 1 390 ? 21.736 -6.282 10.532 1.00 37.12 390 PHE A CA 1
ATOM 3098 C C . PHE A 1 390 ? 20.491 -5.952 9.697 1.00 37.12 390 PHE A C 1
ATOM 3100 O O . PHE A 1 390 ? 19.402 -5.915 10.241 1.00 37.12 390 PHE A O 1
ATOM 3107 N N . VAL A 1 391 ? 20.553 -5.802 8.373 1.00 42.09 391 VAL A N 1
ATOM 3108 C CA . VAL A 1 391 ? 19.347 -5.504 7.566 1.00 42.09 391 VAL A CA 1
ATOM 3109 C C . VAL A 1 391 ? 18.349 -6.675 7.557 1.00 42.09 391 VAL A C 1
ATOM 3111 O O . VAL A 1 391 ? 17.138 -6.448 7.645 1.00 42.09 391 VAL A O 1
ATOM 3114 N N . ARG A 1 392 ? 18.841 -7.923 7.527 1.00 46.88 392 ARG A N 1
ATOM 3115 C CA . ARG A 1 392 ? 18.019 -9.141 7.636 1.00 46.88 392 ARG A CA 1
ATOM 3116 C C . ARG A 1 392 ? 17.296 -9.235 8.982 1.00 46.88 392 ARG A C 1
ATOM 3118 O O . ARG A 1 392 ? 16.186 -9.753 9.040 1.00 46.88 392 ARG A O 1
ATOM 3125 N N . GLU A 1 393 ? 17.877 -8.683 10.044 1.00 50.19 393 GLU A N 1
ATOM 3126 C CA . GLU A 1 393 ? 17.228 -8.563 11.351 1.00 50.19 393 GLU A CA 1
ATOM 3127 C C . GLU A 1 393 ? 16.133 -7.485 11.411 1.00 50.19 393 GLU A C 1
ATOM 3129 O O . GLU A 1 393 ? 15.323 -7.524 12.339 1.00 50.19 393 GLU A O 1
ATOM 3134 N N . HIS A 1 394 ? 16.090 -6.521 10.480 1.00 60.28 394 HIS A N 1
ATOM 3135 C CA . HIS A 1 394 ? 15.169 -5.378 10.569 1.00 60.28 394 HIS A CA 1
ATOM 3136 C C . HIS A 1 394 ? 13.984 -5.449 9.589 1.00 60.28 394 HIS A C 1
ATOM 3138 O O . HIS A 1 394 ? 12.880 -5.091 9.993 1.00 60.28 394 HIS A O 1
ATOM 3144 N N . PHE A 1 395 ? 14.157 -5.948 8.352 1.00 69.12 395 PHE A N 1
ATOM 3145 C CA . PHE A 1 395 ? 13.050 -6.094 7.375 1.00 69.12 395 PHE A CA 1
ATOM 3146 C C . PHE A 1 395 ? 13.016 -7.451 6.639 1.00 69.12 395 PHE A C 1
ATOM 3148 O O . PHE A 1 395 ? 13.027 -7.493 5.404 1.00 69.12 395 PHE A O 1
ATOM 3155 N N . PRO A 1 396 ? 12.932 -8.581 7.360 1.00 71.12 396 PRO A N 1
ATOM 3156 C CA . PRO A 1 396 ? 12.941 -9.916 6.755 1.00 71.12 396 PRO A CA 1
ATOM 3157 C C . PRO A 1 396 ? 11.764 -10.185 5.791 1.00 71.12 396 PRO A C 1
ATOM 3159 O O . PRO A 1 396 ? 11.885 -11.006 4.882 1.00 71.12 396 PRO A O 1
ATOM 3162 N N . PHE A 1 397 ? 10.653 -9.444 5.894 1.00 76.50 397 PHE A N 1
ATOM 3163 C CA . PHE A 1 397 ? 9.517 -9.571 4.968 1.00 76.50 397 PHE A CA 1
ATOM 3164 C C . PHE A 1 397 ? 9.854 -9.178 3.513 1.00 76.50 397 PHE A C 1
ATOM 3166 O O . PHE A 1 397 ? 9.163 -9.612 2.592 1.00 76.50 397 PHE A O 1
ATOM 3173 N N . LEU A 1 398 ? 10.911 -8.385 3.275 1.00 74.81 398 LEU A N 1
ATOM 3174 C CA . LEU A 1 398 ? 11.322 -7.961 1.926 1.00 74.81 398 LEU A CA 1
ATOM 3175 C C . LEU A 1 398 ? 11.934 -9.099 1.088 1.00 74.81 398 LEU A C 1
ATOM 3177 O O . LEU A 1 398 ? 11.995 -8.981 -0.143 1.00 74.81 398 LEU A O 1
ATOM 3181 N N . GLU A 1 399 ? 12.379 -10.176 1.743 1.00 68.75 399 GLU A N 1
ATOM 3182 C CA . GLU A 1 399 ? 12.958 -11.378 1.123 1.00 68.75 399 GLU A CA 1
ATOM 3183 C C . GLU A 1 399 ? 11.914 -12.481 0.909 1.00 68.75 399 GLU A C 1
ATOM 3185 O O . GLU A 1 399 ? 12.060 -13.327 0.021 1.00 68.75 399 GLU A O 1
ATOM 3190 N N . ALA A 1 400 ? 10.828 -12.459 1.685 1.00 66.88 400 ALA A N 1
ATOM 3191 C CA . ALA A 1 400 ? 9.759 -13.437 1.587 1.00 66.88 400 ALA A CA 1
ATOM 3192 C C . ALA A 1 400 ? 9.005 -13.290 0.253 1.00 66.88 400 ALA A C 1
ATOM 3194 O O . ALA A 1 400 ? 8.385 -12.265 -0.036 1.00 66.88 400 ALA A O 1
ATOM 3195 N N . LYS A 1 401 ? 9.002 -14.352 -0.567 1.00 64.31 401 LYS A N 1
ATOM 3196 C CA . LYS A 1 401 ? 8.307 -14.366 -1.871 1.00 64.31 401 LYS A CA 1
ATOM 3197 C C . LYS A 1 401 ? 6.806 -14.068 -1.751 1.00 64.31 401 LYS A C 1
ATOM 3199 O O . LYS A 1 401 ? 6.246 -13.439 -2.653 1.00 64.31 401 LYS A O 1
ATOM 3204 N N . LYS A 1 402 ? 6.177 -14.498 -0.649 1.00 65.62 402 LYS A N 1
ATOM 3205 C CA . LYS A 1 402 ? 4.755 -14.263 -0.348 1.00 65.62 402 LYS A CA 1
ATOM 3206 C C . LYS A 1 402 ? 4.453 -12.759 -0.272 1.00 65.62 402 LYS A C 1
ATOM 3208 O O . LYS A 1 402 ? 3.631 -12.263 -1.030 1.00 65.62 402 LYS A O 1
ATOM 3213 N N . CYS A 1 403 ? 5.259 -11.999 0.468 1.00 65.19 403 CYS A N 1
ATOM 3214 C CA . CYS A 1 403 ? 5.092 -10.555 0.692 1.00 65.19 403 CYS A CA 1
ATOM 3215 C C . CYS A 1 403 ? 5.593 -9.666 -0.470 1.00 65.19 403 CYS A C 1
ATOM 3217 O O . CYS A 1 403 ? 5.859 -8.470 -0.312 1.00 65.19 403 CYS A O 1
ATOM 3219 N N . SER A 1 404 ? 5.736 -10.215 -1.683 1.00 69.38 404 SER A N 1
ATOM 3220 C CA . SER A 1 404 ? 6.293 -9.473 -2.824 1.00 69.38 404 SER A CA 1
ATOM 3221 C C . SER A 1 404 ? 5.451 -8.256 -3.231 1.00 69.38 404 SER A C 1
ATOM 3223 O O . SER A 1 404 ? 5.988 -7.286 -3.775 1.00 69.38 404 SER A O 1
ATOM 3225 N N . ARG A 1 405 ? 4.128 -8.287 -3.014 1.00 73.62 405 ARG A N 1
ATOM 3226 C CA . ARG A 1 405 ? 3.223 -7.150 -3.272 1.00 73.62 405 ARG A CA 1
ATOM 3227 C C . ARG A 1 405 ? 3.410 -6.052 -2.228 1.00 73.62 405 ARG A C 1
ATOM 3229 O O . ARG A 1 405 ? 3.572 -4.893 -2.614 1.00 73.62 405 ARG A O 1
ATOM 3236 N N . SER A 1 406 ? 3.507 -6.444 -0.963 1.00 84.88 406 SER A N 1
ATOM 3237 C CA . SER A 1 406 ? 3.761 -5.590 0.195 1.00 84.88 406 SER A CA 1
ATOM 3238 C C . SER A 1 406 ? 5.023 -4.738 0.018 1.00 84.88 406 SER A C 1
ATOM 3240 O O . SER A 1 406 ? 5.024 -3.551 0.333 1.00 84.88 406 SER A O 1
ATOM 3242 N N . ARG A 1 407 ? 6.071 -5.283 -0.620 1.00 88.44 407 ARG A N 1
ATOM 3243 C CA . ARG A 1 407 ? 7.297 -4.537 -0.968 1.00 88.44 407 ARG A CA 1
ATOM 3244 C C . ARG A 1 407 ? 7.029 -3.247 -1.756 1.00 88.44 407 ARG A C 1
ATOM 3246 O O . ARG A 1 407 ? 7.587 -2.207 -1.425 1.00 88.44 407 ARG A O 1
ATOM 3253 N N . THR A 1 408 ? 6.137 -3.261 -2.752 1.00 91.31 408 THR A N 1
ATOM 3254 C CA . THR A 1 408 ? 5.802 -2.032 -3.501 1.00 91.31 408 THR A CA 1
ATOM 3255 C C . THR A 1 408 ? 5.102 -1.002 -2.613 1.00 91.31 408 THR A C 1
ATOM 3257 O O . THR A 1 408 ? 5.398 0.185 -2.724 1.00 91.31 408 THR A O 1
ATOM 3260 N N . THR A 1 409 ? 4.205 -1.437 -1.723 1.00 91.75 409 THR A N 1
ATOM 3261 C CA . THR A 1 409 ? 3.512 -0.549 -0.776 1.00 91.75 409 THR A CA 1
ATOM 3262 C C . THR A 1 409 ? 4.489 0.065 0.224 1.00 91.75 409 THR A C 1
ATOM 3264 O O . THR A 1 409 ? 4.435 1.265 0.462 1.00 91.75 409 THR A O 1
ATOM 3267 N N . PHE A 1 410 ? 5.445 -0.712 0.736 1.00 92.56 410 PHE A N 1
ATOM 3268 C CA . PHE A 1 410 ? 6.493 -0.217 1.630 1.00 92.56 410 PHE A CA 1
ATOM 3269 C C . PHE A 1 410 ? 7.333 0.895 0.989 1.00 92.56 410 PHE A C 1
ATOM 3271 O O . PHE A 1 410 ? 7.463 1.979 1.558 1.00 92.56 410 PHE A O 1
ATOM 3278 N N . TYR A 1 411 ? 7.832 0.679 -0.231 1.00 92.81 411 TYR A N 1
ATOM 3279 C CA . TYR A 1 411 ? 8.593 1.704 -0.952 1.00 92.81 411 TYR A CA 1
ATOM 3280 C C . TYR A 1 411 ? 7.733 2.891 -1.400 1.00 92.81 411 TYR A C 1
ATOM 3282 O O . TYR A 1 411 ? 8.241 4.004 -1.523 1.00 92.81 411 TYR A O 1
ATOM 3290 N N . TYR A 1 412 ? 6.430 2.689 -1.603 1.00 94.38 412 TYR A N 1
ATOM 3291 C CA . TYR A 1 412 ? 5.492 3.789 -1.812 1.00 94.38 412 TYR A CA 1
ATOM 3292 C C . TYR A 1 412 ? 5.365 4.665 -0.559 1.00 94.38 412 TYR A C 1
ATOM 3294 O O . TYR A 1 412 ? 5.471 5.887 -0.658 1.00 94.38 412 TYR A O 1
ATOM 3302 N N . THR A 1 413 ? 5.244 4.057 0.622 1.00 93.31 413 THR A N 1
ATOM 3303 C CA . THR A 1 413 ? 5.228 4.760 1.912 1.00 93.31 413 THR A CA 1
ATOM 3304 C C . THR A 1 413 ? 6.529 5.510 2.182 1.00 93.31 413 THR A C 1
ATOM 3306 O O . THR A 1 413 ? 6.507 6.686 2.539 1.00 93.31 413 THR A O 1
ATOM 3309 N N . ILE A 1 414 ? 7.676 4.865 1.963 1.00 91.62 414 ILE A N 1
ATOM 3310 C CA . ILE A 1 414 ? 8.988 5.505 2.124 1.00 91.62 414 ILE A CA 1
ATOM 3311 C C . ILE A 1 414 ? 9.167 6.648 1.127 1.00 91.62 414 ILE A C 1
ATOM 3313 O O . ILE A 1 414 ? 9.674 7.703 1.500 1.00 91.62 414 ILE A O 1
ATOM 3317 N N . GLY A 1 415 ? 8.705 6.482 -0.115 1.00 93.00 415 GLY A N 1
ATOM 3318 C CA . GLY A 1 415 ? 8.732 7.540 -1.118 1.00 93.00 415 GLY A CA 1
ATOM 3319 C C . GLY A 1 415 ? 8.054 8.822 -0.624 1.00 93.00 415 GLY A C 1
ATOM 3320 O O . GLY A 1 415 ? 8.628 9.900 -0.771 1.00 93.00 415 GLY A O 1
ATOM 3321 N N . TRP A 1 416 ? 6.891 8.720 0.032 1.00 93.75 416 TRP A N 1
ATOM 3322 C CA . TRP A 1 416 ? 6.220 9.882 0.633 1.00 93.75 416 TRP A CA 1
ATOM 3323 C C . TRP A 1 416 ? 7.105 10.602 1.651 1.00 93.75 416 TRP A C 1
ATOM 3325 O O . TRP A 1 416 ? 7.217 11.825 1.606 1.00 93.75 416 TRP A O 1
ATOM 3335 N N . LEU A 1 417 ? 7.776 9.849 2.523 1.00 92.06 417 LEU A N 1
ATOM 3336 C CA . LEU A 1 417 ? 8.661 10.399 3.550 1.00 92.06 417 LEU A CA 1
ATOM 3337 C C . LEU A 1 417 ? 9.907 11.065 2.949 1.00 92.06 417 LEU A C 1
ATOM 3339 O O . LEU A 1 417 ? 10.256 12.172 3.354 1.00 92.06 417 LEU A O 1
ATOM 3343 N N . ILE A 1 418 ? 10.539 10.431 1.954 1.00 91.25 418 ILE A N 1
ATOM 3344 C CA . ILE A 1 418 ? 11.728 10.961 1.266 1.00 91.25 418 ILE A CA 1
ATOM 3345 C C . ILE A 1 418 ? 11.412 12.296 0.586 1.00 91.25 418 ILE A C 1
ATOM 3347 O O . ILE A 1 418 ? 12.167 13.261 0.708 1.00 91.25 418 ILE A O 1
ATOM 3351 N N . PHE A 1 419 ? 10.291 12.368 -0.134 1.00 91.62 419 PHE A N 1
ATOM 3352 C CA . PHE A 1 419 ? 9.941 13.560 -0.904 1.00 91.62 419 PHE A CA 1
ATOM 3353 C C . PHE A 1 419 ? 9.393 14.709 -0.053 1.00 91.62 419 PHE A C 1
ATOM 3355 O O . PHE A 1 419 ? 9.318 15.838 -0.536 1.00 91.62 419 PHE A O 1
ATOM 3362 N N . MET A 1 420 ? 9.047 14.463 1.209 1.00 88.31 420 MET A N 1
ATOM 3363 C CA . MET A 1 420 ? 8.441 15.477 2.067 1.00 88.31 420 MET A CA 1
ATOM 3364 C C . MET A 1 420 ? 9.427 16.555 2.545 1.00 88.31 420 MET A C 1
ATOM 3366 O O . MET A 1 420 ? 9.015 17.686 2.798 1.00 88.31 420 MET A O 1
ATOM 3370 N N . GLU A 1 421 ? 10.723 16.248 2.653 1.00 78.56 421 GLU A N 1
ATOM 3371 C CA . GLU A 1 421 ? 11.747 17.243 3.028 1.00 78.56 421 GLU A CA 1
ATOM 3372 C C . GLU A 1 421 ? 12.233 18.093 1.846 1.00 78.56 421 GLU A C 1
ATOM 3374 O O . GLU A 1 421 ? 13.025 19.013 2.043 1.00 78.56 421 GLU A O 1
ATOM 3379 N N . ASP A 1 422 ? 11.777 17.774 0.629 1.00 79.94 422 ASP A N 1
ATOM 3380 C CA . ASP A 1 422 ? 12.046 18.489 -0.625 1.00 79.94 422 ASP A CA 1
ATOM 3381 C C . ASP A 1 422 ? 13.529 18.868 -0.861 1.00 79.94 422 ASP A C 1
ATOM 3383 O O . ASP A 1 422 ? 13.870 19.913 -1.430 1.00 79.94 422 ASP A O 1
ATOM 3387 N N . SER A 1 423 ? 14.435 17.993 -0.408 1.00 87.44 423 SER A N 1
ATOM 3388 C CA . SER A 1 423 ? 15.885 18.179 -0.461 1.00 87.44 423 SER A CA 1
ATOM 3389 C C . SER A 1 423 ? 16.543 17.147 -1.367 1.00 87.44 423 SER A C 1
ATOM 3391 O O . SER A 1 423 ? 16.512 15.947 -1.092 1.00 87.44 423 SER A O 1
ATOM 3393 N N . LEU A 1 424 ? 17.224 17.625 -2.414 1.00 88.06 424 LEU A N 1
ATOM 3394 C CA . LEU A 1 424 ? 17.969 16.772 -3.343 1.00 88.06 424 LEU A CA 1
ATOM 3395 C C . LEU A 1 424 ? 19.081 15.976 -2.642 1.00 88.06 424 LEU A C 1
ATOM 3397 O O . LEU A 1 424 ? 19.339 14.834 -3.007 1.00 88.06 424 LEU A O 1
ATOM 3401 N N . VAL A 1 425 ? 19.738 16.561 -1.635 1.00 88.06 425 VAL A N 1
ATOM 3402 C CA . VAL A 1 425 ? 20.819 15.889 -0.890 1.00 88.06 425 VAL A CA 1
ATOM 3403 C C . VAL A 1 425 ? 20.268 14.686 -0.132 1.00 88.06 425 VAL A C 1
ATOM 3405 O O . VAL A 1 425 ? 20.834 13.600 -0.208 1.00 88.06 425 VAL A O 1
ATOM 3408 N N . LYS A 1 426 ? 19.130 14.868 0.543 1.00 85.69 426 LYS A N 1
ATOM 3409 C CA . LYS A 1 426 ? 18.477 13.800 1.304 1.00 85.69 426 LYS A CA 1
ATOM 3410 C C . LYS A 1 426 ? 17.837 12.749 0.407 1.00 85.69 426 LYS A C 1
ATOM 3412 O O . LYS A 1 426 ? 17.852 11.565 0.737 1.00 85.69 426 LYS A O 1
ATOM 3417 N N . PHE A 1 427 ? 17.318 13.168 -0.747 1.00 90.94 427 PHE A N 1
ATOM 3418 C CA . PHE A 1 427 ? 16.890 12.245 -1.789 1.00 90.94 427 PHE A CA 1
ATOM 3419 C C . PHE A 1 427 ? 18.058 11.351 -2.220 1.00 90.94 427 PHE A C 1
ATOM 3421 O O . PHE A 1 427 ? 17.937 10.135 -2.138 1.00 90.94 427 PHE A O 1
ATOM 3428 N N . LYS A 1 428 ? 19.211 11.933 -2.582 1.00 89.19 428 LYS A N 1
ATOM 3429 C CA . LYS A 1 428 ? 20.399 11.166 -2.986 1.00 89.19 428 LYS A CA 1
ATOM 3430 C C . LYS A 1 428 ? 20.863 10.199 -1.898 1.00 89.19 428 LYS A C 1
ATOM 3432 O O . LYS A 1 428 ? 20.975 9.016 -2.184 1.00 89.19 428 LYS A O 1
ATOM 3437 N N . SER A 1 429 ? 21.009 10.661 -0.653 1.00 86.75 429 SER A N 1
ATOM 3438 C CA . SER A 1 429 ? 21.425 9.784 0.453 1.00 86.75 429 SER A CA 1
ATOM 3439 C C . SER A 1 429 ? 20.449 8.630 0.697 1.00 86.75 429 SER A C 1
ATOM 3441 O O . SER A 1 429 ? 20.856 7.532 1.055 1.00 86.75 429 SER A O 1
ATOM 3443 N N . SER A 1 430 ? 19.149 8.863 0.490 1.00 86.19 430 SER A N 1
ATOM 3444 C CA . SER A 1 430 ? 18.131 7.813 0.613 1.00 86.19 430 SER A CA 1
ATOM 3445 C C . SER A 1 430 ? 18.141 6.849 -0.578 1.00 86.19 430 SER A C 1
ATOM 3447 O O . SER A 1 430 ? 17.732 5.704 -0.434 1.00 86.19 430 SER A O 1
ATOM 3449 N N . MET A 1 431 ? 18.601 7.282 -1.755 1.00 88.62 431 MET A N 1
ATOM 3450 C CA . MET A 1 431 ? 18.721 6.436 -2.947 1.00 88.62 431 MET A CA 1
ATOM 3451 C C . MET A 1 431 ? 20.041 5.653 -3.004 1.00 88.62 431 MET A C 1
ATOM 3453 O O . MET A 1 431 ? 20.130 4.706 -3.784 1.00 88.62 431 MET A O 1
ATOM 3457 N N . ASP A 1 432 ? 21.045 5.988 -2.185 1.00 83.00 432 ASP A N 1
ATOM 3458 C CA . ASP A 1 432 ? 22.362 5.330 -2.181 1.00 83.00 432 ASP A CA 1
ATOM 3459 C C . ASP A 1 432 ? 22.293 3.790 -2.095 1.00 83.00 432 ASP A C 1
ATOM 3461 O O . ASP A 1 432 ? 22.998 3.124 -2.859 1.00 83.00 432 ASP A O 1
ATOM 3465 N N . PRO A 1 433 ? 21.429 3.168 -1.265 1.00 81.00 433 PRO A N 1
ATOM 3466 C CA . PRO A 1 433 ? 21.303 1.710 -1.254 1.00 81.00 433 PRO A CA 1
ATOM 3467 C C . PRO A 1 433 ? 20.815 1.131 -2.594 1.00 81.00 433 PRO A C 1
ATOM 3469 O O . PRO A 1 433 ? 21.340 0.119 -3.061 1.00 81.00 433 PRO A O 1
ATOM 3472 N N . LEU A 1 434 ? 19.856 1.790 -3.255 1.00 86.12 434 LEU A N 1
ATOM 3473 C CA . LEU A 1 434 ? 19.365 1.389 -4.580 1.00 86.12 434 LEU A CA 1
ATOM 3474 C C . LEU A 1 434 ? 20.402 1.662 -5.675 1.00 86.12 434 LEU A C 1
ATOM 3476 O O . LEU A 1 434 ? 20.523 0.877 -6.616 1.00 86.12 434 LEU A O 1
ATOM 3480 N N . GLN A 1 435 ? 21.198 2.724 -5.527 1.00 87.44 435 GLN A N 1
ATOM 3481 C CA . GLN A 1 435 ? 22.325 3.021 -6.408 1.00 87.44 435 GLN A CA 1
ATOM 3482 C C . GLN A 1 435 ? 23.317 1.851 -6.444 1.00 87.44 435 GLN A C 1
ATOM 3484 O O . GLN A 1 435 ? 23.772 1.462 -7.518 1.00 87.44 435 GLN A O 1
ATOM 3489 N N . GLN A 1 436 ? 23.622 1.245 -5.292 1.00 82.88 436 GLN A N 1
ATOM 3490 C CA . GLN A 1 436 ? 24.512 0.079 -5.238 1.00 82.88 436 GLN A CA 1
ATOM 3491 C C . GLN A 1 436 ? 23.929 -1.137 -5.971 1.00 82.88 436 GLN A C 1
ATOM 3493 O O . GLN A 1 436 ? 24.666 -1.877 -6.626 1.00 82.88 436 GLN A O 1
ATOM 3498 N N . VAL A 1 437 ? 22.607 -1.330 -5.916 1.00 84.81 437 VAL A N 1
ATOM 3499 C CA . VAL A 1 437 ? 21.924 -2.393 -6.670 1.00 84.81 437 VAL A CA 1
ATOM 3500 C C . VAL A 1 437 ? 22.035 -2.151 -8.178 1.00 84.81 437 VAL A C 1
ATOM 3502 O O . VAL A 1 437 ? 22.368 -3.083 -8.911 1.00 84.81 437 VAL A O 1
ATOM 3505 N N . PHE A 1 438 ? 21.836 -0.912 -8.642 1.00 87.81 438 PHE A N 1
ATOM 3506 C CA . PHE A 1 438 ? 22.045 -0.548 -10.048 1.00 87.81 438 PHE A CA 1
ATOM 3507 C C . PHE A 1 438 ? 23.470 -0.853 -10.513 1.00 87.81 438 PHE A C 1
ATOM 3509 O O . PHE A 1 438 ? 23.644 -1.591 -11.480 1.00 87.81 438 PHE A O 1
ATOM 3516 N N . LEU A 1 439 ? 24.484 -0.375 -9.785 1.00 86.44 439 LEU A N 1
ATOM 3517 C CA . LEU A 1 439 ? 25.894 -0.599 -10.131 1.00 86.44 439 LEU A CA 1
ATOM 3518 C C . LEU A 1 439 ? 26.250 -2.097 -10.186 1.00 86.44 439 LEU A C 1
ATOM 3520 O O . LEU A 1 439 ? 26.999 -2.550 -11.058 1.00 86.44 439 LEU A O 1
ATOM 3524 N N . SER A 1 440 ? 25.680 -2.893 -9.280 1.00 83.06 440 SER A N 1
ATOM 3525 C CA . SER A 1 440 ? 25.843 -4.350 -9.260 1.00 83.06 440 SER A CA 1
ATOM 3526 C C . SER A 1 440 ? 25.230 -5.019 -10.501 1.00 83.06 440 SER A C 1
ATOM 3528 O O . SER A 1 440 ? 25.884 -5.807 -11.190 1.00 83.06 440 SER A O 1
ATOM 3530 N N . LEU A 1 441 ? 23.994 -4.658 -10.849 1.00 87.88 441 LEU A N 1
ATOM 3531 C CA . LEU A 1 441 ? 23.294 -5.200 -12.015 1.00 87.88 441 LEU A CA 1
ATOM 3532 C C . LEU A 1 441 ? 23.929 -4.762 -13.344 1.00 87.88 441 LEU A C 1
ATOM 3534 O O . LEU A 1 441 ? 24.036 -5.562 -14.273 1.00 87.88 441 LEU A O 1
ATOM 3538 N N . GLU A 1 442 ? 24.391 -3.517 -13.433 1.00 88.69 442 GLU A N 1
ATOM 3539 C CA . GLU A 1 442 ? 25.035 -2.957 -14.627 1.00 88.69 442 GLU A CA 1
ATOM 3540 C C . GLU A 1 442 ? 26.410 -3.577 -14.889 1.00 88.69 442 GLU A C 1
ATOM 3542 O O . GLU A 1 442 ? 26.757 -3.852 -16.038 1.00 88.69 442 GLU A O 1
ATOM 3547 N N . SER A 1 443 ? 27.170 -3.868 -13.829 1.00 86.88 443 SER A N 1
ATOM 3548 C CA . SER A 1 443 ? 28.468 -4.546 -13.933 1.00 86.88 443 SER A CA 1
ATOM 3549 C C . SER A 1 443 ? 28.361 -6.055 -14.201 1.00 86.88 443 SER A C 1
ATOM 3551 O O . SER A 1 443 ? 29.369 -6.705 -14.495 1.00 86.88 443 SER A O 1
ATOM 3553 N N . THR A 1 444 ? 27.153 -6.627 -14.140 1.00 85.88 444 THR A N 1
ATOM 3554 C CA . THR A 1 444 ? 26.926 -8.058 -14.361 1.00 85.88 444 THR A CA 1
ATOM 3555 C C . THR A 1 444 ? 27.034 -8.410 -15.854 1.00 85.88 444 THR A C 1
ATOM 3557 O O . THR A 1 444 ? 26.271 -7.874 -16.665 1.00 85.88 444 THR A O 1
ATOM 3560 N N . PRO A 1 445 ? 27.931 -9.336 -16.254 1.00 86.56 445 PRO A N 1
ATOM 3561 C CA . PRO A 1 445 ? 28.082 -9.725 -17.651 1.00 86.56 445 PRO A CA 1
ATOM 3562 C C . PRO A 1 445 ? 26.895 -10.554 -18.154 1.00 86.56 445 PRO A C 1
ATOM 3564 O O . PRO A 1 445 ? 26.271 -11.308 -17.408 1.00 86.56 445 PRO A O 1
ATOM 3567 N N . ASP A 1 446 ? 26.625 -10.452 -19.454 1.00 87.19 446 ASP A N 1
ATOM 3568 C CA . ASP A 1 446 ? 25.441 -11.029 -20.107 1.00 87.19 446 ASP A CA 1
ATOM 3569 C C . ASP A 1 446 ? 25.326 -12.551 -19.932 1.00 87.19 446 ASP A C 1
ATOM 3571 O O . ASP A 1 446 ? 24.223 -13.082 -19.807 1.00 87.19 446 ASP A O 1
ATOM 3575 N N . SER A 1 447 ? 26.460 -13.254 -19.846 1.00 86.00 447 SER A N 1
ATOM 3576 C CA . SER A 1 447 ? 26.511 -14.713 -19.687 1.00 86.00 447 SER A CA 1
ATOM 3577 C C . SER A 1 447 ? 25.939 -15.224 -18.361 1.00 86.00 447 SER A C 1
ATOM 3579 O O . SER A 1 447 ? 25.470 -16.355 -18.301 1.00 86.00 447 SER A O 1
ATOM 3581 N N . VAL A 1 448 ? 25.950 -14.405 -17.306 1.00 86.81 448 VAL A N 1
ATOM 3582 C CA . VAL A 1 448 ? 25.432 -14.753 -15.966 1.00 86.81 448 VAL A CA 1
ATOM 3583 C C . VAL A 1 448 ? 24.178 -13.956 -15.601 1.00 86.81 448 VAL A C 1
ATOM 3585 O O . VAL A 1 448 ? 23.666 -14.056 -14.486 1.00 86.81 448 VAL A O 1
ATOM 3588 N N . PHE A 1 449 ? 23.633 -13.192 -16.549 1.00 88.94 449 PHE A N 1
ATOM 3589 C CA . PHE A 1 449 ? 22.463 -12.348 -16.316 1.00 88.94 449 PHE A CA 1
ATOM 3590 C C . PHE A 1 449 ? 21.165 -13.151 -16.113 1.00 88.94 449 PHE A C 1
ATOM 3592 O O . PHE A 1 449 ? 20.181 -12.612 -15.615 1.00 88.94 449 PHE A O 1
ATOM 3599 N N . ARG A 1 450 ? 21.165 -14.451 -16.455 1.00 91.12 450 ARG A N 1
ATOM 3600 C CA . ARG A 1 450 ? 20.046 -15.385 -16.224 1.00 91.12 450 ARG A CA 1
ATOM 3601 C C . ARG A 1 450 ? 20.112 -16.153 -14.891 1.00 91.12 450 ARG A C 1
ATOM 3603 O O . ARG A 1 450 ? 19.451 -17.174 -14.744 1.00 91.12 450 ARG A O 1
ATOM 3610 N N . THR A 1 451 ? 20.910 -15.698 -13.927 1.00 88.88 451 THR A N 1
ATOM 3611 C CA . THR A 1 451 ? 21.001 -16.322 -12.593 1.00 88.88 451 THR A CA 1
ATOM 3612 C C . THR A 1 451 ? 19.839 -15.912 -11.683 1.00 88.88 451 THR A C 1
ATOM 3614 O O . THR A 1 451 ? 19.275 -14.826 -11.831 1.00 88.88 451 THR A O 1
ATOM 3617 N N . ASP A 1 452 ? 19.501 -16.757 -10.704 1.00 84.06 452 ASP A N 1
ATOM 3618 C CA . ASP A 1 452 ? 18.453 -16.459 -9.719 1.00 84.06 452 ASP A CA 1
ATOM 3619 C C . ASP A 1 452 ? 18.772 -15.212 -8.879 1.00 84.06 452 ASP A C 1
ATOM 3621 O O . ASP A 1 452 ? 17.879 -14.413 -8.606 1.00 84.06 452 ASP A O 1
ATOM 3625 N N . ALA A 1 453 ? 20.045 -14.975 -8.548 1.00 81.06 453 ALA A N 1
ATOM 3626 C CA . ALA A 1 453 ? 20.466 -13.761 -7.849 1.00 81.06 453 ALA A CA 1
ATOM 3627 C C . ALA A 1 453 ? 20.094 -12.489 -8.637 1.00 81.06 453 ALA A C 1
ATOM 3629 O O . ALA A 1 453 ? 19.471 -11.576 -8.095 1.00 81.06 453 ALA A O 1
ATOM 3630 N N . VAL A 1 454 ? 20.400 -12.449 -9.942 1.00 87.56 454 VAL A N 1
ATOM 3631 C CA . VAL A 1 454 ? 20.050 -11.320 -10.826 1.00 87.56 454 VAL A CA 1
ATOM 3632 C C . VAL A 1 454 ? 18.538 -11.201 -10.988 1.00 87.56 454 VAL A C 1
ATOM 3634 O O . VAL A 1 454 ? 17.999 -10.095 -10.979 1.00 87.56 454 VAL A O 1
ATOM 3637 N N . LYS A 1 455 ? 17.838 -12.335 -11.092 1.00 88.31 455 LYS A N 1
ATOM 3638 C CA . LYS A 1 455 ? 16.377 -12.389 -11.165 1.00 88.31 455 LYS A CA 1
ATOM 3639 C C . LYS A 1 455 ? 15.735 -11.706 -9.954 1.00 88.31 455 LYS A C 1
ATOM 3641 O O . LYS A 1 455 ? 14.922 -10.800 -10.134 1.00 88.31 455 LYS A O 1
ATOM 3646 N N . TYR A 1 456 ? 16.100 -12.105 -8.734 1.00 85.50 456 TYR A N 1
ATOM 3647 C CA . TYR A 1 456 ? 15.534 -11.532 -7.508 1.00 85.50 456 TYR A CA 1
ATOM 3648 C C . TYR A 1 456 ? 15.927 -10.065 -7.324 1.00 85.50 456 TYR A C 1
ATOM 3650 O O . TYR A 1 456 ? 15.069 -9.250 -6.981 1.00 85.50 456 TYR A O 1
ATOM 3658 N N . ALA A 1 457 ? 17.179 -9.717 -7.628 1.00 85.31 457 ALA A N 1
ATOM 3659 C CA . ALA A 1 457 ? 17.672 -8.344 -7.606 1.00 85.31 457 ALA A CA 1
ATOM 3660 C C . ALA A 1 457 ? 16.863 -7.422 -8.531 1.00 85.31 457 ALA A C 1
ATOM 3662 O O . ALA A 1 457 ? 16.374 -6.378 -8.102 1.00 85.31 457 ALA A O 1
ATOM 3663 N N . LEU A 1 458 ? 16.668 -7.832 -9.788 1.00 90.31 458 LEU A N 1
ATOM 3664 C CA . LEU A 1 458 ? 15.931 -7.055 -10.780 1.00 90.31 458 LEU A CA 1
ATOM 3665 C C . LEU A 1 458 ? 14.445 -6.947 -10.416 1.00 90.31 458 LEU A C 1
ATOM 3667 O O . LEU A 1 458 ? 13.873 -5.861 -10.482 1.00 90.31 458 LEU A O 1
ATOM 3671 N N . VAL A 1 459 ? 13.816 -8.043 -9.978 1.00 90.50 459 VAL A N 1
ATOM 3672 C CA . VAL A 1 459 ? 12.414 -8.032 -9.524 1.00 90.50 459 VAL A CA 1
ATOM 3673 C C . VAL A 1 459 ? 12.221 -7.104 -8.327 1.00 90.50 459 VAL A C 1
ATOM 3675 O O . VAL A 1 459 ? 11.259 -6.331 -8.313 1.00 90.50 459 VAL A O 1
ATOM 3678 N N . GLY A 1 460 ? 13.121 -7.172 -7.343 1.00 88.31 460 GLY A N 1
ATOM 3679 C CA . GLY A 1 460 ? 13.123 -6.299 -6.174 1.00 88.31 460 GLY A CA 1
ATOM 3680 C C . GLY A 1 460 ? 13.252 -4.836 -6.578 1.00 88.31 460 GLY A C 1
ATOM 3681 O O . GLY A 1 460 ? 12.331 -4.059 -6.338 1.00 88.31 460 GLY A O 1
ATOM 3682 N N . LEU A 1 461 ? 14.316 -4.495 -7.311 1.00 91.44 461 LEU A N 1
ATOM 3683 C CA . LEU A 1 461 ? 14.587 -3.133 -7.770 1.00 91.44 461 LEU A CA 1
ATOM 3684 C C . LEU A 1 461 ? 13.399 -2.529 -8.532 1.00 91.44 461 LEU A C 1
ATOM 3686 O O . LEU A 1 461 ? 13.004 -1.396 -8.271 1.00 91.44 461 LEU A O 1
ATOM 3690 N N . MET A 1 462 ? 12.778 -3.281 -9.444 1.00 94.62 462 MET A N 1
ATOM 3691 C CA . MET A 1 462 ? 11.629 -2.779 -10.206 1.00 94.62 462 MET A CA 1
ATOM 3692 C C . MET A 1 462 ? 10.405 -2.508 -9.323 1.00 94.62 462 MET A C 1
ATOM 3694 O O . MET A 1 462 ? 9.661 -1.558 -9.568 1.00 94.62 462 MET A O 1
ATOM 3698 N N . ARG A 1 463 ? 10.175 -3.316 -8.282 1.00 92.56 463 ARG A N 1
ATOM 3699 C CA . ARG A 1 463 ? 9.084 -3.090 -7.318 1.00 92.56 463 ARG A CA 1
ATOM 3700 C C . ARG A 1 463 ? 9.352 -1.884 -6.427 1.00 92.56 463 ARG A C 1
ATOM 3702 O O . ARG A 1 463 ? 8.411 -1.134 -6.163 1.00 92.56 463 ARG A O 1
ATOM 3709 N N . ASP A 1 464 ? 10.603 -1.703 -6.026 1.00 92.31 464 ASP A N 1
ATOM 3710 C CA . ASP A 1 464 ? 11.064 -0.619 -5.160 1.00 92.31 464 ASP A CA 1
ATOM 3711 C C . ASP A 1 464 ? 10.945 0.722 -5.881 1.00 92.31 464 ASP A C 1
ATOM 3713 O O . ASP A 1 464 ? 10.257 1.636 -5.421 1.00 92.31 464 ASP A O 1
ATOM 3717 N N . LEU A 1 465 ? 11.505 0.796 -7.092 1.00 94.81 465 LEU A N 1
ATOM 3718 C CA . LEU A 1 465 ? 11.408 1.968 -7.956 1.00 94.81 465 LEU A CA 1
ATOM 3719 C C . LEU A 1 465 ? 9.966 2.291 -8.310 1.00 94.81 465 LEU A C 1
ATOM 3721 O O . LEU A 1 465 ? 9.593 3.463 -8.334 1.00 94.81 465 LEU A O 1
ATOM 3725 N N . ARG A 1 466 ? 9.126 1.279 -8.556 1.00 95.88 466 ARG A N 1
ATOM 3726 C CA . ARG A 1 466 ? 7.696 1.503 -8.786 1.00 95.88 466 ARG A CA 1
ATOM 3727 C C . ARG A 1 466 ? 7.042 2.157 -7.574 1.00 95.88 466 ARG A C 1
ATOM 3729 O O . ARG A 1 466 ? 6.318 3.127 -7.766 1.00 95.88 466 ARG A O 1
ATOM 3736 N N . GLY A 1 467 ? 7.315 1.677 -6.360 1.00 95.00 467 GLY A N 1
ATOM 3737 C CA . GLY A 1 467 ? 6.812 2.282 -5.124 1.00 95.00 467 GLY A CA 1
ATOM 3738 C C . GLY A 1 467 ? 7.242 3.745 -4.983 1.00 95.00 467 GLY A C 1
ATOM 3739 O O . GLY A 1 467 ? 6.396 4.630 -4.872 1.00 95.00 467 GLY A O 1
ATOM 3740 N N . ILE A 1 468 ? 8.542 4.025 -5.110 1.00 95.12 468 ILE A N 1
ATOM 3741 C CA . ILE A 1 468 ? 9.087 5.393 -5.034 1.00 95.12 468 ILE A CA 1
ATOM 3742 C C . ILE A 1 468 ? 8.471 6.292 -6.114 1.00 95.12 468 ILE A C 1
ATOM 3744 O O . ILE A 1 468 ? 8.027 7.404 -5.833 1.00 95.12 468 ILE A O 1
ATOM 3748 N N . THR A 1 469 ? 8.364 5.796 -7.349 1.00 96.38 469 THR A N 1
ATOM 3749 C CA . THR A 1 469 ? 7.738 6.534 -8.454 1.00 96.38 469 THR A CA 1
ATOM 3750 C C . THR A 1 469 ? 6.278 6.833 -8.150 1.00 96.38 469 THR A C 1
ATOM 3752 O O . THR A 1 469 ? 5.811 7.930 -8.455 1.00 96.38 469 THR A O 1
ATOM 3755 N N . MET A 1 470 ? 5.544 5.911 -7.518 1.00 95.38 470 MET A N 1
ATOM 3756 C CA . MET A 1 470 ? 4.159 6.152 -7.117 1.00 95.38 470 MET A CA 1
ATOM 3757 C C . MET A 1 470 ? 4.034 7.329 -6.136 1.00 95.38 470 MET A C 1
ATOM 3759 O O . MET A 1 470 ? 3.013 8.010 -6.183 1.00 95.38 470 MET A O 1
ATOM 3763 N N . ALA A 1 471 ? 5.047 7.619 -5.317 1.00 94.50 471 ALA A N 1
ATOM 3764 C CA . ALA A 1 471 ? 5.034 8.740 -4.372 1.00 94.50 471 ALA A CA 1
ATOM 3765 C C . ALA A 1 471 ? 5.322 10.113 -5.004 1.00 94.50 471 ALA A C 1
ATOM 3767 O O . ALA A 1 471 ? 5.069 11.143 -4.381 1.00 94.50 471 ALA A O 1
ATOM 3768 N N . THR A 1 472 ? 5.819 10.163 -6.245 1.00 94.06 472 THR A N 1
ATOM 3769 C CA . THR A 1 472 ? 6.061 11.440 -6.934 1.00 94.06 472 THR A CA 1
ATOM 3770 C C . THR A 1 472 ? 4.740 12.051 -7.414 1.00 94.06 472 THR A C 1
ATOM 3772 O O . THR A 1 472 ? 4.105 11.546 -8.344 1.00 94.06 472 THR A O 1
ATOM 3775 N N . ASN A 1 473 ? 4.325 13.149 -6.776 1.00 90.50 473 ASN A N 1
ATOM 3776 C CA . ASN A 1 473 ? 3.062 13.851 -7.053 1.00 90.50 473 ASN A CA 1
ATOM 3777 C C . ASN A 1 473 ? 3.260 15.298 -7.528 1.00 90.50 473 ASN A C 1
ATOM 3779 O O . ASN A 1 473 ? 2.302 16.059 -7.621 1.00 90.50 473 ASN A O 1
ATOM 3783 N N . SER A 1 474 ? 4.496 15.697 -7.825 1.00 92.25 474 SER A N 1
ATOM 3784 C CA . SER A 1 474 ? 4.815 17.034 -8.327 1.00 92.25 474 SER A CA 1
ATOM 3785 C C . SER A 1 474 ? 5.903 16.974 -9.393 1.00 92.25 474 SER A C 1
ATOM 3787 O O . SER A 1 474 ? 6.716 16.047 -9.408 1.00 92.25 474 SER A O 1
ATOM 3789 N N . ARG A 1 475 ? 5.971 18.004 -10.247 1.00 92.88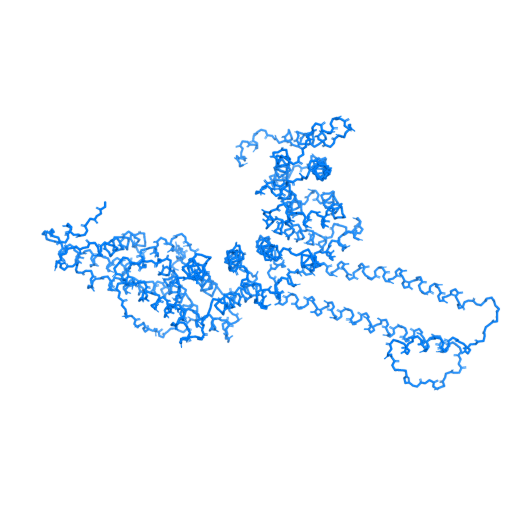 475 ARG A N 1
ATOM 3790 C CA . ARG A 1 475 ? 7.052 18.173 -11.233 1.00 92.88 475 ARG A CA 1
ATOM 3791 C C . ARG A 1 475 ? 8.438 18.081 -10.594 1.00 92.88 475 ARG A C 1
ATOM 3793 O O . ARG A 1 475 ? 9.343 17.484 -11.161 1.00 92.88 475 ARG A O 1
ATOM 3800 N N . ARG A 1 476 ? 8.599 18.658 -9.401 1.00 92.06 476 ARG A N 1
ATOM 3801 C CA . ARG A 1 476 ? 9.877 18.709 -8.684 1.00 92.06 476 ARG A CA 1
ATOM 3802 C C . ARG A 1 476 ? 10.319 17.339 -8.168 1.00 92.06 476 ARG A C 1
ATOM 3804 O O . ARG A 1 476 ? 11.444 16.931 -8.426 1.00 92.06 476 ARG A O 1
ATOM 3811 N N . THR A 1 477 ? 9.422 16.619 -7.495 1.00 93.12 477 THR A N 1
ATOM 3812 C CA . THR A 1 477 ? 9.715 15.277 -6.955 1.00 93.12 477 THR A CA 1
ATOM 3813 C C . THR A 1 477 ? 9.961 14.263 -8.068 1.00 93.12 477 THR A C 1
ATOM 3815 O O . THR A 1 477 ? 10.895 13.469 -7.979 1.00 93.12 477 THR A O 1
ATOM 3818 N N . TYR A 1 478 ? 9.184 14.341 -9.154 1.00 95.12 478 TYR A N 1
ATOM 3819 C CA . TYR A 1 478 ? 9.448 13.565 -10.364 1.00 95.12 478 TYR A CA 1
ATOM 3820 C C . TYR A 1 478 ? 10.789 13.950 -10.997 1.00 95.12 478 TYR A C 1
ATOM 3822 O O . TYR A 1 478 ? 11.536 13.063 -11.384 1.00 95.12 478 TYR A O 1
ATOM 3830 N N . GLY A 1 479 ? 11.125 15.244 -11.046 1.00 93.88 479 GLY A N 1
ATOM 3831 C CA . GLY A 1 479 ? 12.408 15.742 -11.546 1.00 93.88 479 GLY A CA 1
ATOM 3832 C C . GLY A 1 479 ? 13.609 15.123 -10.831 1.00 93.88 479 GLY A C 1
ATOM 3833 O O . GLY A 1 479 ? 14.491 14.598 -11.496 1.00 93.88 479 GLY A O 1
ATOM 3834 N N . PHE A 1 480 ? 13.603 15.068 -9.492 1.00 94.06 480 PHE A N 1
ATOM 3835 C CA . PHE A 1 480 ? 14.674 14.402 -8.732 1.00 94.06 480 PHE A CA 1
ATOM 3836 C C . PHE A 1 480 ? 14.861 12.937 -9.134 1.00 94.06 480 PHE A C 1
ATOM 3838 O O . PHE A 1 480 ? 15.990 12.487 -9.323 1.00 94.06 480 PHE A O 1
ATOM 3845 N N . LEU A 1 481 ? 13.756 12.203 -9.283 1.00 94.94 481 LEU A N 1
ATOM 3846 C CA . LEU A 1 481 ? 13.794 10.800 -9.681 1.00 94.94 481 LEU A CA 1
ATOM 3847 C C . LEU A 1 481 ? 14.223 10.627 -11.143 1.00 94.94 481 LEU A C 1
ATOM 3849 O O . LEU A 1 481 ? 15.000 9.726 -11.451 1.00 94.94 481 LEU A O 1
ATOM 3853 N N . PHE A 1 482 ? 13.729 11.485 -12.035 1.00 95.00 482 PHE A N 1
ATOM 3854 C CA . PHE A 1 482 ? 14.050 11.466 -13.457 1.00 95.00 482 PHE A CA 1
ATOM 3855 C C . PHE A 1 482 ? 15.533 11.751 -13.691 1.00 95.00 482 PHE A C 1
ATOM 3857 O O . PHE A 1 482 ? 16.180 10.973 -14.380 1.00 95.00 482 PHE A O 1
ATOM 3864 N N . ASP A 1 483 ? 16.079 12.798 -13.071 1.00 93.44 483 ASP A N 1
ATOM 3865 C CA . ASP A 1 483 ? 17.486 13.192 -13.218 1.00 93.44 483 ASP A CA 1
ATOM 3866 C C . ASP A 1 483 ? 18.450 12.166 -12.603 1.00 93.44 483 ASP A C 1
ATOM 3868 O O . ASP A 1 483 ? 19.601 12.056 -13.019 1.00 93.44 483 ASP A O 1
ATOM 3872 N N . TRP A 1 484 ? 17.995 11.415 -11.596 1.00 94.44 484 TRP A N 1
ATOM 3873 C CA . TRP A 1 484 ? 18.769 10.324 -11.010 1.00 94.44 484 TRP A CA 1
ATOM 3874 C C . TRP A 1 484 ? 18.765 9.068 -11.889 1.00 94.44 484 TRP A C 1
ATOM 3876 O O . TRP A 1 484 ? 19.794 8.416 -12.030 1.00 94.44 484 TRP A O 1
ATOM 3886 N N . LEU A 1 485 ? 17.630 8.735 -12.509 1.00 94.50 485 LEU A N 1
ATOM 3887 C CA . LEU A 1 485 ? 17.476 7.516 -13.306 1.00 94.50 485 LEU A CA 1
ATOM 3888 C C . LEU A 1 485 ? 17.958 7.682 -14.759 1.00 94.50 485 LEU A C 1
ATOM 3890 O O . LEU A 1 485 ? 18.611 6.797 -15.317 1.00 94.50 485 LEU A O 1
ATOM 3894 N N . TYR A 1 486 ? 17.611 8.797 -15.399 1.00 92.88 486 TYR A N 1
ATOM 3895 C CA . TYR A 1 486 ? 17.945 9.089 -16.788 1.00 92.88 486 TYR A CA 1
ATOM 3896 C C . TYR A 1 486 ? 19.213 9.957 -16.878 1.00 92.88 486 TYR A C 1
ATOM 3898 O O . TYR A 1 486 ? 19.306 10.964 -16.183 1.00 92.88 486 TYR A O 1
ATOM 3906 N N . PRO A 1 487 ? 20.167 9.654 -17.781 1.00 92.81 487 PRO A N 1
ATOM 3907 C CA . PRO A 1 487 ? 20.192 8.522 -18.715 1.00 92.81 487 PRO A CA 1
ATOM 3908 C C . PRO A 1 487 ? 20.884 7.271 -18.152 1.00 92.81 487 PRO A C 1
ATOM 3910 O O . PRO A 1 487 ? 20.787 6.210 -18.762 1.00 92.81 487 PRO A O 1
ATOM 3913 N N . ALA A 1 488 ? 21.600 7.396 -17.029 1.00 91.44 488 ALA A N 1
ATOM 3914 C CA . ALA A 1 488 ? 22.589 6.420 -16.569 1.00 91.44 488 ALA A CA 1
ATOM 3915 C C . ALA A 1 488 ? 22.021 5.007 -16.373 1.00 91.44 488 ALA A C 1
ATOM 3917 O O . ALA A 1 488 ? 22.650 4.035 -16.784 1.00 91.44 488 ALA A O 1
ATOM 3918 N N . HIS A 1 489 ? 20.814 4.906 -15.815 1.00 93.00 489 HIS A N 1
ATOM 3919 C CA . HIS A 1 489 ? 20.225 3.645 -15.370 1.00 93.00 489 HIS A CA 1
ATOM 3920 C C . HIS A 1 489 ? 19.150 3.096 -16.316 1.00 93.00 489 HIS A C 1
ATOM 3922 O O . HIS A 1 489 ? 18.683 1.974 -16.146 1.00 93.00 489 HIS A O 1
ATOM 3928 N N . MET A 1 490 ? 18.766 3.827 -17.365 1.00 92.56 490 MET A N 1
ATOM 3929 C CA . MET A 1 490 ? 17.810 3.325 -18.364 1.00 92.56 490 MET A CA 1
ATOM 3930 C C . MET A 1 490 ? 18.271 2.056 -19.110 1.00 92.56 490 MET A C 1
ATOM 3932 O O . MET A 1 490 ? 17.434 1.176 -19.343 1.00 92.56 490 MET A O 1
ATOM 3936 N N . PRO A 1 491 ? 19.567 1.876 -19.451 1.00 94.12 491 PRO A N 1
ATOM 3937 C CA . PRO A 1 491 ? 20.027 0.684 -20.163 1.00 94.12 491 PRO A CA 1
ATOM 3938 C C . PRO A 1 491 ? 19.738 -0.639 -19.440 1.00 94.12 491 PRO A C 1
ATOM 3940 O O . PRO A 1 491 ? 19.518 -1.655 -20.107 1.00 94.12 491 PRO A O 1
ATOM 3943 N N . ILE A 1 492 ? 19.683 -0.655 -18.100 1.00 94.44 492 ILE A N 1
ATOM 3944 C CA . ILE A 1 492 ? 19.406 -1.890 -17.351 1.00 94.44 492 ILE A CA 1
ATOM 3945 C C . ILE A 1 492 ? 17.973 -2.396 -17.566 1.00 94.44 492 ILE A C 1
ATOM 3947 O O . ILE A 1 492 ? 17.751 -3.606 -17.560 1.00 94.44 492 ILE A O 1
ATOM 3951 N N . LEU A 1 493 ? 17.010 -1.507 -17.841 1.00 95.00 493 LEU A N 1
ATOM 3952 C CA . LEU A 1 493 ? 15.625 -1.877 -18.158 1.00 95.00 493 LEU A CA 1
ATOM 3953 C C . LEU A 1 493 ? 15.565 -2.623 -19.493 1.00 95.00 493 LEU A C 1
ATOM 3955 O O . LEU A 1 493 ? 14.931 -3.674 -19.607 1.00 95.00 493 LEU A O 1
ATOM 3959 N N . LEU A 1 494 ? 16.280 -2.104 -20.494 1.00 94.12 494 LEU A N 1
ATOM 3960 C CA . LEU A 1 494 ? 16.364 -2.715 -21.816 1.00 94.12 494 LEU A CA 1
ATOM 3961 C C . LEU A 1 494 ? 17.089 -4.067 -21.762 1.00 94.12 494 LEU A C 1
ATOM 3963 O O . LEU A 1 494 ? 16.633 -5.039 -22.373 1.00 94.12 494 LEU A O 1
ATOM 3967 N N . LYS A 1 495 ? 18.178 -4.148 -20.987 1.00 94.19 495 LYS A N 1
ATOM 3968 C CA . LYS A 1 495 ? 18.901 -5.396 -20.713 1.00 94.19 495 LYS A CA 1
ATOM 3969 C C . LYS A 1 495 ? 17.997 -6.417 -20.013 1.00 94.19 495 LYS A C 1
ATOM 3971 O O . LYS A 1 495 ? 17.890 -7.555 -20.467 1.00 94.19 495 LYS A O 1
ATOM 3976 N N . GLY A 1 496 ? 17.277 -5.988 -18.976 1.00 94.25 496 GLY A N 1
ATOM 3977 C CA . GLY A 1 496 ? 16.298 -6.782 -18.236 1.00 94.25 496 GLY A CA 1
ATOM 3978 C C . GLY A 1 496 ? 15.261 -7.437 -19.143 1.00 94.25 496 GLY A C 1
ATOM 3979 O O . GLY A 1 496 ? 15.125 -8.660 -19.146 1.00 94.25 496 GLY A O 1
ATOM 3980 N N . 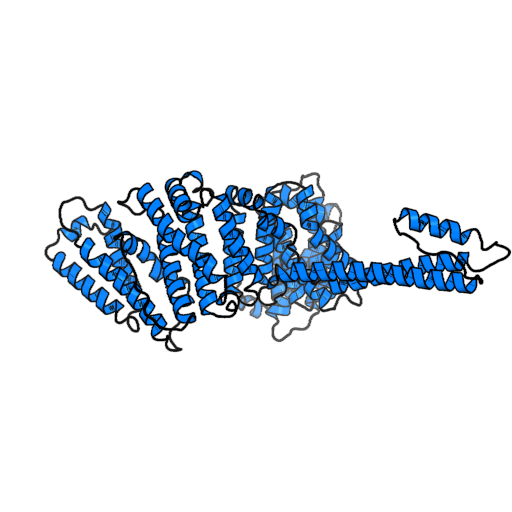ILE A 1 497 ? 14.583 -6.639 -19.972 1.00 94.50 497 ILE A N 1
ATOM 3981 C CA . ILE A 1 497 ? 13.588 -7.151 -20.924 1.00 94.50 497 ILE A CA 1
ATOM 3982 C C . ILE A 1 497 ? 14.203 -8.106 -21.943 1.00 94.50 497 ILE A C 1
ATOM 3984 O O . ILE A 1 497 ? 13.600 -9.135 -22.246 1.00 94.50 497 ILE A O 1
ATOM 3988 N N . SER A 1 498 ? 15.383 -7.779 -22.473 1.00 92.88 498 SER A N 1
ATOM 3989 C CA . SER A 1 498 ? 16.000 -8.544 -23.560 1.00 92.88 498 SER A CA 1
ATOM 3990 C C . SER A 1 498 ? 16.431 -9.949 -23.135 1.00 92.88 498 SER A C 1
ATOM 3992 O O . SER A 1 498 ? 16.356 -10.868 -23.947 1.00 92.88 498 SER A O 1
ATOM 3994 N N . HIS A 1 499 ? 16.866 -10.121 -21.882 1.00 93.56 499 HIS A N 1
ATOM 3995 C CA . HIS A 1 499 ? 17.333 -11.407 -21.350 1.00 93.56 499 HIS A CA 1
ATOM 3996 C C . HIS A 1 499 ? 16.238 -12.261 -20.699 1.00 93.56 499 HIS A C 1
ATOM 3998 O O . HIS A 1 499 ? 16.409 -13.475 -20.597 1.00 93.56 499 HIS A O 1
ATOM 4004 N N . TRP A 1 500 ? 15.142 -11.646 -20.244 1.00 94.38 500 TRP A N 1
ATOM 4005 C CA . TRP A 1 500 ? 14.106 -12.315 -19.448 1.00 94.38 500 TRP A CA 1
ATOM 4006 C C . TRP A 1 500 ? 12.714 -12.294 -20.093 1.00 94.38 500 TRP A C 1
ATOM 4008 O O . TRP A 1 500 ? 11.725 -12.466 -19.386 1.00 94.38 500 TRP A O 1
ATOM 4018 N N . THR A 1 501 ? 12.595 -12.072 -21.410 1.00 91.38 501 THR A N 1
ATOM 4019 C CA . THR A 1 501 ? 11.282 -11.945 -22.085 1.00 91.38 501 THR A CA 1
ATOM 4020 C C . THR A 1 501 ? 10.357 -13.147 -21.834 1.00 91.38 501 THR A C 1
ATOM 4022 O O . THR A 1 501 ? 9.149 -12.980 -21.700 1.00 91.38 501 THR A O 1
ATOM 4025 N N . ASP A 1 502 ? 10.932 -14.342 -21.722 1.00 90.62 502 ASP A N 1
ATOM 4026 C CA . ASP A 1 502 ? 10.268 -15.621 -21.451 1.00 90.62 502 ASP A CA 1
ATOM 4027 C C . ASP A 1 502 ? 9.849 -15.821 -19.983 1.00 90.62 502 ASP A C 1
ATOM 4029 O O . ASP A 1 502 ? 9.109 -16.756 -19.678 1.00 90.62 502 ASP A O 1
ATOM 4033 N N . ASN A 1 503 ? 10.291 -14.954 -19.066 1.00 92.88 503 ASN A N 1
ATOM 4034 C CA . ASN A 1 503 ? 9.979 -15.051 -17.645 1.00 92.88 503 ASN A CA 1
ATOM 4035 C C . ASN A 1 503 ? 9.081 -13.886 -17.170 1.00 92.88 503 ASN A C 1
ATOM 4037 O O . ASN A 1 503 ? 9.581 -12.793 -16.861 1.00 92.88 503 ASN A O 1
ATOM 4041 N N . PRO A 1 504 ? 7.753 -14.100 -17.045 1.00 91.94 504 PRO A N 1
ATOM 4042 C CA . PRO A 1 504 ? 6.814 -13.061 -16.627 1.00 91.94 504 PRO A CA 1
ATOM 4043 C C . PRO A 1 504 ? 7.042 -12.554 -15.199 1.00 91.94 504 PRO A C 1
ATOM 4045 O O . PRO A 1 504 ? 6.614 -11.439 -14.890 1.00 91.94 504 PRO A O 1
ATOM 4048 N N . GLU A 1 505 ? 7.730 -13.309 -14.333 1.00 90.69 505 GLU A N 1
ATOM 4049 C CA . GLU A 1 505 ? 8.060 -12.859 -12.975 1.00 90.69 505 GLU A CA 1
ATOM 4050 C C . GLU A 1 505 ? 9.005 -11.655 -12.981 1.00 90.69 505 GLU A C 1
ATOM 4052 O O . GLU A 1 505 ? 8.911 -10.816 -12.088 1.00 90.69 505 GLU A O 1
ATOM 4057 N N . VAL A 1 506 ? 9.867 -11.545 -14.000 1.00 93.44 506 VAL A N 1
ATOM 4058 C CA . VAL A 1 506 ? 10.822 -10.441 -14.177 1.00 93.44 506 VAL A CA 1
ATOM 4059 C C . VAL A 1 506 ? 10.235 -9.330 -15.039 1.00 93.44 506 VAL A C 1
ATOM 4061 O O . VAL A 1 506 ? 10.301 -8.154 -14.675 1.00 93.44 506 VAL A O 1
ATOM 4064 N N . THR A 1 507 ? 9.621 -9.682 -16.172 1.00 94.94 507 THR A N 1
ATOM 4065 C CA . THR A 1 507 ? 9.098 -8.679 -17.112 1.00 94.94 507 THR A CA 1
ATOM 4066 C C . THR A 1 507 ? 7.885 -7.944 -16.557 1.00 94.94 507 THR A C 1
ATOM 4068 O O . THR A 1 507 ? 7.764 -6.741 -16.772 1.00 94.94 507 THR A O 1
ATOM 4071 N N . THR A 1 508 ? 7.014 -8.604 -15.782 1.00 94.75 508 THR A N 1
ATOM 4072 C CA . THR A 1 508 ? 5.811 -7.955 -15.236 1.00 94.75 508 THR A CA 1
ATOM 4073 C C . THR A 1 508 ? 6.154 -6.791 -14.292 1.00 94.75 508 THR A C 1
ATOM 4075 O O . THR A 1 508 ? 5.613 -5.704 -14.504 1.00 94.75 508 THR A O 1
ATOM 4078 N N . PRO A 1 509 ? 7.010 -6.942 -13.257 1.00 94.75 509 PRO A N 1
ATOM 4079 C CA . PRO A 1 509 ? 7.427 -5.817 -12.418 1.00 94.75 509 PRO A CA 1
ATOM 4080 C C . PRO A 1 509 ? 8.104 -4.691 -13.201 1.00 94.75 509 PRO A C 1
ATOM 4082 O O . PRO A 1 509 ? 7.782 -3.530 -12.965 1.00 94.75 509 PRO A O 1
ATOM 4085 N N . LEU A 1 510 ? 8.978 -5.027 -14.155 1.00 97.06 510 LEU A N 1
ATOM 4086 C CA . LEU A 1 510 ? 9.710 -4.058 -14.974 1.00 97.06 510 LEU A CA 1
ATOM 4087 C C . LEU A 1 510 ? 8.761 -3.224 -15.846 1.00 97.06 510 LEU A C 1
ATOM 4089 O O . LEU A 1 510 ? 8.785 -1.994 -15.807 1.00 97.06 510 LEU A O 1
ATOM 4093 N N . LEU A 1 511 ? 7.853 -3.881 -16.572 1.00 97.62 511 LEU A N 1
ATOM 4094 C CA . LEU A 1 511 ? 6.845 -3.204 -17.387 1.00 97.62 511 LEU A CA 1
ATOM 4095 C C . LEU A 1 511 ? 5.882 -2.379 -16.520 1.00 97.62 511 LEU A C 1
ATOM 4097 O O . LEU A 1 511 ? 5.523 -1.263 -16.888 1.00 97.62 511 LEU A O 1
ATOM 4101 N N . LYS A 1 512 ? 5.490 -2.875 -15.337 1.00 97.19 512 LYS A N 1
ATOM 4102 C CA . LYS A 1 512 ? 4.651 -2.116 -14.392 1.00 97.19 512 LYS A CA 1
ATOM 4103 C C . LYS A 1 512 ? 5.357 -0.890 -13.819 1.00 97.19 512 LYS A C 1
ATOM 4105 O O . LYS A 1 512 ? 4.687 0.112 -13.572 1.00 97.19 512 LYS A O 1
ATOM 4110 N N . PHE A 1 513 ? 6.664 -0.972 -13.582 1.00 97.75 513 PHE A N 1
ATOM 4111 C CA . PHE A 1 513 ? 7.476 0.183 -13.223 1.00 97.75 513 PHE A CA 1
ATOM 4112 C C . PHE A 1 513 ? 7.454 1.212 -14.354 1.00 97.75 513 PHE A C 1
ATOM 4114 O O . PHE A 1 513 ? 7.065 2.350 -14.107 1.00 97.75 513 PHE A O 1
ATOM 4121 N N . MET A 1 514 ? 7.746 0.805 -15.595 1.00 97.88 514 MET A N 1
ATOM 4122 C CA . MET A 1 514 ? 7.731 1.737 -16.726 1.00 97.88 514 MET A CA 1
ATOM 4123 C C . MET A 1 514 ? 6.351 2.367 -16.936 1.00 97.88 514 MET A C 1
ATOM 4125 O O . MET A 1 514 ? 6.249 3.570 -17.155 1.00 97.88 514 MET A O 1
ATOM 4129 N N . ALA A 1 515 ? 5.278 1.579 -16.807 1.00 98.00 515 ALA A N 1
ATOM 4130 C CA . ALA A 1 515 ? 3.907 2.072 -16.911 1.00 98.00 515 ALA A CA 1
ATOM 4131 C C . ALA A 1 515 ? 3.607 3.155 -15.872 1.00 98.00 515 ALA A C 1
ATOM 4133 O O . ALA A 1 515 ? 2.883 4.104 -16.171 1.00 98.00 515 ALA A O 1
ATOM 4134 N N . GLU A 1 516 ? 4.129 3.023 -14.653 1.00 97.69 516 GLU A N 1
ATOM 4135 C CA . GLU A 1 516 ? 4.033 4.073 -13.643 1.00 97.69 516 GLU A CA 1
ATOM 4136 C C . GLU A 1 516 ? 4.927 5.263 -14.002 1.00 97.69 516 GLU A C 1
ATOM 4138 O O . GLU A 1 516 ? 4.462 6.392 -13.947 1.00 97.69 516 GLU A O 1
ATOM 4143 N N . PHE A 1 517 ? 6.168 5.038 -14.428 1.00 97.06 517 PHE A N 1
ATOM 4144 C CA . PHE A 1 517 ? 7.142 6.094 -14.717 1.00 97.06 517 PHE A CA 1
ATOM 4145 C C . PHE A 1 517 ? 6.708 7.070 -15.821 1.00 97.06 517 PHE A C 1
ATOM 4147 O O . PHE A 1 517 ? 7.035 8.255 -15.752 1.00 97.06 517 PHE A O 1
ATOM 4154 N N . VAL A 1 518 ? 5.914 6.605 -16.790 1.00 96.94 518 VAL A N 1
ATOM 4155 C CA . VAL A 1 518 ? 5.346 7.438 -17.869 1.00 96.94 518 VAL A CA 1
ATOM 4156 C C . VAL A 1 518 ? 3.970 8.024 -17.545 1.00 96.94 518 VAL A C 1
ATOM 4158 O O . VAL A 1 518 ? 3.422 8.802 -18.322 1.00 96.94 518 VAL A O 1
ATOM 4161 N N . LEU A 1 519 ? 3.362 7.638 -16.420 1.00 96.38 519 LEU A N 1
ATOM 4162 C CA . LEU A 1 519 ? 2.023 8.094 -16.061 1.00 96.38 519 LEU A CA 1
ATOM 4163 C C . LEU A 1 519 ? 2.062 9.556 -15.603 1.00 96.38 519 LEU A C 1
ATOM 4165 O O . LEU A 1 519 ? 2.568 9.848 -14.514 1.00 96.38 519 LEU A O 1
ATOM 4169 N N . ASN A 1 520 ? 1.456 10.460 -16.376 1.00 94.38 520 ASN A N 1
ATOM 4170 C CA . ASN A 1 520 ? 1.310 11.868 -15.998 1.00 94.38 520 ASN A CA 1
ATOM 4171 C C . ASN A 1 520 ? 0.140 12.103 -15.028 1.00 94.38 520 ASN A C 1
ATOM 4173 O O . ASN A 1 520 ? -0.854 12.749 -15.354 1.00 94.38 520 ASN A O 1
ATOM 4177 N N . LYS A 1 521 ? 0.250 11.566 -13.811 1.00 93.31 521 LYS A N 1
ATOM 4178 C CA . LYS A 1 521 ? -0.678 11.882 -12.717 1.00 93.31 521 LYS A CA 1
ATOM 4179 C C . LYS A 1 521 ? -0.281 13.192 -12.037 1.00 93.31 521 LYS A C 1
ATOM 4181 O O . LYS A 1 521 ? 0.905 13.505 -11.950 1.00 93.31 521 LYS A O 1
ATOM 4186 N N . ALA A 1 522 ? -1.272 13.944 -11.559 1.00 88.69 522 ALA A N 1
ATOM 4187 C CA . ALA A 1 522 ? -1.069 15.231 -10.884 1.00 88.69 522 ALA A CA 1
ATOM 4188 C C . ALA A 1 522 ? -0.181 16.227 -11.669 1.00 88.69 522 ALA A C 1
ATOM 4190 O O . ALA A 1 522 ? 0.506 17.048 -11.070 1.00 88.69 522 ALA A O 1
ATOM 4191 N N . GLN A 1 523 ? -0.165 16.141 -13.009 1.00 90.94 523 GLN A N 1
ATOM 4192 C CA . GLN A 1 523 ? 0.676 16.979 -13.880 1.00 90.94 523 GLN A CA 1
ATOM 4193 C C . GLN A 1 523 ? 2.184 16.918 -13.546 1.00 90.94 523 GLN A C 1
ATOM 4195 O O . GLN A 1 523 ? 2.926 17.882 -13.756 1.00 90.94 523 GLN A O 1
ATOM 4200 N N . ARG A 1 524 ? 2.666 15.785 -13.012 1.00 93.50 524 ARG A N 1
ATOM 4201 C CA . ARG A 1 524 ? 4.074 15.622 -12.615 1.00 93.50 524 ARG A CA 1
ATOM 4202 C C . ARG A 1 524 ? 5.043 15.550 -13.803 1.00 93.50 524 ARG A C 1
ATOM 4204 O O . ARG A 1 524 ? 6.194 15.942 -13.651 1.00 93.50 524 ARG A O 1
ATOM 4211 N N . LEU A 1 525 ? 4.595 15.095 -14.978 1.00 92.38 525 LEU A N 1
ATOM 4212 C CA . LEU A 1 525 ? 5.384 15.099 -16.217 1.00 92.38 525 LEU A CA 1
ATOM 4213 C C . LEU A 1 525 ? 5.094 16.378 -17.010 1.00 92.38 525 LEU A C 1
ATOM 4215 O O . LEU A 1 525 ? 4.559 16.343 -18.109 1.00 92.38 525 LEU A O 1
ATOM 4219 N N . THR A 1 526 ? 5.420 17.530 -16.436 1.00 88.06 526 THR A N 1
ATOM 4220 C CA . THR A 1 526 ? 5.326 18.826 -17.121 1.00 88.06 526 THR A CA 1
ATOM 4221 C C . THR A 1 526 ? 6.729 19.348 -17.395 1.00 88.06 526 THR A C 1
ATOM 4223 O O . THR A 1 526 ? 7.332 20.046 -16.580 1.00 88.06 526 THR A O 1
ATOM 4226 N N . PHE A 1 527 ? 7.289 18.953 -18.538 1.00 86.81 527 PHE A N 1
ATOM 4227 C CA . PHE A 1 527 ? 8.594 19.442 -18.973 1.00 86.81 527 PHE A CA 1
ATOM 4228 C C . PHE A 1 527 ? 8.493 20.874 -19.500 1.00 86.81 527 PHE A C 1
ATOM 4230 O O . PHE A 1 527 ? 7.438 21.315 -19.956 1.00 86.81 527 PHE A O 1
ATOM 4237 N N . ASP A 1 528 ? 9.599 21.609 -19.416 1.00 81.75 528 ASP A N 1
ATOM 4238 C CA . ASP A 1 528 ? 9.689 22.912 -20.067 1.00 81.75 528 ASP A CA 1
ATOM 4239 C C . ASP A 1 528 ? 9.562 22.741 -21.593 1.00 81.75 528 ASP A C 1
ATOM 4241 O O . ASP A 1 528 ? 10.132 21.778 -22.110 1.00 81.75 528 ASP A O 1
ATOM 4245 N N . PRO A 1 529 ? 8.873 23.629 -22.336 1.00 78.25 529 PRO A N 1
ATOM 4246 C CA . PRO A 1 529 ? 8.782 23.529 -23.795 1.00 78.25 529 PRO A CA 1
ATOM 4247 C C . PRO A 1 529 ? 10.144 23.492 -24.505 1.00 78.25 529 PRO A C 1
ATOM 4249 O O . PRO A 1 529 ? 10.248 22.943 -25.598 1.00 78.25 529 PRO A O 1
ATOM 4252 N N . SER A 1 530 ? 11.189 24.054 -23.884 1.00 83.12 530 SER A N 1
ATOM 4253 C CA . SER A 1 530 ? 12.571 24.001 -24.380 1.00 83.12 530 SER A CA 1
ATOM 4254 C C . SER A 1 530 ? 13.311 22.699 -24.040 1.00 83.12 530 SER A C 1
ATOM 4256 O O . SER A 1 530 ? 14.394 22.440 -24.565 1.00 83.12 530 SER A O 1
ATOM 4258 N N . SER A 1 531 ? 12.754 21.869 -23.156 1.00 88.31 531 SER A N 1
ATOM 4259 C CA . SER A 1 531 ? 13.402 20.659 -22.661 1.00 88.31 531 SER A CA 1
ATOM 4260 C C . SER A 1 531 ? 13.186 19.473 -23.607 1.00 88.31 531 SER A C 1
ATOM 4262 O O . SER A 1 531 ? 12.044 19.136 -23.927 1.00 88.31 531 SER A O 1
ATOM 4264 N N . PRO A 1 532 ? 14.251 18.737 -23.975 1.00 90.81 532 PRO A N 1
ATOM 4265 C CA . PRO A 1 532 ? 14.120 17.512 -24.758 1.00 90.81 532 PRO A CA 1
ATOM 4266 C C . PRO A 1 532 ? 13.632 16.314 -23.922 1.00 90.81 532 PRO A C 1
ATOM 4268 O O . PRO A 1 532 ? 13.416 15.238 -24.477 1.00 90.81 532 PRO A O 1
ATOM 4271 N N . ASN A 1 533 ? 13.455 16.458 -22.602 1.00 93.12 533 ASN A N 1
ATOM 4272 C CA . ASN A 1 533 ? 13.238 15.333 -21.683 1.00 93.12 533 ASN A CA 1
ATOM 4273 C C . ASN A 1 533 ? 11.996 14.499 -22.019 1.00 93.12 533 ASN A C 1
ATOM 4275 O O . ASN A 1 533 ? 12.053 13.275 -21.930 1.00 93.12 533 ASN A O 1
ATOM 4279 N N . GLY A 1 534 ? 10.904 15.127 -22.467 1.00 92.81 534 GLY A N 1
ATOM 4280 C CA . GLY A 1 534 ? 9.706 14.399 -22.895 1.00 92.81 534 GLY A CA 1
ATOM 4281 C C . GLY A 1 534 ? 9.964 13.502 -24.108 1.00 92.81 534 GLY A C 1
ATOM 4282 O O . GLY A 1 534 ? 9.573 12.333 -24.119 1.00 92.81 534 GLY A O 1
ATOM 4283 N N . ILE A 1 535 ? 10.690 14.023 -25.100 1.00 93.19 535 ILE A N 1
ATOM 4284 C CA . ILE A 1 535 ? 11.077 13.282 -26.308 1.00 93.19 535 ILE A CA 1
ATOM 4285 C C . ILE A 1 535 ? 12.013 12.130 -25.928 1.00 93.19 535 ILE A C 1
ATOM 4287 O O . ILE A 1 535 ? 11.796 10.995 -26.345 1.00 93.19 535 ILE A O 1
ATOM 4291 N N . LEU A 1 536 ? 13.023 12.404 -25.098 1.00 94.25 536 LEU A N 1
ATOM 4292 C CA . LEU A 1 536 ? 13.994 11.409 -24.636 1.00 94.25 536 LEU A CA 1
ATOM 4293 C C . LEU A 1 536 ? 13.322 10.277 -23.850 1.00 94.25 536 LEU A C 1
ATOM 4295 O O . LEU A 1 536 ? 13.580 9.105 -24.121 1.00 94.25 536 LEU A O 1
ATOM 4299 N N . LEU A 1 537 ? 12.396 10.612 -22.949 1.00 95.44 537 LEU A N 1
ATOM 4300 C CA . LEU A 1 537 ? 11.601 9.630 -22.219 1.00 95.44 537 LEU A CA 1
ATOM 4301 C C . LEU A 1 537 ? 10.807 8.734 -23.175 1.00 95.44 537 LEU A C 1
ATOM 4303 O O . LEU A 1 537 ? 10.811 7.512 -23.028 1.00 95.44 537 LEU A O 1
ATOM 4307 N N . PHE A 1 538 ? 10.152 9.318 -24.181 1.00 96.25 538 PHE A N 1
ATOM 4308 C CA . PHE A 1 538 ? 9.403 8.532 -25.158 1.00 96.25 538 PHE A CA 1
ATOM 4309 C C . PHE A 1 538 ? 10.304 7.646 -26.029 1.00 96.25 538 PHE A C 1
ATOM 4311 O O . PHE A 1 538 ? 9.912 6.534 -26.381 1.00 96.25 538 PHE A O 1
ATOM 4318 N N . ARG A 1 539 ? 11.535 8.071 -26.334 1.00 95.56 539 ARG A N 1
ATOM 4319 C CA . ARG A 1 539 ? 12.506 7.208 -27.026 1.00 95.56 539 ARG A CA 1
ATOM 4320 C C . ARG A 1 539 ? 12.850 5.972 -26.200 1.00 95.56 539 ARG A C 1
ATOM 4322 O O . ARG A 1 539 ? 12.902 4.881 -26.764 1.00 95.56 539 ARG A O 1
ATOM 4329 N N . GLU A 1 540 ? 13.027 6.106 -24.887 1.00 96.25 540 GLU A N 1
ATOM 4330 C CA . GLU A 1 540 ? 13.237 4.948 -24.006 1.00 96.25 540 GLU A CA 1
ATOM 4331 C C . GLU A 1 540 ? 11.998 4.041 -23.941 1.00 96.25 540 GLU A C 1
ATOM 4333 O O . GLU A 1 540 ? 12.128 2.819 -24.026 1.00 96.25 540 GLU A O 1
ATOM 4338 N N . VAL A 1 541 ? 10.788 4.617 -23.900 1.00 96.94 541 VAL A N 1
ATOM 4339 C CA . VAL A 1 541 ? 9.524 3.859 -24.010 1.00 96.94 541 VAL A CA 1
ATOM 4340 C C . VAL A 1 541 ? 9.467 3.047 -25.302 1.00 96.94 541 VAL A C 1
ATOM 4342 O O . VAL A 1 541 ? 9.165 1.855 -25.269 1.00 96.94 541 VAL A O 1
ATOM 4345 N N . SER A 1 542 ? 9.771 3.680 -26.434 1.00 97.50 542 SER A N 1
ATOM 4346 C CA . SER A 1 542 ? 9.758 3.032 -27.743 1.00 97.50 542 SER A CA 1
ATOM 4347 C C . SER A 1 542 ? 10.747 1.868 -27.802 1.00 97.50 542 SER A C 1
ATOM 4349 O O . SER A 1 542 ? 10.349 0.744 -28.112 1.00 97.50 542 SER A O 1
ATOM 4351 N N . LYS A 1 543 ? 12.008 2.088 -27.396 1.00 97.12 543 LYS A N 1
ATOM 4352 C CA . LYS A 1 543 ? 13.033 1.031 -27.324 1.00 97.12 543 LYS A CA 1
ATOM 4353 C C . LYS A 1 543 ? 12.560 -0.159 -26.492 1.00 97.12 543 LYS A C 1
ATOM 4355 O O . LYS A 1 543 ? 12.724 -1.303 -26.912 1.00 97.12 543 LYS A O 1
ATOM 4360 N N . LEU A 1 544 ? 11.955 0.109 -25.334 1.00 97.38 544 LEU A N 1
ATOM 4361 C CA . LEU A 1 544 ? 11.444 -0.914 -24.427 1.00 97.38 544 LEU A CA 1
ATOM 4362 C C . LEU A 1 544 ? 10.320 -1.744 -25.071 1.00 97.38 544 LEU A C 1
ATOM 4364 O O . LEU A 1 544 ? 10.375 -2.975 -25.053 1.00 97.38 544 LEU A O 1
ATOM 4368 N N . ILE A 1 545 ? 9.322 -1.076 -25.664 1.00 97.62 545 ILE A N 1
ATOM 4369 C CA . ILE A 1 545 ? 8.172 -1.718 -26.321 1.00 97.62 545 ILE A CA 1
ATOM 4370 C C . ILE A 1 545 ? 8.629 -2.551 -27.518 1.00 97.62 545 ILE A C 1
ATOM 4372 O O . ILE A 1 545 ? 8.202 -3.695 -27.657 1.00 97.62 545 ILE A O 1
ATOM 4376 N N . VAL A 1 546 ? 9.518 -2.019 -28.357 1.00 97.56 546 VAL A N 1
ATOM 4377 C CA . VAL A 1 546 ? 10.042 -2.726 -29.535 1.00 97.56 546 VAL A CA 1
ATOM 4378 C C . VAL A 1 546 ? 10.872 -3.942 -29.116 1.00 97.56 546 VAL A C 1
ATOM 4380 O O . VAL A 1 546 ? 10.717 -5.029 -29.681 1.00 97.56 546 VAL A O 1
ATOM 4383 N N . ALA A 1 547 ? 11.724 -3.802 -28.096 1.00 96.69 547 ALA A N 1
ATOM 4384 C CA . ALA A 1 547 ? 12.547 -4.901 -27.597 1.00 96.69 547 ALA A CA 1
ATOM 4385 C C . ALA A 1 547 ? 11.715 -6.033 -26.982 1.00 96.69 547 ALA A C 1
ATOM 4387 O O . ALA A 1 547 ? 12.030 -7.202 -27.216 1.00 96.69 547 ALA A O 1
ATOM 4388 N N . TYR A 1 548 ? 10.660 -5.701 -26.234 1.00 96.75 548 TYR A N 1
ATOM 4389 C CA . TYR A 1 548 ? 9.723 -6.691 -25.706 1.00 96.75 548 TYR A CA 1
ATOM 4390 C C . TYR A 1 548 ? 8.885 -7.317 -26.828 1.00 96.75 548 TYR A C 1
ATOM 4392 O O . TYR A 1 548 ? 8.854 -8.538 -26.967 1.00 96.75 548 TYR A O 1
ATOM 4400 N N . GLY A 1 549 ? 8.266 -6.484 -27.669 1.00 95.38 549 GLY A N 1
ATOM 4401 C CA . GLY A 1 549 ? 7.342 -6.885 -28.729 1.00 95.38 549 GLY A CA 1
ATOM 4402 C C . GLY A 1 549 ? 7.960 -7.822 -29.762 1.00 95.38 549 GLY A C 1
ATOM 4403 O O . GLY A 1 549 ? 7.385 -8.855 -30.090 1.00 95.38 549 GLY A O 1
ATOM 4404 N N . SER A 1 550 ? 9.173 -7.521 -30.224 1.00 94.75 550 SER A N 1
ATOM 4405 C CA . SER A 1 550 ? 9.886 -8.376 -31.185 1.00 94.75 550 SER A CA 1
ATOM 4406 C C . SER A 1 550 ? 10.198 -9.779 -30.649 1.00 94.75 550 SER A C 1
ATOM 4408 O O . SER A 1 550 ? 10.277 -10.717 -31.436 1.00 94.75 550 SER A O 1
ATOM 4410 N N . ARG A 1 551 ? 10.348 -9.941 -29.328 1.00 94.19 551 ARG A N 1
ATOM 4411 C CA . ARG A 1 551 ? 10.690 -11.217 -28.678 1.00 94.19 551 ARG A CA 1
ATOM 4412 C C . ARG A 1 551 ? 9.464 -11.976 -28.172 1.00 94.19 551 ARG A C 1
ATOM 4414 O O . ARG A 1 551 ? 9.392 -13.185 -28.325 1.00 94.19 551 ARG A O 1
ATOM 4421 N N . ILE A 1 552 ? 8.473 -11.293 -27.601 1.00 93.38 552 ILE A N 1
ATOM 4422 C CA . ILE A 1 552 ? 7.255 -11.941 -27.080 1.00 93.38 552 ILE A CA 1
ATOM 4423 C C . ILE A 1 552 ? 6.438 -12.603 -28.198 1.00 93.38 552 ILE A C 1
ATOM 4425 O O . ILE A 1 552 ? 5.792 -13.629 -27.989 1.00 93.38 552 ILE A O 1
ATOM 4429 N N . LEU A 1 553 ? 6.499 -12.036 -29.407 1.00 91.69 553 LEU A N 1
ATOM 4430 C CA . LEU A 1 553 ? 5.841 -12.573 -30.594 1.00 91.69 553 LEU A CA 1
ATOM 4431 C C . LEU A 1 553 ? 6.445 -13.900 -31.065 1.00 91.69 553 LEU A C 1
ATOM 4433 O O . LEU A 1 553 ? 5.717 -14.717 -31.623 1.00 91.69 553 LEU A O 1
ATOM 4437 N N . THR A 1 554 ? 7.740 -14.132 -30.825 1.00 90.88 554 THR A N 1
ATOM 4438 C CA . THR A 1 554 ? 8.427 -15.368 -31.232 1.00 90.88 554 THR A CA 1
ATOM 4439 C C . THR A 1 554 ? 8.282 -16.494 -30.211 1.00 90.88 554 THR A C 1
ATOM 4441 O O . THR A 1 554 ? 8.597 -17.641 -30.529 1.00 90.88 554 THR A O 1
ATOM 4444 N N . LEU A 1 555 ? 7.791 -16.200 -29.001 1.00 87.75 555 LEU A N 1
ATOM 4445 C CA . LEU A 1 555 ? 7.594 -17.211 -27.968 1.00 87.75 555 LEU A CA 1
ATOM 4446 C C . LEU A 1 555 ? 6.418 -18.147 -28.306 1.00 87.75 555 LEU A C 1
ATOM 4448 O O . LEU A 1 555 ? 5.351 -17.674 -28.732 1.00 87.75 555 LEU A O 1
ATOM 4452 N N . PRO A 1 556 ? 6.590 -19.466 -28.082 1.00 85.62 556 PRO A N 1
ATOM 4453 C CA . PRO A 1 556 ? 5.549 -20.454 -28.327 1.00 85.62 556 PRO A CA 1
ATOM 4454 C C . PRO A 1 556 ? 4.387 -20.268 -27.348 1.00 85.62 556 PRO A C 1
ATOM 4456 O O . PRO A 1 556 ? 4.566 -19.808 -26.219 1.00 85.62 556 PRO A O 1
ATOM 4459 N N . ASN A 1 557 ? 3.184 -20.651 -27.773 1.00 82.38 557 ASN A N 1
ATOM 4460 C CA . ASN A 1 557 ? 2.013 -20.606 -26.903 1.00 82.38 557 ASN A CA 1
ATOM 4461 C C . ASN A 1 557 ? 2.091 -21.757 -25.883 1.00 82.38 557 ASN A C 1
ATOM 4463 O O . ASN A 1 557 ? 2.205 -22.922 -26.263 1.00 82.38 557 ASN A O 1
ATOM 4467 N N . THR A 1 558 ? 2.056 -21.421 -24.593 1.00 82.38 558 THR A N 1
ATOM 4468 C CA . THR A 1 558 ? 2.039 -22.370 -23.467 1.00 82.38 558 THR A CA 1
ATOM 4469 C C . THR A 1 558 ? 0.604 -22.625 -22.989 1.00 82.38 558 THR A C 1
ATOM 4471 O O . THR A 1 558 ? -0.328 -21.993 -23.471 1.00 82.38 558 THR A O 1
ATOM 4474 N N . ALA A 1 559 ? 0.395 -23.540 -22.034 1.00 73.75 559 ALA A N 1
ATOM 4475 C CA . ALA A 1 559 ? -0.938 -23.789 -21.466 1.00 73.75 559 ALA A CA 1
ATOM 4476 C C . ALA A 1 559 ? -1.537 -22.548 -20.763 1.00 73.75 559 ALA A C 1
ATOM 4478 O O . ALA A 1 559 ? -2.744 -22.340 -20.812 1.00 73.75 559 ALA A O 1
ATOM 4479 N N . ASP A 1 560 ? -0.694 -21.698 -20.162 1.00 83.75 560 ASP A N 1
ATOM 4480 C CA . ASP A 1 560 ? -1.085 -20.412 -19.567 1.00 83.75 560 ASP A CA 1
ATOM 4481 C C . ASP A 1 560 ? -0.626 -19.239 -20.452 1.00 83.75 560 ASP A C 1
ATOM 4483 O O . ASP A 1 560 ? 0.289 -18.475 -20.123 1.00 83.75 560 ASP A O 1
ATOM 4487 N N . VAL A 1 561 ? -1.258 -19.105 -21.623 1.00 86.94 561 VAL A N 1
ATOM 4488 C CA . VAL A 1 561 ? -0.943 -18.034 -22.587 1.00 86.94 561 VAL A CA 1
ATOM 4489 C C . VAL A 1 561 ? -1.168 -16.647 -21.976 1.00 86.94 561 VAL A C 1
ATOM 4491 O O . VAL A 1 561 ? -0.436 -15.700 -22.279 1.00 86.94 561 VAL A O 1
ATOM 4494 N N . TYR A 1 562 ? -2.148 -16.512 -21.078 1.00 87.56 562 TYR A N 1
ATOM 4495 C CA . TYR A 1 562 ? -2.459 -15.230 -20.459 1.00 87.56 562 TYR A CA 1
ATOM 4496 C C . TYR A 1 562 ? -1.290 -14.711 -19.618 1.00 87.56 562 TYR A C 1
ATOM 4498 O O . TYR A 1 562 ? -0.829 -13.587 -19.838 1.00 87.56 562 TYR A O 1
ATOM 4506 N N . THR A 1 563 ? -0.775 -15.517 -18.686 1.00 86.75 563 THR A N 1
ATOM 4507 C CA . THR A 1 563 ? 0.311 -15.087 -17.794 1.00 86.75 563 THR A CA 1
ATOM 4508 C C . THR A 1 563 ? 1.610 -14.834 -18.548 1.00 86.75 563 THR A C 1
ATOM 4510 O O . THR A 1 563 ? 2.301 -13.857 -18.250 1.00 86.75 563 THR A O 1
ATOM 4513 N N . TYR A 1 564 ? 1.935 -15.684 -19.525 1.00 88.75 564 TYR A N 1
ATOM 4514 C CA . TYR A 1 564 ? 3.219 -15.639 -20.224 1.00 88.75 564 TYR A CA 1
ATOM 4515 C C . TYR A 1 564 ? 3.248 -14.673 -21.413 1.00 88.75 564 TYR A C 1
ATOM 4517 O O . TYR A 1 564 ? 4.327 -14.199 -21.761 1.00 88.75 564 TYR A O 1
ATOM 4525 N N . LYS A 1 565 ? 2.097 -14.351 -22.021 1.00 89.50 565 LYS A N 1
ATOM 4526 C CA . LYS A 1 565 ? 2.023 -13.542 -23.250 1.00 89.50 565 LYS A CA 1
ATOM 4527 C C . LYS A 1 565 ? 1.080 -12.349 -23.114 1.00 89.50 565 LYS A C 1
ATOM 4529 O O . LYS A 1 565 ? 1.524 -11.203 -23.191 1.00 89.50 565 LYS A O 1
ATOM 4534 N N . TYR A 1 566 ? -0.209 -12.582 -22.864 1.00 91.06 566 TYR A N 1
ATOM 4535 C CA . TYR A 1 566 ? -1.220 -11.515 -22.958 1.00 91.06 566 TYR A CA 1
ATOM 4536 C C . TYR A 1 566 ? -1.084 -10.448 -21.878 1.00 91.06 566 TYR A C 1
ATOM 4538 O O . TYR A 1 566 ? -1.194 -9.260 -22.170 1.00 91.06 566 TYR A O 1
ATOM 4546 N N . LYS A 1 567 ? -0.764 -10.841 -20.644 1.00 91.44 567 LYS A N 1
ATOM 4547 C CA . LYS A 1 567 ? -0.573 -9.906 -19.533 1.00 91.44 567 LYS A CA 1
ATOM 4548 C C . LYS A 1 567 ? 0.548 -8.904 -19.802 1.00 91.44 567 LYS A C 1
ATOM 4550 O O . LYS A 1 567 ? 0.394 -7.725 -19.498 1.00 91.44 567 LYS A O 1
ATOM 4555 N N . GLY A 1 568 ? 1.670 -9.355 -20.360 1.00 93.50 568 GLY A N 1
ATOM 4556 C CA . GLY A 1 568 ? 2.782 -8.470 -20.697 1.00 93.50 568 GLY A CA 1
ATOM 4557 C C . GLY A 1 568 ? 2.454 -7.547 -21.871 1.00 93.50 568 GLY A C 1
ATOM 4558 O O . GLY A 1 568 ? 2.692 -6.344 -21.771 1.00 93.50 568 GLY A O 1
ATOM 4559 N N . ILE A 1 569 ? 1.802 -8.073 -22.919 1.00 94.19 569 ILE A N 1
ATOM 4560 C CA . ILE A 1 569 ? 1.293 -7.270 -24.045 1.00 94.19 569 ILE A CA 1
ATOM 4561 C C . ILE A 1 569 ? 0.343 -6.174 -23.543 1.00 94.19 569 ILE A C 1
ATOM 4563 O O . ILE A 1 569 ? 0.524 -5.006 -23.881 1.00 94.19 569 ILE A O 1
ATOM 4567 N N . TRP A 1 570 ? -0.614 -6.514 -22.678 1.00 94.00 570 TRP A N 1
ATOM 4568 C CA . TRP A 1 570 ? -1.551 -5.556 -22.087 1.00 94.00 570 TRP A CA 1
ATOM 4569 C C . TRP A 1 570 ? -0.839 -4.431 -21.318 1.00 94.00 570 TRP A C 1
ATOM 4571 O O . TRP A 1 570 ? -1.184 -3.254 -21.468 1.00 94.00 570 TRP A O 1
ATOM 4581 N N . ILE A 1 571 ? 0.206 -4.753 -20.544 1.00 96.31 571 ILE A N 1
ATOM 4582 C CA . ILE A 1 571 ? 1.000 -3.727 -19.853 1.00 96.31 571 ILE A CA 1
ATOM 4583 C C . ILE A 1 571 ? 1.761 -2.861 -20.869 1.00 96.31 571 ILE A C 1
ATOM 4585 O O . ILE A 1 571 ? 1.779 -1.645 -20.707 1.00 96.31 571 ILE A O 1
ATOM 4589 N N . CYS A 1 572 ? 2.338 -3.426 -21.935 1.00 96.94 572 CYS A N 1
ATOM 4590 C CA . CYS A 1 572 ? 2.990 -2.645 -22.996 1.00 96.94 572 CYS A CA 1
ATOM 4591 C C . CYS A 1 572 ? 2.031 -1.673 -23.693 1.00 96.94 572 CYS A C 1
ATOM 4593 O O . CYS A 1 572 ? 2.379 -0.508 -23.892 1.00 96.94 572 CYS A O 1
ATOM 4595 N N . LEU A 1 573 ? 0.812 -2.117 -24.006 1.00 96.12 573 LEU A N 1
ATOM 4596 C CA . LEU A 1 573 ? -0.233 -1.251 -24.556 1.00 96.12 573 LEU A CA 1
ATOM 4597 C C . LEU A 1 573 ? -0.631 -0.153 -23.559 1.00 96.12 573 LEU A C 1
ATOM 4599 O O . LEU A 1 573 ? -0.819 0.998 -23.947 1.00 96.12 573 LEU A O 1
ATOM 4603 N N . THR A 1 574 ? -0.668 -0.475 -22.263 1.00 97.06 574 THR A N 1
ATOM 4604 C CA . THR A 1 574 ? -0.894 0.508 -21.194 1.00 97.06 574 THR A CA 1
ATOM 4605 C C . THR A 1 574 ? 0.231 1.546 -21.122 1.00 97.06 574 THR A C 1
ATOM 4607 O O . THR A 1 574 ? -0.055 2.733 -20.977 1.00 97.06 574 THR A O 1
ATOM 4610 N N . ILE A 1 575 ? 1.502 1.138 -21.241 1.00 98.06 575 ILE A N 1
ATOM 4611 C CA . ILE A 1 575 ? 2.653 2.058 -21.288 1.00 98.06 575 ILE A CA 1
ATOM 4612 C C . ILE A 1 575 ? 2.490 3.021 -22.465 1.00 98.06 575 ILE A C 1
ATOM 4614 O O . ILE A 1 575 ? 2.577 4.233 -22.276 1.00 98.06 575 ILE A O 1
ATOM 4618 N N . LEU A 1 576 ? 2.216 2.489 -23.660 1.00 97.69 576 LEU A N 1
ATOM 4619 C CA . LEU A 1 576 ? 2.051 3.297 -24.866 1.00 97.69 576 LEU A CA 1
ATOM 4620 C C . LEU A 1 576 ? 0.881 4.275 -24.729 1.00 97.69 576 LEU A C 1
ATOM 4622 O O . LEU A 1 576 ? 1.045 5.462 -24.986 1.00 97.69 576 LEU A O 1
ATOM 4626 N N . SER A 1 577 ? -0.273 3.798 -24.258 1.00 96.69 577 SER A N 1
ATOM 4627 C CA . SER A 1 577 ? -1.456 4.631 -24.024 1.00 96.69 577 SER A CA 1
ATOM 4628 C C . SER A 1 577 ? -1.163 5.779 -23.054 1.00 96.69 577 SER A C 1
ATOM 4630 O O . SER A 1 577 ? -1.468 6.930 -23.359 1.00 96.69 577 SER A O 1
ATOM 4632 N N . ARG A 1 578 ? -0.501 5.498 -21.922 1.00 96.62 578 ARG A N 1
ATOM 4633 C CA . ARG A 1 578 ? -0.112 6.520 -20.935 1.00 96.62 578 ARG A CA 1
ATOM 4634 C C . ARG A 1 578 ? 0.881 7.531 -21.501 1.00 96.62 578 ARG A C 1
ATOM 4636 O O . ARG A 1 578 ? 0.773 8.712 -21.186 1.00 96.62 578 ARG A O 1
ATOM 4643 N N . ALA A 1 579 ? 1.819 7.082 -22.332 1.00 95.88 579 ALA A N 1
ATOM 4644 C CA . ALA A 1 579 ? 2.805 7.956 -22.951 1.00 95.88 579 ALA A CA 1
ATOM 4645 C C . ALA A 1 579 ? 2.186 8.871 -24.022 1.00 95.88 579 ALA A C 1
ATOM 4647 O O . ALA A 1 579 ? 2.513 10.054 -24.079 1.00 95.88 579 ALA A O 1
ATOM 4648 N N . LEU A 1 580 ? 1.253 8.348 -24.827 1.00 94.56 580 LEU A N 1
ATOM 4649 C CA . LEU A 1 580 ? 0.521 9.118 -25.839 1.00 94.56 580 LEU A CA 1
ATOM 4650 C C . LEU A 1 580 ? -0.460 10.116 -25.202 1.00 94.56 580 LEU A C 1
ATOM 4652 O O . LEU A 1 580 ? -0.527 11.266 -25.624 1.00 94.56 580 LEU A O 1
ATOM 4656 N N . ALA A 1 581 ? -1.188 9.700 -24.162 1.00 93.44 581 ALA A N 1
ATOM 4657 C CA . ALA A 1 581 ? -2.168 10.535 -23.461 1.00 93.44 581 ALA A CA 1
ATOM 4658 C C . ALA A 1 581 ? -1.546 11.479 -22.413 1.00 93.44 581 ALA A C 1
ATOM 4660 O O . ALA A 1 581 ? -2.248 12.278 -21.795 1.00 93.44 581 ALA A O 1
ATOM 4661 N N . GLY A 1 582 ? -0.235 11.379 -22.173 1.00 88.69 582 GLY A N 1
ATOM 4662 C CA . GLY A 1 582 ? 0.447 12.088 -21.093 1.00 88.69 582 GLY A CA 1
ATOM 4663 C C . GLY A 1 582 ? 0.655 13.587 -21.328 1.00 88.69 582 GLY A C 1
ATOM 4664 O O . GLY A 1 582 ? 0.991 14.287 -20.377 1.00 88.69 582 GLY A O 1
ATOM 4665 N N . ASN A 1 583 ? 0.458 14.090 -22.553 1.00 89.44 583 ASN A N 1
ATOM 4666 C CA . ASN A 1 583 ? 0.615 15.504 -22.940 1.00 89.44 583 ASN A CA 1
ATOM 4667 C C . ASN A 1 583 ? 1.993 16.130 -22.633 1.00 89.44 583 ASN A C 1
ATOM 4669 O O . ASN A 1 583 ? 2.111 17.348 -22.534 1.00 89.44 583 ASN A O 1
ATOM 4673 N N . TYR A 1 584 ? 3.043 15.317 -22.498 1.00 91.19 584 TYR A N 1
ATOM 4674 C CA . TYR A 1 584 ? 4.403 15.778 -22.185 1.00 91.19 584 TYR A CA 1
ATOM 4675 C C . TYR A 1 584 ? 5.376 15.678 -23.371 1.00 91.19 584 TYR A C 1
ATOM 4677 O O . TYR A 1 584 ? 6.558 15.992 -23.233 1.00 91.19 584 TYR A O 1
ATOM 4685 N N . VAL A 1 585 ? 4.888 15.242 -24.539 1.00 91.06 585 VAL A N 1
ATOM 4686 C CA . VAL A 1 585 ? 5.656 15.109 -25.784 1.00 91.06 585 VAL A CA 1
ATOM 4687 C C . VAL A 1 585 ? 4.846 15.670 -26.940 1.00 91.06 585 VAL A C 1
ATOM 4689 O O . VAL A 1 585 ? 3.679 15.320 -27.107 1.00 91.06 585 VAL A O 1
ATOM 4692 N N . ASN A 1 586 ? 5.476 16.494 -27.776 1.00 88.94 586 ASN A N 1
ATOM 4693 C CA . ASN A 1 586 ? 4.920 16.837 -29.077 1.00 88.94 586 ASN A CA 1
ATOM 4694 C C . ASN A 1 586 ? 5.366 15.789 -30.104 1.00 88.94 586 ASN A C 1
ATOM 4696 O O . ASN A 1 586 ? 6.520 15.770 -30.528 1.00 88.94 586 ASN A O 1
ATOM 4700 N N . PHE A 1 587 ? 4.448 14.909 -30.497 1.00 90.12 587 PHE A N 1
ATOM 4701 C CA . PHE A 1 587 ? 4.760 13.787 -31.379 1.00 90.12 587 PHE A CA 1
ATOM 4702 C C . PHE A 1 587 ? 5.098 14.186 -32.822 1.00 90.12 587 PHE A C 1
ATOM 4704 O O . PHE A 1 587 ? 5.801 13.434 -33.493 1.00 90.12 587 PHE A O 1
ATOM 4711 N N . GLY A 1 588 ? 4.698 15.380 -33.279 1.00 86.81 588 GLY A N 1
ATOM 4712 C CA . GLY A 1 588 ? 5.069 15.879 -34.611 1.00 86.81 588 GLY A CA 1
ATOM 4713 C C . GLY A 1 588 ? 6.582 16.064 -34.784 1.00 86.81 588 GLY A C 1
ATOM 4714 O O . GLY A 1 588 ? 7.103 16.013 -35.893 1.00 86.81 588 GLY A O 1
ATOM 4715 N N . VAL A 1 589 ? 7.313 16.203 -33.675 1.00 88.12 589 VAL A N 1
ATOM 4716 C CA . VAL A 1 589 ? 8.773 16.339 -33.662 1.00 88.12 589 VAL A CA 1
ATOM 4717 C C . VAL A 1 589 ? 9.470 15.089 -34.217 1.00 88.12 589 VAL A C 1
ATOM 4719 O O . VAL A 1 589 ? 10.491 15.212 -34.887 1.00 88.12 589 VAL A O 1
ATOM 4722 N N . PHE A 1 590 ? 8.918 13.891 -34.000 1.00 91.25 590 PHE A N 1
ATOM 4723 C CA . PHE A 1 590 ? 9.523 12.649 -34.499 1.00 91.25 590 PHE A CA 1
ATOM 4724 C C . PHE A 1 590 ? 9.572 12.609 -36.028 1.00 91.25 590 PHE A C 1
ATOM 4726 O O . PHE A 1 590 ? 10.608 12.280 -36.600 1.00 91.25 590 PHE A O 1
ATOM 4733 N N . GLU A 1 591 ? 8.489 13.020 -36.688 1.00 88.81 591 GLU A N 1
ATOM 4734 C CA . GLU A 1 591 ? 8.425 13.089 -38.149 1.00 88.81 591 GLU A CA 1
ATOM 4735 C C . GLU A 1 591 ? 9.365 14.170 -38.702 1.00 88.81 591 GLU A C 1
ATOM 4737 O O . GLU A 1 591 ? 10.119 13.908 -39.638 1.00 88.81 591 GLU A O 1
ATOM 4742 N N . LEU A 1 592 ? 9.404 15.348 -38.066 1.00 89.19 592 LEU A N 1
ATOM 4743 C CA . LEU A 1 592 ? 10.255 16.468 -38.488 1.00 89.19 592 LEU A CA 1
ATOM 4744 C C . LEU A 1 592 ? 11.756 16.149 -38.444 1.00 89.19 592 LEU A C 1
ATOM 4746 O O . LEU A 1 592 ? 12.500 16.600 -39.312 1.00 89.19 592 LEU A O 1
ATOM 4750 N N . TYR A 1 593 ? 12.210 15.382 -37.449 1.00 89.25 593 TYR A N 1
ATOM 4751 C CA . TYR A 1 593 ? 13.621 15.002 -37.301 1.00 89.25 593 TYR A CA 1
ATOM 4752 C C . TYR A 1 593 ? 13.957 13.618 -37.884 1.00 89.25 593 TYR A C 1
ATOM 4754 O O . TYR A 1 593 ? 15.096 13.168 -37.754 1.00 89.25 593 TYR A O 1
ATOM 4762 N N . GLY A 1 594 ? 12.998 12.930 -38.515 1.00 89.12 594 GLY A N 1
ATOM 4763 C CA . GLY A 1 594 ? 13.196 11.576 -39.045 1.00 89.12 594 GLY A CA 1
ATOM 4764 C C . GLY A 1 594 ? 13.455 10.513 -37.967 1.00 89.12 594 GLY A C 1
ATOM 4765 O O . GLY A 1 594 ? 14.077 9.486 -38.244 1.00 89.12 594 GLY A O 1
ATOM 4766 N N . ASP A 1 595 ? 13.010 10.749 -36.730 1.00 93.31 595 ASP A N 1
ATOM 4767 C CA . ASP A 1 595 ? 13.136 9.803 -35.623 1.00 93.31 595 ASP A CA 1
ATOM 4768 C C . ASP A 1 595 ? 11.983 8.789 -35.663 1.00 93.31 595 ASP A C 1
ATOM 4770 O O . ASP A 1 595 ? 10.809 9.115 -35.494 1.00 93.31 595 ASP A O 1
ATOM 4774 N N . ARG A 1 596 ? 12.335 7.519 -35.866 1.00 94.88 596 ARG A N 1
ATOM 4775 C CA . ARG A 1 596 ? 11.387 6.410 -36.009 1.00 94.88 596 ARG A CA 1
ATOM 4776 C C . ARG A 1 596 ? 10.794 5.891 -34.698 1.00 94.88 596 ARG A C 1
ATOM 4778 O O . ARG A 1 596 ? 9.991 4.959 -34.727 1.00 94.88 596 ARG A O 1
ATOM 4785 N N . ALA A 1 597 ? 11.133 6.471 -33.547 1.00 95.12 597 ALA A N 1
ATOM 4786 C CA . ALA A 1 597 ? 10.677 5.961 -32.255 1.00 95.12 597 ALA A CA 1
ATOM 4787 C C . ALA A 1 597 ? 9.145 5.810 -32.166 1.00 95.12 597 ALA A C 1
ATOM 4789 O O . ALA A 1 597 ? 8.658 4.791 -31.673 1.00 95.12 597 ALA A O 1
ATOM 4790 N N . LEU A 1 598 ? 8.371 6.781 -32.663 1.00 95.62 598 LEU A N 1
ATOM 4791 C CA . LEU A 1 598 ? 6.905 6.699 -32.649 1.00 95.62 598 LEU A CA 1
ATOM 4792 C C . LEU A 1 598 ? 6.376 5.618 -33.596 1.00 95.62 598 LEU A C 1
ATOM 4794 O O . LEU A 1 598 ? 5.549 4.804 -33.184 1.00 95.62 598 LEU A O 1
ATOM 4798 N N . SER A 1 599 ? 6.869 5.581 -34.836 1.00 95.81 599 SER A N 1
ATOM 4799 C CA . SER A 1 599 ? 6.433 4.593 -35.826 1.00 95.81 599 SER A CA 1
ATOM 4800 C C . SER A 1 599 ? 6.754 3.168 -35.385 1.00 95.81 599 SER A C 1
ATOM 4802 O O . SER A 1 599 ? 5.910 2.285 -35.506 1.00 95.81 599 SER A O 1
ATOM 4804 N N . ASP A 1 600 ? 7.944 2.948 -34.824 1.00 96.75 600 ASP A N 1
ATOM 4805 C CA . ASP A 1 600 ? 8.401 1.619 -34.419 1.00 96.75 600 ASP A CA 1
ATOM 4806 C C . ASP A 1 600 ? 7.616 1.109 -33.199 1.00 96.75 600 ASP A C 1
ATOM 4808 O O . ASP A 1 600 ? 7.248 -0.066 -33.141 1.00 96.75 600 ASP A O 1
ATOM 4812 N N . ALA A 1 601 ? 7.288 1.993 -32.248 1.00 96.81 601 ALA A N 1
ATOM 4813 C CA . ALA A 1 601 ? 6.456 1.642 -31.097 1.00 96.81 601 ALA A CA 1
ATOM 4814 C C . ALA A 1 601 ? 5.021 1.273 -31.511 1.00 96.81 601 ALA A C 1
ATOM 4816 O O . ALA A 1 601 ? 4.472 0.294 -31.002 1.00 96.81 601 ALA A O 1
ATOM 4817 N N . LEU A 1 602 ? 4.423 2.034 -32.437 1.00 96.31 602 LEU A N 1
ATOM 4818 C CA . LEU A 1 602 ? 3.082 1.760 -32.965 1.00 96.31 602 LEU A CA 1
ATOM 4819 C C . LEU A 1 602 ? 3.046 0.453 -33.766 1.00 96.31 602 LEU A C 1
ATOM 4821 O O . LEU A 1 602 ? 2.152 -0.362 -33.552 1.00 96.31 602 LEU A O 1
ATOM 4825 N N . ASP A 1 603 ? 4.033 0.214 -34.631 1.00 96.88 603 ASP A N 1
ATOM 4826 C CA . ASP A 1 603 ? 4.153 -1.031 -35.398 1.00 96.88 603 ASP A CA 1
ATOM 4827 C C . ASP A 1 603 ? 4.299 -2.253 -34.475 1.00 96.88 603 ASP A C 1
ATOM 4829 O O . ASP A 1 603 ? 3.573 -3.240 -34.620 1.00 96.88 603 ASP A O 1
ATOM 4833 N N . ALA A 1 604 ? 5.164 -2.173 -33.458 1.00 96.75 604 ALA A N 1
ATOM 4834 C CA . ALA A 1 604 ? 5.306 -3.233 -32.461 1.00 96.75 604 ALA A CA 1
ATOM 4835 C C . ALA A 1 604 ? 3.998 -3.479 -31.684 1.00 96.75 604 ALA A C 1
ATOM 4837 O O . ALA A 1 604 ? 3.609 -4.631 -31.482 1.00 96.75 604 ALA A O 1
ATOM 4838 N N . ALA A 1 605 ? 3.295 -2.417 -31.275 1.00 96.00 605 ALA A N 1
ATOM 4839 C CA . ALA A 1 605 ? 2.017 -2.518 -30.572 1.00 96.00 605 ALA A CA 1
ATOM 4840 C C . ALA A 1 605 ? 0.919 -3.164 -31.431 1.00 96.00 605 ALA A C 1
ATOM 4842 O O . ALA A 1 605 ? 0.198 -4.043 -30.949 1.00 96.00 605 ALA A O 1
ATOM 4843 N N . LEU A 1 606 ? 0.821 -2.783 -32.708 1.00 95.38 606 LEU A N 1
ATOM 4844 C CA . LEU A 1 606 ? -0.122 -3.374 -33.657 1.00 95.38 606 LEU A CA 1
ATOM 4845 C C . LEU A 1 606 ? 0.177 -4.857 -33.878 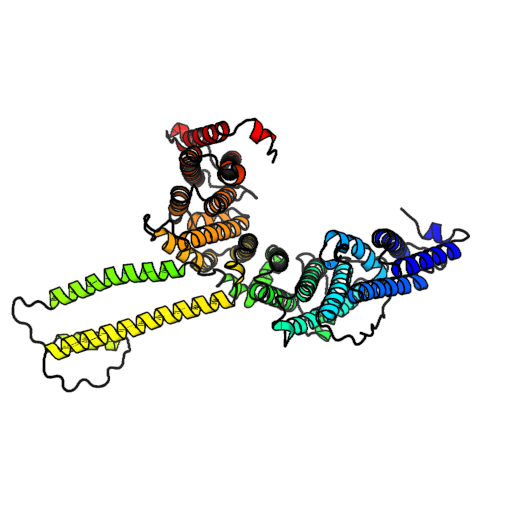1.00 95.38 606 LEU A C 1
ATOM 4847 O O . LEU A 1 606 ? -0.724 -5.682 -33.745 1.00 95.38 606 LEU A O 1
ATOM 4851 N N . LYS A 1 607 ? 1.441 -5.221 -34.123 1.00 96.00 607 LYS A N 1
ATOM 4852 C CA . LYS A 1 607 ? 1.855 -6.625 -34.287 1.00 96.00 607 LYS A CA 1
ATOM 4853 C C . LYS A 1 607 ? 1.537 -7.473 -33.056 1.00 96.00 607 LYS A C 1
ATOM 4855 O O . LYS A 1 607 ? 1.015 -8.575 -33.199 1.00 96.00 607 LYS A O 1
ATOM 4860 N N . MET A 1 608 ? 1.802 -6.960 -31.851 1.00 94.56 608 MET A N 1
ATOM 4861 C CA . MET A 1 608 ? 1.432 -7.640 -30.604 1.00 94.56 608 MET A CA 1
ATOM 4862 C C . MET A 1 608 ? -0.081 -7.830 -30.481 1.00 94.56 608 MET A C 1
ATOM 4864 O O . MET A 1 608 ? -0.526 -8.928 -30.159 1.00 94.56 608 MET A O 1
ATOM 4868 N N . THR A 1 609 ? -0.869 -6.800 -30.783 1.00 91.81 609 THR A N 1
ATOM 4869 C CA . THR A 1 609 ? -2.337 -6.855 -30.690 1.00 91.81 609 THR A CA 1
ATOM 4870 C C . THR A 1 609 ? -2.929 -7.857 -31.681 1.00 91.81 609 THR A C 1
ATOM 4872 O O . THR A 1 609 ? -3.746 -8.689 -31.302 1.00 91.81 609 THR A O 1
ATOM 4875 N N . LEU A 1 610 ? -2.461 -7.839 -32.933 1.00 91.69 610 LEU A N 1
ATOM 4876 C CA . LEU A 1 610 ? -2.909 -8.752 -33.990 1.00 91.69 610 LEU A CA 1
ATOM 4877 C C . LEU A 1 610 ? -2.503 -10.214 -33.745 1.00 91.69 610 LEU A C 1
ATOM 4879 O O . LEU A 1 610 ? -3.069 -11.113 -34.360 1.00 91.69 610 LEU A O 1
ATOM 4883 N N . SER A 1 611 ? -1.539 -10.466 -32.854 1.00 89.88 611 SER A N 1
ATOM 4884 C CA . SER A 1 611 ? -1.133 -11.829 -32.489 1.00 89.88 611 SER A CA 1
ATOM 4885 C C . SER A 1 611 ? -2.102 -12.536 -31.534 1.00 89.88 611 SER A C 1
ATOM 4887 O O . SER A 1 611 ? -1.958 -13.738 -31.305 1.00 89.88 611 SER A O 1
ATOM 4889 N N . ILE A 1 612 ? -3.068 -11.810 -30.957 1.00 88.75 612 ILE A N 1
ATOM 4890 C CA . ILE A 1 612 ? -4.042 -12.346 -30.002 1.00 88.75 612 ILE A CA 1
ATOM 4891 C C . ILE A 1 612 ? -5.321 -12.743 -30.760 1.00 88.75 612 ILE A C 1
ATOM 4893 O O . ILE A 1 612 ? -5.928 -11.885 -31.405 1.00 88.75 612 ILE A O 1
ATOM 4897 N N . PRO A 1 613 ? -5.766 -14.012 -30.692 1.00 87.88 613 PRO A N 1
ATOM 4898 C CA . PRO A 1 613 ? -7.018 -14.438 -31.305 1.00 87.88 613 PRO A CA 1
ATOM 4899 C C . PRO A 1 613 ? -8.223 -13.668 -30.757 1.00 87.88 613 PRO A C 1
ATOM 4901 O O . PRO A 1 613 ? -8.325 -13.408 -29.557 1.00 87.88 613 PRO A O 1
ATOM 4904 N N . MET A 1 614 ? -9.191 -13.365 -31.626 1.00 83.38 614 MET A N 1
ATOM 4905 C CA . MET A 1 614 ? -10.407 -12.635 -31.240 1.00 83.38 614 MET A CA 1
ATOM 4906 C C . MET A 1 614 ? -11.213 -13.359 -30.147 1.00 83.38 614 MET A C 1
ATOM 4908 O O . MET A 1 614 ? -11.800 -12.709 -29.284 1.00 83.38 614 MET A O 1
ATOM 4912 N N . SER A 1 615 ? -11.217 -14.698 -30.151 1.00 84.25 615 SER A N 1
ATOM 4913 C CA . SER A 1 615 ? -11.846 -15.519 -29.104 1.00 84.25 615 SER A CA 1
ATOM 4914 C C . SER A 1 615 ? -11.310 -15.194 -27.712 1.00 84.25 615 SER A C 1
ATOM 4916 O O . SER A 1 615 ? -12.078 -15.099 -26.756 1.00 84.25 615 SER A O 1
ATOM 4918 N N . ASP A 1 616 ? -10.003 -14.969 -27.615 1.00 83.88 616 ASP A N 1
ATOM 4919 C CA . ASP A 1 616 ? -9.304 -14.819 -26.344 1.00 83.88 616 ASP A CA 1
ATOM 4920 C C . ASP A 1 616 ? -9.483 -13.394 -25.816 1.00 83.88 616 ASP A C 1
ATOM 4922 O O . ASP A 1 616 ? -9.702 -13.193 -24.623 1.00 83.88 616 ASP A O 1
ATOM 4926 N N . ILE A 1 617 ? -9.523 -12.400 -26.710 1.00 80.75 617 ILE A N 1
ATOM 4927 C CA . ILE A 1 617 ? -9.890 -11.018 -26.363 1.00 80.75 617 ILE A CA 1
ATOM 4928 C C . ILE A 1 617 ? -11.297 -10.972 -25.743 1.00 80.75 617 ILE A C 1
ATOM 4930 O O . ILE A 1 617 ? -11.516 -10.299 -24.737 1.00 80.75 617 ILE A O 1
ATOM 4934 N N . LEU A 1 618 ? -12.256 -11.714 -26.309 1.00 78.81 618 LEU A N 1
ATOM 4935 C CA . LEU A 1 618 ? -13.628 -11.768 -25.793 1.00 78.81 618 LEU A CA 1
ATOM 4936 C C . LEU A 1 618 ? -13.743 -12.525 -24.461 1.00 78.81 618 LEU A C 1
ATOM 4938 O O . LEU A 1 618 ? -14.634 -12.208 -23.667 1.00 78.81 618 LEU A O 1
ATOM 4942 N N . ALA A 1 619 ? -12.857 -13.495 -24.215 1.00 77.25 619 ALA A N 1
ATOM 4943 C CA . ALA A 1 619 ? -12.786 -14.246 -22.964 1.00 77.25 619 ALA A CA 1
ATOM 4944 C C . ALA A 1 619 ? -12.181 -13.420 -21.810 1.00 77.25 619 ALA A C 1
ATOM 4946 O O . ALA A 1 619 ? -12.611 -13.556 -20.664 1.00 77.25 619 ALA A O 1
ATOM 4947 N N . TYR A 1 620 ? -11.236 -12.517 -22.099 1.00 66.94 620 TYR A N 1
ATOM 4948 C CA . TYR A 1 620 ? -10.555 -11.676 -21.108 1.00 66.94 620 TYR A CA 1
ATOM 4949 C C . TYR A 1 620 ? -10.985 -10.198 -21.205 1.00 66.94 620 TYR A C 1
ATOM 4951 O O . TYR A 1 620 ? -10.210 -9.340 -21.611 1.00 66.94 620 TYR A O 1
ATOM 4959 N N . ARG A 1 621 ? -12.216 -9.874 -20.777 1.00 59.97 621 ARG A N 1
ATOM 4960 C CA . ARG A 1 621 ? -12.827 -8.522 -20.882 1.00 59.97 621 ARG A CA 1
ATOM 4961 C C . ARG A 1 621 ? -12.244 -7.416 -19.968 1.00 59.97 621 ARG A C 1
ATOM 4963 O O . ARG A 1 621 ? -12.910 -6.399 -19.786 1.00 59.97 621 ARG A O 1
ATOM 4970 N N . LYS A 1 622 ? -11.090 -7.616 -19.327 1.00 51.41 622 LYS A N 1
ATOM 4971 C CA . LYS A 1 622 ? -10.546 -6.657 -18.342 1.00 51.41 622 LYS A CA 1
ATOM 4972 C C . LYS A 1 622 ? -9.775 -5.501 -18.963 1.00 51.41 622 LYS A C 1
ATOM 4974 O O . LYS A 1 622 ? -9.005 -5.746 -19.915 1.00 51.41 622 LYS A O 1
#

InterPro domains:
  IPR016024 Armadillo-type fold [SSF48371] (13-602)
  IPR044189 Exportin 4/7-like [PTHR12596] (386-622)
  IPR057947 Exportin-7/Ran-binding protein 17, TPR domain [PF25795] (114-293)

Radius of gyration: 33.0 Å; chains: 1; bounding box: 122×50×74 Å

Organism: Trifolium pratense (NCBI:txid57577)

Sequence (622 aa):
MLQLSELVNVEGYSDWIRLVAEFTLKSLESWQWASNSVYYLLGLWSRLVSSVPYLKGDAPSLLDEYVPKITESFITSRFNSVQAGLPDDLENPLDNAELLQDQLDCFPYLCRFQERARLQVSDSNDLSVIEDKLAWIVHIVAAILKIKQCTGCSAESQEVLDAEISARVLQLINVTDSGVHSQRYGEISKQRLDRAILTFFQHFRKSYVGDQAIHSSKQLYARLSELLGLHDHLLLLNVIVGKIATNLKCYTESEEVIDHTLSLFLELASGYMTGKLLLKLDTVKFIVANHTSITCLEILAFSNLRLWIKYGKTCYAGILRFALPSGAFDGSEMVGTCGDHLRKMGIAIQDQEKRESVGDQLKWCESLLFKLFVESFLGLMHVVLLITFFVREHFPFLEAKKCSRSRTTFYYTIGWLIFMEDSLVKFKSSMDPLQQVFLSLESTPDSVFRTDAVKYALVGLMRDLRGITMATNSRRTYGFLFDWLYPAHMPILLKGISHWTDNPEVTTPLLKFMAEFVLNKAQRLTFDPSSPNGILLFREVSKLIVAYGSRILTLPNTADVYTYKYKGIWICLTILSRALAGNYVNFGVFELYGDRALSDALDAALKMTLSIPMSDILAYRK